Protein 2YYV (pdb70)

Organism: Thermotoga maritima (strain ATCC 43589 / DSM 3109 / JCM 10099 / NBRC 100826 / MSB8) (NCBI:txid243274)

Foldseek 3Di:
DEEDEADDAADEFAAEEEFDLLFPLLLQQLQQLLAAQWEFEDEDPVVLQVPDDPLEFREEDDLQDTDPPGDYYRQSVPRHNVPRHRGYYYYYYDCVVVQVVSYRYPWYWYDFLQALVLVLVVCLPPDGYYYYYNADPPHGFPRRLLSLLVSLVSNPDPDYDPSNVVSVVVNVVDPDNLVCCCPPGPVQVSCVVVVNNVSSVSRNDHHNDNFMWIQDVRITHGD/DEEDEADDAADEFAEEEEEPLLFDLLLQQLLQQLAAAWEFFAEDPVVLLVPDDPLEFREEDDLQATDPPGDYYRQSVCRHNVRHHSGYYYYYYPLGCSQVVRYDYPWYWYDFLQALVLVLVVCLPDPGYYYYYSADPSHHFPRSLLSLLVSLVSSPDDPYDPRNVVSVVVNVVDPDSLVCCCPPGPVNVSCVVVVNNVSSVVRNDHHPDNFIWIQDPRITHGDD

Sequence (447 aa):
VDVVMAPCSPVECRTAVVIDVLRATSTIVTALSNGASGVIPVKTIEEALEKKKEGVLICGERNAQKPKGFNLGNSPLEYRKEKISGKTIVLTTTNGTQVIEKIRSEEIIAASFLNLSAVVEYLKSKEDILLVCAGTNGRFSLEDFLLAGAIVKRLKRNDLGDGAHAAERYFESVENTREEIKKHSSHAKRLISLGFENDIEFCTTEDLFKTVPALVNGVFILKVDVVMAPCSPVECRTAVVIDVLRATSTIVTALSNGASGVIPVKTIEEALEKKKEGVLICGERNAQKPKGFNLGNSPLEYRKEKISGKTIVLTTTNGTQVIEKIRSEEIIAASFLNLSAVVEYLKSKEDILLVCAGTNGRFSLEDFLLAGAIVKRLKRNDLGDGAHAAERYFESVENTREEIKKHSSHAKRLISLGFENDIEFCTTEDLFKTVPALVNGVFILKE

Solvent-accessible surface area: 18256 Å² total; per-residue (Å²): 32,14,0,5,14,20,10,50,62,62,10,130,13,107,0,0,0,8,0,31,0,5,3,8,2,0,0,10,0,3,0,6,27,29,29,9,66,2,0,46,27,7,104,35,35,114,71,0,73,144,90,108,128,163,21,6,26,0,0,0,17,59,133,9,82,108,20,200,62,12,60,25,4,8,9,1,80,55,1,124,111,128,109,0,61,55,68,37,0,2,9,0,12,56,62,18,17,50,13,31,112,49,11,135,24,183,46,15,0,0,0,0,3,0,0,5,41,18,0,4,121,47,0,100,88,30,120,74,2,4,1,0,0,14,13,30,116,36,78,6,1,0,2,4,0,0,0,0,0,3,0,7,66,88,15,144,62,148,68,52,16,3,0,0,10,0,0,28,44,0,60,86,47,23,178,80,26,90,73,12,0,30,135,51,0,60,39,0,86,151,0,55,96,72,66,45,82,92,2,0,60,37,0,11,38,90,45,87,34,155,34,23,0,7,30,67,148,42,41,0,51,73,159,34,10,0,6,15,18,10,60,57,80,11,129,12,112,1,0,0,5,0,18,0,6,2,7,2,0,0,7,0,3,0,6,27,22,37,9,66,1,0,48,23,8,104,47,39,124,52,0,64,124,72,110,130,142,33,20,26,0,0,0,12,66,88,2,96,102,14,194,41,11,65,11,4,6,8,1,79,54,1,137,125,132,114,0,67,51,71,35,0,4,6,0,10,62,25,12,16,68,12,28,92,40,12,130,34,122,39,20,1,0,0,0,1,0,0,3,35,18,0,2,109,72,0,86,93,54,114,66,2,2,0,0,0,10,3,18,97,38,72,6,1,0,3,3,0,0,0,0,0,3,0,9,88,83,11,155,60,142,75,41,16,4,0,0,11,0,0,31,46,0,59,93,44,25,180,62,23,95,117,11,0,43,144,43,1,62,31,0,121,84,0,58,87,71,64,50,64,91,2,0,48,40,0,13,47,86,64,86,40,176,28,33,0,16,28,53,147,36,40,1,46,78,131,216

Nearest PDB structures (foldseek):
  2yzo-assembly1_A  TM=1.002E+00  e=2.994E-46  Thermotoga maritima MSB8
  1vr0-assembly1_A  TM=9.553E-01  e=5.463E-24  Clostridium acetobutylicum
  2z0j-assembly4_G  TM=9.168E-01  e=2.776E-18  Thermus thermophilus HB8
  6elz-assembly1_D  TM=1.796E-01  e=3.568E+00  Saccharomyces cerevisiae S288C
  2yzo-assembly1_A  TM=9.977E-01  e=1.764E-45  Thermotoga maritima MSB8

Radius of gyration: 22.95 Å; Cα contacts (8 Å, |Δi|>4): 1081; chains: 2; bounding box: 73×42×52 Å

CATH classification: 3.90.1560.10

Structure (mmCIF, N/CA/C/O backbone):
data_2YYV
#
_entry.id   2YYV
#
_cell.length_a   68.585
_cell.length_b   72.414
_cell.length_c   178.483
_cell.angle_alpha   90.00
_cell.angle_beta   90.00
_cell.angle_gamma   90.00
#
_symmetry.space_group_name_H-M   'C 2 2 21'
#
loop_
_entity.id
_entity.type
_entity.pdbx_description
1 polymer 'Probable 2-phosphosulfolactate phosphatase'
2 water water
#
loop_
_atom_site.group_PDB
_atom_site.id
_atom_site.type_symbol
_atom_site.label_atom_id
_atom_site.label_alt_id
_atom_site.label_comp_id
_atom_site.label_asym_id
_atom_site.label_entity_id
_atom_site.label_seq_id
_atom_site.pdbx_PDB_ins_code
_atom_site.Cartn_x
_atom_site.Cartn_y
_atom_site.Cartn_z
_atom_site.occupancy
_atom_site.B_iso_or_equiv
_atom_site.auth_seq_id
_atom_site.auth_comp_id
_atom_site.auth_asym_id
_atom_site.auth_atom_id
_atom_site.pdbx_PDB_model_num
ATOM 1 N N . VAL A 1 2 ? 37.663 39.902 27.549 1.00 25.84 2 VAL A N 1
ATOM 2 C CA . VAL A 1 2 ? 38.921 40.394 26.924 1.00 17.38 2 VAL A CA 1
ATOM 3 C C . VAL A 1 2 ? 39.535 39.340 26.001 1.00 11.35 2 VAL A C 1
ATOM 4 O O . VAL A 1 2 ? 40.108 39.672 24.971 1.00 8.02 2 VAL A O 1
ATOM 8 N N . ASP A 1 3 ? 39.434 38.071 26.377 1.00 7.30 3 ASP A N 1
ATOM 9 C CA . ASP A 1 3 ? 39.960 37.007 25.530 1.00 7.30 3 ASP A CA 1
ATOM 10 C C . ASP A 1 3 ? 39.030 35.800 25.599 1.00 6.14 3 ASP A C 1
ATOM 11 O O . ASP A 1 3 ? 38.134 35.734 26.445 1.00 7.35 3 ASP A O 1
ATOM 16 N N . VAL A 1 4 ? 39.251 34.854 24.694 1.00 4.98 4 VAL A N 1
ATOM 17 C CA . VAL A 1 4 ? 38.454 33.643 24.618 1.00 5.65 4 VAL A CA 1
ATOM 18 C C . VAL A 1 4 ? 39.373 32.429 24.601 1.00 7.26 4 VAL A C 1
ATOM 19 O O . VAL A 1 4 ? 40.405 32.435 23.937 1.00 5.29 4 VAL A O 1
ATOM 23 N N . VAL A 1 5 ? 39.007 31.397 25.354 1.00 7.08 5 VAL A N 1
ATOM 24 C CA . VAL A 1 5 ? 39.779 30.166 25.376 1.00 7.72 5 VAL A CA 1
ATOM 25 C C . VAL A 1 5 ? 38.788 29.032 25.142 1.00 7.82 5 VAL A C 1
ATOM 26 O O . VAL A 1 5 ? 37.678 29.039 25.683 1.00 8.45 5 VAL A O 1
ATOM 30 N N . MET A 1 6 ? 39.189 28.073 24.314 1.00 6.86 6 MET A N 1
ATOM 31 C CA . MET A 1 6 ? 38.343 26.930 23.993 1.00 6.56 6 MET A CA 1
ATOM 32 C C . MET A 1 6 ? 38.938 25.694 24.654 1.00 9.39 6 MET A C 1
ATOM 33 O O . MET A 1 6 ? 40.046 25.285 24.319 1.00 7.97 6 MET A O 1
ATOM 38 N N . ALA A 1 7 ? 38.205 25.121 25.603 1.00 9.30 7 ALA A N 1
ATOM 39 C CA . ALA A 1 7 ? 38.660 23.923 26.300 1.00 12.18 7 ALA A CA 1
ATOM 40 C C . ALA A 1 7 ? 40.109 24.058 26.771 1.00 13.09 7 ALA A C 1
ATOM 41 O O . ALA A 1 7 ? 41.007 23.389 26.249 1.00 12.75 7 ALA A O 1
ATOM 43 N N . PRO A 1 8 ? 40.356 24.930 27.761 1.00 13.10 8 PRO A N 1
ATOM 44 C CA . PRO A 1 8 ? 41.703 25.150 28.300 1.00 13.49 8 PRO A CA 1
ATOM 45 C C . PRO A 1 8 ? 42.249 23.884 28.958 1.00 15.13 8 PRO A C 1
ATOM 46 O O . PRO A 1 8 ? 41.488 23.104 29.529 1.00 14.34 8 PRO A O 1
ATOM 50 N N . CYS A 1 9 ? 43.563 23.687 28.881 1.00 17.92 9 CYS A N 1
ATOM 51 C CA . CYS A 1 9 ? 44.188 22.500 29.4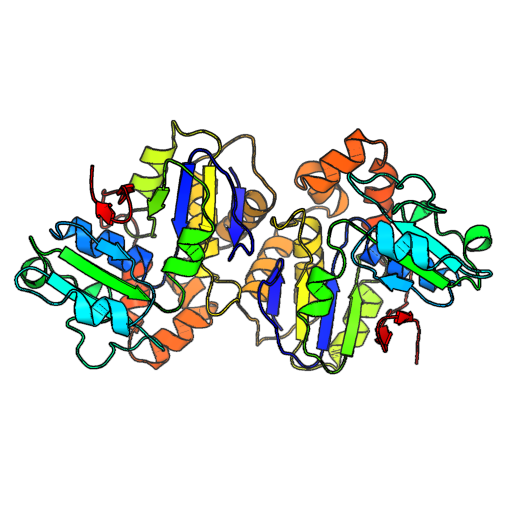68 1.00 20.78 9 CYS A CA 1
ATOM 52 C C . CYS A 1 9 ? 44.699 22.727 30.882 1.00 23.41 9 CYS A C 1
ATOM 53 O O . CYS A 1 9 ? 44.587 21.851 31.742 1.00 25.52 9 CYS A O 1
ATOM 56 N N . SER A 1 10 ? 45.286 23.894 31.109 1.00 26.92 10 SER A N 1
ATOM 57 C CA . SER A 1 10 ? 45.817 24.234 32.419 1.00 28.62 10 SER A CA 1
ATOM 58 C C . SER A 1 10 ? 44.963 25.338 33.026 1.00 28.85 10 SER A C 1
ATOM 59 O O . SER A 1 10 ? 44.165 25.968 32.329 1.00 28.65 10 SER A O 1
ATOM 62 N N . PRO A 1 11 ? 45.110 25.582 34.337 1.00 28.30 11 PRO A N 1
ATOM 63 C CA . PRO A 1 11 ? 44.315 26.632 34.976 1.00 27.19 11 PRO A CA 1
ATOM 64 C C . PRO A 1 11 ? 44.574 28.005 34.366 1.00 26.62 11 PRO A C 1
ATOM 65 O O . PRO A 1 11 ? 45.720 28.420 34.210 1.00 26.82 11 PRO A O 1
ATOM 69 N N . VAL A 1 12 ? 43.500 28.697 34.006 1.00 22.62 12 VAL A N 1
ATOM 70 C CA . VAL A 1 12 ? 43.614 30.026 33.426 1.00 21.47 12 VAL A CA 1
ATOM 71 C C . VAL A 1 12 ? 43.181 31.039 34.475 1.00 20.30 12 VAL A C 1
ATOM 72 O O . VAL A 1 12 ? 42.112 30.913 35.070 1.00 20.24 12 VAL A O 1
ATOM 76 N N . GLU A 1 13 ? 44.019 32.040 34.711 1.00 22.28 13 GLU A N 1
ATOM 77 C CA . GLU A 1 13 ? 43.712 33.055 35.708 1.00 22.82 13 GLU A CA 1
ATOM 78 C C . GLU A 1 13 ? 43.101 34.301 35.081 1.00 21.83 13 GLU A C 1
ATOM 79 O O . GLU A 1 13 ? 43.560 34.774 34.040 1.00 20.99 13 GLU A O 1
ATOM 85 N N . CYS A 1 14 ? 42.061 34.823 35.727 1.00 20.61 14 CYS A N 1
ATOM 86 C CA . CYS A 1 14 ? 41.366 36.015 35.254 1.00 20.97 14 CYS A CA 1
ATOM 87 C C . CYS A 1 14 ? 40.481 36.608 36.349 1.00 19.80 14 CYS A C 1
ATOM 88 O O . CYS A 1 14 ? 40.003 35.901 37.235 1.00 21.15 14 CYS A O 1
ATOM 91 N N . ARG A 1 15 ? 40.272 37.916 36.275 1.00 20.48 15 ARG A N 1
ATOM 92 C CA . ARG A 1 15 ? 39.454 38.642 37.238 1.00 18.34 15 ARG A CA 1
ATOM 93 C C . ARG A 1 15 ? 37.975 38.270 37.113 1.00 17.24 15 ARG A C 1
ATOM 94 O O . ARG A 1 15 ? 37.284 38.078 38.116 1.00 18.49 15 ARG A O 1
ATOM 102 N N . THR A 1 16 ? 37.499 38.159 35.876 1.00 13.60 16 THR A N 1
ATOM 103 C CA . THR A 1 16 ? 36.108 37.815 35.611 1.00 12.26 16 THR A CA 1
ATOM 104 C C . THR A 1 16 ? 36.048 36.718 34.548 1.00 11.63 16 THR A C 1
ATOM 105 O O . THR A 1 16 ? 36.630 36.858 33.471 1.00 12.57 16 THR A O 1
ATOM 109 N N . ALA A 1 17 ? 35.346 35.630 34.854 1.00 8.58 17 ALA A N 1
ATOM 110 C CA . ALA A 1 17 ? 35.233 34.515 33.921 1.00 9.08 17 ALA A CA 1
ATOM 111 C C . ALA A 1 17 ? 33.791 34.202 33.547 1.00 8.09 17 ALA A C 1
ATOM 112 O O . ALA A 1 17 ? 32.883 34.303 34.375 1.00 8.21 17 ALA A O 1
ATOM 114 N N . VAL A 1 18 ? 33.593 33.817 32.291 1.00 6.56 18 VAL A N 1
ATOM 115 C CA . VAL A 1 18 ? 32.272 33.459 31.793 1.00 6.97 18 VAL A CA 1
ATOM 116 C C . VAL A 1 18 ? 32.363 32.054 31.224 1.00 6.59 18 VAL A C 1
ATOM 117 O O . VAL A 1 18 ? 33.103 31.816 30.269 1.00 7.71 18 VAL A O 1
ATOM 121 N N . VAL A 1 19 ? 31.618 31.128 31.817 1.00 4.40 19 VAL A N 1
ATOM 122 C CA . VAL A 1 19 ? 31.615 29.740 31.354 1.00 6.95 19 VAL A CA 1
ATOM 123 C C . VAL A 1 19 ? 30.568 29.590 30.263 1.00 6.98 19 VAL A C 1
ATOM 124 O O . VAL A 1 19 ? 29.421 29.991 30.438 1.00 7.12 19 VAL A O 1
ATOM 128 N N . ILE A 1 20 ? 30.965 28.989 29.148 1.00 5.68 20 ILE A N 1
ATOM 129 C CA . ILE A 1 20 ? 30.069 28.802 28.015 1.00 4.58 20 ILE A CA 1
ATOM 130 C C . ILE A 1 20 ? 30.006 27.348 27.547 1.00 3.73 20 ILE A C 1
ATOM 131 O O . ILE A 1 20 ? 31.016 26.770 27.149 1.00 5.74 20 ILE A O 1
ATOM 136 N N . ASP A 1 21 ? 28.810 26.772 27.607 1.00 5.96 21 ASP A N 1
ATOM 137 C CA . ASP A 1 21 ? 28.549 25.401 27.164 1.00 4.94 21 ASP A CA 1
ATOM 138 C C . ASP A 1 21 ? 27.123 25.528 26.633 1.00 6.88 21 ASP A C 1
ATOM 139 O O . ASP A 1 21 ? 26.177 24.977 27.194 1.00 7.96 21 ASP A O 1
ATOM 144 N N . VAL A 1 22 ? 26.995 26.290 25.552 1.00 8.28 22 VAL A N 1
ATOM 145 C CA . VAL A 1 22 ? 25.703 26.594 24.942 1.00 7.00 22 VAL A CA 1
ATOM 146 C C . VAL A 1 22 ? 24.820 25.404 24.688 1.00 9.68 22 VAL A C 1
ATOM 147 O O . VAL A 1 22 ? 23.653 25.380 25.097 1.00 7.80 22 VAL A O 1
ATOM 151 N N . LEU A 1 23 ? 25.337 24.416 23.983 1.00 8.87 23 LEU A N 1
ATOM 152 C CA . LEU A 1 23 ? 24.453 23.323 23.750 1.00 11.11 23 LEU A CA 1
ATOM 153 C C . LEU A 1 23 ? 24.230 22.543 25.003 1.00 18.21 23 LEU A C 1
ATOM 154 O O . LEU A 1 23 ? 24.897 21.569 25.345 1.00 16.87 23 LEU A O 1
ATOM 159 N N . ARG A 1 24 ? 23.284 23.126 25.729 1.00 18.54 24 ARG A N 1
ATOM 160 C CA . ARG A 1 24 ? 22.741 22.636 26.961 1.00 16.36 24 ARG A CA 1
ATOM 161 C C . ARG A 1 24 ? 23.364 22.926 28.325 1.00 9.32 24 ARG A C 1
ATOM 162 O O . ARG A 1 24 ? 22.718 23.604 29.103 1.00 12.66 24 ARG A O 1
ATOM 170 N N . ALA A 1 25 ? 24.583 22.485 28.640 1.00 6.94 25 ALA A N 1
ATOM 171 C CA . ALA A 1 25 ? 25.082 22.744 30.000 1.00 7.17 25 ALA A CA 1
ATOM 172 C C . ALA A 1 25 ? 24.795 24.136 30.586 1.00 6.19 25 ALA A C 1
ATOM 173 O O . ALA A 1 25 ? 24.084 24.247 31.585 1.00 6.91 25 ALA A O 1
ATOM 175 N N . THR A 1 26 ? 25.329 25.205 30.005 1.00 6.14 26 THR A N 1
ATOM 176 C CA . THR A 1 26 ? 25.035 26.513 30.581 1.00 6.79 26 THR A CA 1
ATOM 177 C C . THR A 1 26 ? 23.625 26.985 30.243 1.00 6.25 26 THR A C 1
ATOM 178 O O . THR A 1 26 ? 23.054 27.802 30.963 1.00 7.85 26 THR A O 1
ATOM 182 N N . SER A 1 27 ? 23.047 26.461 29.167 1.00 6.07 27 SER A N 1
ATOM 183 C CA . SER A 1 27 ? 21.681 26.835 28.819 1.00 6.01 27 SER A CA 1
ATOM 184 C C . SER A 1 27 ? 20.776 26.214 29.888 1.00 5.47 27 SER A C 1
ATOM 185 O O . SER A 1 27 ? 19.806 26.821 30.329 1.00 7.98 27 SER A O 1
ATOM 188 N N . THR A 1 28 ? 21.117 25.003 30.318 1.00 7.72 28 THR A N 1
ATOM 189 C CA . THR A 1 28 ? 20.347 24.323 31.356 1.00 6.56 28 THR A CA 1
ATOM 190 C C . THR A 1 28 ? 20.476 25.066 32.683 1.00 8.21 28 THR A C 1
ATOM 191 O O . THR A 1 28 ? 19.482 25.277 33.381 1.00 8.93 28 THR A O 1
ATOM 195 N N . ILE A 1 29 ? 21.697 25.469 33.025 1.00 8.18 29 ILE A N 1
ATOM 196 C CA . ILE A 1 29 ? 21.941 26.201 34.265 1.00 8.21 29 ILE A CA 1
ATOM 197 C C . ILE A 1 29 ? 21.142 27.507 34.289 1.00 9.61 29 ILE A C 1
ATOM 198 O O . ILE A 1 29 ? 20.509 27.832 35.290 1.00 8.69 29 ILE A O 1
ATOM 203 N N . VAL A 1 30 ? 21.174 28.253 33.186 1.00 8.67 30 VAL A N 1
ATOM 204 C CA . VAL A 1 30 ? 20.438 29.514 33.103 1.00 9.54 30 VAL A CA 1
ATOM 205 C C . VAL A 1 30 ? 18.931 29.282 33.170 1.00 10.24 30 VAL A C 1
ATOM 206 O O . VAL A 1 30 ? 18.204 29.997 33.862 1.00 10.99 30 VAL A O 1
ATOM 210 N N . THR A 1 31 ? 18.464 28.275 32.446 1.00 10.09 31 THR A N 1
ATOM 211 C CA . THR A 1 31 ? 17.043 27.960 32.423 1.00 10.37 31 THR A CA 1
ATOM 212 C C . THR A 1 31 ? 16.554 27.518 33.797 1.00 11.08 31 THR A C 1
ATOM 213 O O . THR A 1 31 ? 15.521 27.986 34.275 1.00 10.03 31 THR A O 1
ATOM 217 N N . ALA A 1 32 ? 17.305 26.632 34.440 1.00 11.73 32 ALA A N 1
ATOM 218 C CA . ALA A 1 32 ? 16.926 26.133 35.759 1.00 10.18 32 ALA A CA 1
ATOM 219 C C . ALA A 1 32 ? 16.772 27.253 36.789 1.00 10.69 32 ALA A C 1
ATOM 220 O O . ALA A 1 32 ? 15.739 27.350 37.450 1.00 11.22 32 ALA A O 1
ATOM 222 N N . LEU A 1 33 ? 17.791 28.097 36.922 1.00 10.44 33 LEU A N 1
ATOM 223 C CA . LEU A 1 33 ? 17.742 29.189 37.890 1.00 11.28 33 LEU A CA 1
ATOM 224 C C . LEU A 1 33 ? 16.685 30.222 37.523 1.00 11.95 33 LEU A C 1
ATOM 225 O O . LEU A 1 33 ? 16.054 30.815 38.401 1.00 14.23 33 LEU A O 1
ATOM 230 N N . SER A 1 34 ? 16.480 30.427 36.228 1.00 13.46 34 SER A N 1
ATOM 231 C CA . SER A 1 34 ? 15.486 31.387 35.772 1.00 15.04 34 SER A CA 1
ATOM 232 C C . SER A 1 34 ? 14.080 30.866 36.049 1.00 16.09 34 SER A C 1
ATOM 233 O O . SER A 1 34 ? 13.123 31.638 36.084 1.00 17.77 34 SER A O 1
ATOM 236 N N . ASN A 1 35 ? 13.958 29.556 36.245 1.00 17.27 35 ASN A N 1
ATOM 237 C CA . ASN A 1 35 ? 12.654 28.964 36.514 1.00 19.12 35 ASN A CA 1
ATOM 238 C C . ASN A 1 35 ? 12.424 28.540 37.960 1.00 19.12 35 ASN A C 1
ATOM 239 O O . ASN A 1 35 ? 11.598 27.668 38.227 1.00 20.90 35 ASN A O 1
ATOM 244 N N . GLY A 1 36 ? 13.163 29.139 38.890 1.00 19.23 36 GLY A N 1
ATOM 245 C CA . GLY A 1 36 ? 12.951 28.827 40.294 1.00 16.59 36 GLY A CA 1
ATOM 246 C C . GLY A 1 36 ? 13.935 27.981 41.080 1.00 16.43 36 GLY A C 1
ATOM 247 O O . GLY A 1 36 ? 13.877 27.970 42.309 1.00 15.84 36 GLY A O 1
ATOM 248 N N . ALA A 1 37 ? 14.827 27.265 40.409 1.00 14.72 37 ALA A N 1
ATOM 249 C CA . ALA A 1 37 ? 15.791 26.431 41.119 1.00 14.97 37 ALA A CA 1
ATOM 250 C C . ALA A 1 37 ? 16.539 27.241 42.172 1.00 14.64 37 ALA A C 1
ATOM 251 O O . ALA A 1 37 ? 16.890 28.394 41.933 1.00 15.09 37 ALA A O 1
ATOM 253 N N . SER A 1 38 ? 16.784 26.632 43.330 1.00 15.79 38 SER A N 1
ATOM 254 C CA . SER A 1 38 ? 17.500 27.302 44.414 1.00 16.85 38 SER A CA 1
ATOM 255 C C . SER A 1 38 ? 18.975 27.456 44.060 1.00 16.36 38 SER A C 1
ATOM 256 O O . SER A 1 38 ? 19.641 28.403 44.483 1.00 14.65 38 SER A O 1
ATOM 259 N N . GLY A 1 39 ? 19.481 26.507 43.282 1.00 15.16 39 GLY A N 1
ATOM 260 C CA . GLY A 1 39 ? 20.870 26.546 42.873 1.00 13.92 39 GLY A CA 1
ATOM 261 C C . GLY A 1 39 ? 21.181 25.335 42.018 1.00 12.80 39 GLY A C 1
ATOM 262 O O . GLY A 1 39 ? 20.414 24.375 42.001 1.00 13.90 39 GLY A O 1
ATOM 263 N N . VAL A 1 40 ? 22.291 25.385 41.291 1.00 11.62 40 VAL A N 1
ATOM 264 C CA . VAL A 1 40 ? 22.698 24.265 40.452 1.00 12.53 40 VAL A CA 1
ATOM 265 C C . VAL A 1 40 ? 24.125 23.906 40.847 1.00 12.83 40 VAL A C 1
ATOM 266 O O . VAL A 1 40 ? 25.045 24.706 40.683 1.00 12.20 40 VAL A O 1
ATOM 270 N N . ILE A 1 41 ? 24.293 22.701 41.384 1.00 11.51 41 ILE A N 1
ATOM 271 C CA . ILE A 1 41 ? 25.593 22.221 41.839 1.00 12.24 41 ILE A CA 1
ATOM 272 C C . ILE A 1 41 ? 26.304 21.316 40.839 1.00 11.45 41 ILE A C 1
ATOM 273 O O . ILE A 1 41 ? 25.864 20.196 40.588 1.00 11.23 41 ILE A O 1
ATOM 278 N N . PRO A 1 42 ? 27.411 21.794 40.249 1.00 12.68 42 PRO A N 1
ATOM 279 C CA . PRO A 1 42 ? 28.156 20.978 39.286 1.00 14.03 42 PRO A CA 1
ATOM 280 C C . PRO A 1 42 ? 28.802 19.788 40.005 1.00 15.43 42 PRO A C 1
ATOM 281 O O . PRO A 1 42 ? 29.473 19.969 41.024 1.00 15.46 42 PRO A O 1
ATOM 285 N N . VAL A 1 43 ? 28.598 18.582 39.476 1.00 13.70 43 VAL A N 1
ATOM 286 C CA . VAL A 1 43 ? 29.156 17.362 40.063 1.00 16.91 43 VAL A CA 1
ATOM 287 C C . VAL A 1 43 ? 29.924 16.594 38.990 1.00 16.12 43 VAL A C 1
ATOM 288 O O . VAL A 1 43 ? 29.496 16.530 37.839 1.00 17.63 43 VAL A O 1
ATOM 292 N N . LYS A 1 44 ? 31.051 16.004 39.379 1.00 15.76 44 LYS A N 1
ATOM 293 C CA . LYS A 1 44 ? 31.912 15.277 38.448 1.00 15.81 44 LYS A CA 1
ATOM 294 C C . LYS A 1 44 ? 31.387 13.948 37.908 1.00 17.11 44 LYS A C 1
ATOM 295 O O . LYS A 1 44 ? 31.183 13.800 36.703 1.00 17.10 44 LYS A O 1
ATOM 301 N N . THR A 1 45 ? 31.172 12.985 38.796 1.00 18.17 45 THR A N 1
ATOM 302 C CA . THR A 1 45 ? 30.717 11.662 38.379 1.00 18.94 45 THR A CA 1
ATOM 303 C C . THR A 1 45 ? 29.253 11.363 38.667 1.00 19.53 45 THR A C 1
ATOM 304 O O . THR A 1 45 ? 28.606 12.045 39.466 1.00 18.83 45 THR A O 1
ATOM 308 N N . ILE A 1 46 ? 28.738 10.331 38.001 1.00 20.53 46 ILE A N 1
ATOM 309 C CA . ILE A 1 46 ? 27.358 9.903 38.190 1.00 22.71 46 ILE A CA 1
ATOM 310 C C . ILE A 1 46 ? 27.247 9.334 39.599 1.00 22.12 46 ILE A C 1
ATOM 311 O O . ILE A 1 46 ? 26.229 9.489 40.269 1.00 24.08 46 ILE A O 1
ATOM 316 N N . GLU A 1 47 ? 28.314 8.677 40.040 1.00 24.75 47 GLU A N 1
ATOM 317 C CA . GLU A 1 47 ? 28.359 8.083 41.371 1.00 26.14 47 GLU A CA 1
ATOM 318 C C . GLU A 1 47 ? 28.102 9.138 42.443 1.00 25.99 47 GLU A C 1
ATOM 319 O O . GLU A 1 47 ? 27.282 8.939 43.340 1.00 27.41 47 GLU A O 1
ATOM 325 N N . GLU A 1 48 ? 28.805 10.261 42.344 1.00 24.84 48 GLU A N 1
ATOM 326 C CA . GLU A 1 48 ? 28.649 11.351 43.303 1.00 24.53 48 GLU A CA 1
ATOM 327 C C . GLU A 1 48 ? 27.259 11.972 43.233 1.00 23.28 48 GLU A C 1
ATOM 328 O O . GLU A 1 48 ? 26.627 12.227 44.259 1.00 24.33 48 GLU A O 1
ATOM 334 N N . ALA A 1 49 ? 26.791 12.223 42.015 1.00 21.49 49 ALA A N 1
ATOM 335 C CA . ALA A 1 49 ? 25.479 12.824 41.812 1.00 20.11 49 ALA A CA 1
ATOM 336 C C . ALA A 1 49 ? 24.370 12.025 42.488 1.00 20.49 49 ALA A C 1
ATOM 337 O O . ALA A 1 49 ? 23.494 12.594 43.138 1.00 19.84 49 ALA A O 1
ATOM 339 N N . LEU A 1 50 ? 24.414 10.705 42.333 1.00 20.79 50 LEU A N 1
ATOM 340 C CA . LEU A 1 50 ? 23.403 9.830 42.920 1.00 23.54 50 LEU A CA 1
ATOM 341 C C . LEU A 1 50 ? 23.389 9.861 44.447 1.00 24.75 50 LEU A C 1
ATOM 342 O O . LEU A 1 50 ? 22.326 9.813 45.061 1.00 25.67 50 LEU A O 1
ATOM 347 N N . GLU A 1 51 ? 24.568 9.945 45.056 1.00 26.72 51 GLU A N 1
ATOM 348 C CA . GLU A 1 51 ? 24.678 9.970 46.512 1.00 28.84 51 GLU A CA 1
ATOM 349 C C . GLU A 1 51 ? 23.996 11.183 47.141 1.00 29.47 51 GLU A C 1
ATOM 350 O O . GLU A 1 51 ? 23.475 11.101 48.252 1.00 29.33 51 GLU A O 1
ATOM 356 N N . LYS A 1 52 ? 24.001 12.307 46.432 1.00 29.59 52 LYS A N 1
ATOM 357 C CA . LYS A 1 52 ? 23.391 13.531 46.941 1.00 28.94 52 LYS A CA 1
ATOM 358 C C . LYS A 1 52 ? 21.868 13.498 46.877 1.00 28.50 52 LYS A C 1
ATOM 359 O O . LYS A 1 52 ? 21.206 14.509 47.112 1.00 29.21 52 LYS A O 1
ATOM 365 N N . LYS A 1 53 ? 21.311 12.335 46.565 1.00 29.17 53 LYS A N 1
ATOM 366 C CA . LYS A 1 53 ? 19.865 12.200 46.467 1.00 30.23 53 LYS A CA 1
ATOM 367 C C . LYS A 1 53 ? 19.202 12.399 47.828 1.00 31.02 53 LYS A C 1
ATOM 368 O O . LYS A 1 53 ? 19.638 11.834 48.833 1.00 31.10 53 LYS A O 1
ATOM 374 N N . LYS A 1 54 ? 18.154 13.217 47.848 1.00 30.37 54 LYS A N 1
ATOM 375 C CA . LYS A 1 54 ? 17.394 13.493 49.063 1.00 31.99 54 LYS A CA 1
ATOM 376 C C . LYS A 1 54 ? 16.239 14.432 48.736 1.00 32.15 54 LYS A C 1
ATOM 377 O O . LYS A 1 54 ? 16.235 15.080 47.690 1.00 31.49 54 LYS A O 1
ATOM 383 N N . GLU A 1 55 ? 15.261 14.504 49.632 1.00 31.68 55 GLU A N 1
ATOM 384 C CA . GLU A 1 55 ? 14.100 15.362 49.425 1.00 32.50 55 GLU A CA 1
ATOM 385 C C . GLU A 1 55 ? 14.527 16.802 49.146 1.00 30.97 55 GLU A C 1
ATOM 386 O O . GLU A 1 55 ? 15.356 17.364 49.862 1.00 30.50 55 GLU A O 1
ATOM 392 N N . GLY A 1 56 ? 13.961 17.391 48.095 1.00 28.98 56 GLY A N 1
ATOM 393 C CA . GLY A 1 56 ? 14.295 18.759 47.745 1.00 25.95 56 GLY A CA 1
ATOM 394 C C . GLY A 1 56 ? 15.464 18.863 46.784 1.00 24.23 56 GLY A C 1
ATOM 395 O O . GLY A 1 56 ? 15.897 19.964 46.439 1.00 23.13 56 GLY A O 1
ATOM 396 N N . VAL A 1 57 ? 15.977 17.717 46.351 1.00 20.79 57 VAL A N 1
ATOM 397 C CA . VAL A 1 57 ? 17.102 17.679 45.424 1.00 20.09 57 VAL A CA 1
ATOM 398 C C . VAL A 1 57 ? 16.794 16.798 44.221 1.00 19.48 57 VAL A C 1
ATOM 399 O O . VAL A 1 57 ? 16.196 15.730 44.353 1.00 19.07 57 VAL A O 1
ATOM 403 N N . LEU A 1 58 ? 17.199 17.259 43.044 1.00 17.65 58 LEU A N 1
ATOM 404 C CA . LEU A 1 58 ? 16.987 16.513 41.813 1.00 15.97 58 LEU A CA 1
ATOM 405 C C . LEU A 1 58 ? 18.349 16.216 41.205 1.00 15.62 58 LEU A C 1
ATOM 406 O O . LEU A 1 58 ? 19.200 17.103 41.120 1.00 14.78 58 LEU A O 1
ATOM 411 N N . ILE A 1 59 ? 18.552 14.967 40.796 1.00 14.14 59 ILE A N 1
ATOM 412 C CA . ILE A 1 59 ? 19.812 14.546 40.194 1.00 13.48 59 ILE A CA 1
ATOM 413 C C . ILE A 1 59 ? 19.653 14.675 38.683 1.00 14.19 59 ILE A C 1
ATOM 414 O O . ILE A 1 59 ? 18.825 13.995 38.079 1.00 12.86 59 ILE A O 1
ATOM 419 N N . CYS A 1 60 ? 20.458 15.539 38.072 1.00 11.68 60 CYS A N 1
ATOM 420 C CA . CYS A 1 60 ? 20.329 15.786 36.644 1.00 12.17 60 CYS A CA 1
ATOM 421 C C . CYS A 1 60 ? 21.632 15.750 35.864 1.00 8.34 60 CYS A C 1
ATOM 422 O O . CYS A 1 60 ? 22.719 15.858 36.429 1.00 11.13 60 CYS A O 1
ATOM 425 N N . GLY A 1 61 ? 21.517 15.603 34.549 1.00 9.79 61 GLY A N 1
ATOM 426 C CA . GLY A 1 61 ? 22.709 15.591 33.727 1.00 8.70 61 GLY A CA 1
ATOM 427 C C . GLY A 1 61 ? 22.650 14.655 32.543 1.00 8.20 61 GLY A C 1
ATOM 428 O O . GLY A 1 61 ? 21.586 14.149 32.182 1.00 9.90 61 GLY A O 1
ATOM 429 N N . GLU A 1 62 ? 23.812 14.413 31.949 1.00 9.71 62 GLU A N 1
ATOM 430 C CA . GLU A 1 62 ? 23.901 13.542 30.791 1.00 9.85 62 GLU A CA 1
ATOM 431 C C . GLU A 1 62 ? 25.250 12.875 30.629 1.00 10.87 62 GLU A C 1
ATOM 432 O O . GLU A 1 62 ? 26.249 13.265 31.226 1.00 8.51 62 GLU A O 1
ATOM 438 N N . ARG A 1 63 ? 25.232 11.857 29.785 1.00 11.29 63 ARG A N 1
ATOM 439 C CA . ARG A 1 63 ? 26.390 11.094 29.366 1.00 11.51 63 ARG A CA 1
ATOM 440 C C . ARG A 1 63 ? 25.876 10.643 28.005 1.00 9.97 63 ARG A C 1
ATOM 441 O O . ARG A 1 63 ? 24.770 10.105 27.900 1.00 12.39 63 ARG A O 1
ATOM 449 N N . ASN A 1 64 ? 26.656 10.905 26.963 1.00 10.46 64 ASN A N 1
ATOM 450 C CA . ASN A 1 64 ? 26.251 10.563 25.604 1.00 10.06 64 ASN A CA 1
ATOM 451 C C . ASN A 1 64 ? 24.959 11.310 25.259 1.00 9.46 64 ASN A C 1
ATOM 452 O O . ASN A 1 64 ? 24.178 10.864 24.417 1.00 10.67 64 ASN A O 1
ATOM 457 N N . ALA A 1 65 ? 24.755 12.447 25.930 1.00 7.74 65 ALA A N 1
ATOM 458 C CA . ALA A 1 65 ? 23.600 13.331 25.736 1.00 8.52 65 ALA A CA 1
ATOM 459 C C . ALA A 1 65 ? 22.277 12.787 26.267 1.00 7.37 65 ALA A C 1
ATOM 460 O O . ALA A 1 65 ? 21.239 13.439 26.145 1.00 9.33 65 ALA A O 1
ATOM 462 N N . GLN A 1 66 ? 22.319 11.605 26.873 1.00 8.32 66 GLN A N 1
ATOM 463 C CA . GLN A 1 66 ? 21.118 10.969 27.402 1.00 11.39 66 GLN A CA 1
ATOM 464 C C . GLN A 1 66 ? 21.081 10.989 28.929 1.00 10.89 66 GLN A C 1
ATOM 465 O O . GLN A 1 66 ? 22.122 10.976 29.583 1.00 12.39 66 GLN A O 1
ATOM 471 N N . LYS A 1 67 ? 19.877 11.004 29.492 1.00 12.12 67 LYS A N 1
ATOM 472 C CA . LYS A 1 67 ? 19.716 11.011 30.944 1.00 12.56 67 LYS A CA 1
ATOM 473 C C . LYS A 1 67 ? 20.156 9.673 31.530 1.00 13.12 67 LYS A C 1
ATOM 474 O O . LYS A 1 67 ? 19.655 8.617 31.133 1.00 13.73 67 LYS A O 1
ATOM 480 N N . PRO A 1 68 ? 21.100 9.701 32.483 1.00 13.33 68 PRO A N 1
ATOM 481 C CA . PRO A 1 68 ? 21.610 8.487 33.129 1.00 14.39 68 PRO A CA 1
ATOM 482 C C . PRO A 1 68 ? 20.536 7.775 33.946 1.00 16.51 68 PRO A C 1
ATOM 483 O O . PRO A 1 68 ? 19.601 8.405 34.442 1.00 16.09 68 PRO A O 1
ATOM 487 N N . LYS A 1 69 ? 20.672 6.460 34.086 1.00 17.93 69 LYS A N 1
ATOM 488 C CA . LYS A 1 69 ? 19.708 5.685 34.859 1.00 20.53 69 LYS A CA 1
ATOM 489 C C . LYS A 1 69 ? 19.713 6.177 36.304 1.00 18.31 69 LYS A C 1
ATOM 490 O O . LYS A 1 69 ? 20.776 6.390 36.888 1.00 20.88 69 LYS A O 1
ATOM 496 N N . GLY A 1 70 ? 18.525 6.362 36.870 1.00 19.85 70 GLY A N 1
ATOM 497 C CA . GLY A 1 70 ? 18.420 6.829 38.242 1.00 20.66 70 GLY A CA 1
ATOM 498 C C . GLY A 1 70 ? 18.233 8.331 38.369 1.00 20.47 70 GLY A C 1
ATOM 499 O O . GLY A 1 70 ? 17.794 8.823 39.408 1.00 21.63 70 GLY A O 1
ATOM 500 N N . PHE A 1 71 ? 18.567 9.062 37.310 1.00 18.24 71 PHE A N 1
ATOM 501 C CA . PHE A 1 71 ? 18.445 10.518 37.304 1.00 17.03 71 PHE A CA 1
ATOM 502 C C . PHE A 1 71 ? 17.011 11.006 37.128 1.00 15.31 71 PHE A C 1
ATOM 503 O O . PHE A 1 71 ? 16.169 10.315 36.556 1.00 15.23 71 PHE A O 1
ATOM 511 N N . ASN A 1 72 ? 16.742 12.211 37.620 1.00 14.17 72 ASN A N 1
ATOM 512 C CA . ASN A 1 72 ? 15.417 12.802 37.502 1.00 14.43 72 ASN A CA 1
ATOM 513 C C . ASN A 1 72 ? 15.264 13.502 36.155 1.00 13.72 72 ASN A C 1
ATOM 514 O O . ASN A 1 72 ? 14.256 13.329 35.466 1.00 15.19 72 ASN A O 1
ATOM 519 N N . LEU A 1 73 ? 16.270 14.285 35.772 1.00 14.48 73 LEU A N 1
ATOM 520 C CA . LEU A 1 73 ? 16.221 15.006 34.502 1.00 12.88 73 LEU A CA 1
ATOM 521 C C . LEU A 1 73 ? 17.490 14.829 33.676 1.00 11.10 73 LEU A C 1
ATOM 522 O O . LEU A 1 73 ? 18.555 14.511 34.209 1.00 10.81 73 LEU A O 1
ATOM 527 N N . GLY A 1 74 ? 17.362 15.038 32.368 1.00 12.15 74 GLY A N 1
ATOM 528 C CA . GLY A 1 74 ? 18.503 14.923 31.480 1.00 10.20 74 GLY A CA 1
ATOM 529 C C . GLY A 1 74 ? 19.170 16.282 31.358 1.00 9.88 74 GLY A C 1
ATOM 530 O O . GLY A 1 74 ? 19.157 17.057 32.318 1.00 10.85 74 GLY A O 1
ATOM 531 N N . ASN A 1 75 ? 19.744 16.581 30.194 1.00 8.15 75 ASN A N 1
ATOM 532 C CA . ASN A 1 75 ? 20.393 17.875 30.007 1.00 7.48 75 ASN A CA 1
ATOM 533 C C . ASN A 1 75 ? 19.686 18.724 28.954 1.00 9.00 75 ASN A C 1
ATOM 534 O O . ASN A 1 75 ? 20.310 19.507 28.238 1.00 9.29 75 ASN A O 1
ATOM 539 N N . SER A 1 76 ? 18.373 18.551 28.856 1.00 9.64 76 SER A N 1
ATOM 540 C CA . SER A 1 76 ? 17.576 19.331 27.924 1.00 8.60 76 SER A CA 1
ATOM 541 C C . SER A 1 76 ? 16.971 20.468 28.730 1.00 10.01 76 SER A C 1
ATOM 542 O O . SER A 1 76 ? 16.247 20.226 29.693 1.00 8.57 76 SER A O 1
ATOM 545 N N . PRO A 1 77 ? 17.269 21.726 28.365 1.00 7.20 77 PRO A N 1
ATOM 546 C CA . PRO A 1 77 ? 16.698 22.846 29.121 1.00 10.48 77 PRO A CA 1
ATOM 547 C C . PRO A 1 77 ? 15.169 22.805 29.177 1.00 11.39 77 PRO A C 1
ATOM 548 O O . PRO A 1 77 ? 14.568 23.256 30.150 1.00 12.29 77 PRO A O 1
ATOM 552 N N . LEU A 1 78 ? 14.541 22.258 28.141 1.00 11.58 78 LEU A N 1
ATOM 553 C CA . LEU A 1 78 ? 13.084 22.187 28.107 1.00 12.42 78 LEU A CA 1
ATOM 554 C C . LEU A 1 78 ? 12.509 21.369 29.267 1.00 13.46 78 LEU A C 1
ATOM 555 O O . LEU A 1 78 ? 11.318 21.471 29.570 1.00 15.83 78 LEU A O 1
ATOM 560 N N . GLU A 1 79 ? 13.354 20.572 29.919 1.00 12.71 79 GLU A N 1
ATOM 561 C CA . GLU A 1 79 ? 12.922 19.740 31.046 1.00 11.89 79 GLU A CA 1
ATOM 562 C C . GLU A 1 79 ? 12.849 20.509 32.360 1.00 13.84 79 GLU A C 1
ATOM 563 O O . GLU A 1 79 ? 12.179 20.082 33.302 1.00 16.10 79 GLU A O 1
ATOM 569 N N . TYR A 1 80 ? 13.553 21.631 32.428 1.00 13.91 80 TYR A N 1
ATOM 570 C CA . TYR A 1 80 ? 13.612 22.413 33.652 1.00 12.40 80 TYR A CA 1
ATOM 571 C C . TYR A 1 80 ? 12.508 23.446 33.813 1.00 14.72 80 TYR A C 1
ATOM 572 O O . TYR A 1 80 ? 12.763 24.648 33.877 1.00 14.21 80 TYR A O 1
ATOM 581 N N . ARG A 1 81 ? 11.276 22.949 33.892 1.00 17.45 81 ARG A N 1
ATOM 582 C CA . ARG A 1 81 ? 10.095 23.790 34.055 1.00 20.88 81 ARG A CA 1
ATOM 583 C C . ARG A 1 81 ? 9.904 24.195 35.513 1.00 21.00 81 ARG A C 1
ATOM 584 O O . ARG A 1 81 ? 10.235 23.439 36.429 1.00 20.25 81 ARG A O 1
ATOM 592 N N . LYS A 1 82 ? 9.363 25.391 35.718 1.00 22.08 82 LYS A N 1
ATOM 593 C CA . LYS A 1 82 ? 9.117 25.910 37.058 1.00 25.73 82 LYS A CA 1
ATOM 594 C C . LYS A 1 82 ? 8.258 24.960 37.886 1.00 26.12 82 LYS A C 1
ATOM 595 O O . LYS A 1 82 ? 8.534 24.727 39.061 1.00 27.17 82 LYS A O 1
ATOM 601 N N . GLU A 1 83 ? 7.216 24.412 37.270 1.00 28.10 83 GLU A N 1
ATOM 602 C CA . GLU A 1 83 ? 6.316 23.504 37.968 1.00 29.80 83 GLU A CA 1
ATOM 603 C C . GLU A 1 83 ? 7.002 22.222 38.425 1.00 30.89 83 GLU A C 1
ATOM 604 O O . GLU A 1 83 ? 6.441 21.459 39.212 1.00 32.80 83 GLU A O 1
ATOM 610 N N . LYS A 1 84 ? 8.219 21.994 37.942 1.00 29.74 84 LYS A N 1
ATOM 611 C CA . LYS A 1 84 ? 8.960 20.791 38.303 1.00 28.76 84 LYS A CA 1
ATOM 612 C C . LYS A 1 84 ? 10.194 21.015 39.174 1.00 27.27 84 LYS A C 1
ATOM 613 O O . LYS A 1 84 ? 10.526 20.169 40.006 1.00 27.63 84 LYS A O 1
ATOM 619 N N . ILE A 1 85 ? 10.870 22.148 39.002 1.00 22.50 85 ILE A N 1
ATOM 620 C CA . ILE A 1 85 ? 12.086 22.403 39.770 1.00 23.04 85 ILE A CA 1
ATOM 621 C C . ILE A 1 85 ? 12.072 23.617 40.693 1.00 21.40 85 ILE A C 1
ATOM 622 O O . ILE A 1 85 ? 13.032 23.846 41.430 1.00 20.83 85 ILE A O 1
ATOM 627 N N . SER A 1 86 ? 10.997 24.396 40.663 1.00 22.54 86 SER A N 1
ATOM 628 C CA . SER A 1 86 ? 10.927 25.585 41.503 1.00 23.99 86 SER A CA 1
ATOM 629 C C . SER A 1 86 ? 11.187 25.280 42.975 1.00 23.33 86 SER A C 1
ATOM 630 O O . SER A 1 86 ? 10.488 24.474 43.582 1.00 24.15 86 SER A O 1
ATOM 633 N N . GLY A 1 87 ? 12.207 25.923 43.534 1.00 22.25 87 GLY A N 1
ATOM 634 C CA . GLY A 1 87 ? 12.535 25.730 44.935 1.00 23.75 87 GLY A CA 1
ATOM 635 C C . GLY A 1 87 ? 13.472 24.581 45.260 1.00 23.70 87 GLY A C 1
ATOM 636 O O . GLY A 1 87 ? 13.924 24.454 46.399 1.00 26.90 87 GLY A O 1
ATOM 637 N N . LYS A 1 88 ? 13.777 23.750 44.269 1.00 22.44 88 LYS A N 1
ATOM 638 C CA . LYS A 1 88 ? 14.657 22.606 44.479 1.00 20.59 88 LYS A CA 1
ATOM 639 C C . LYS A 1 88 ? 16.098 22.861 44.057 1.00 19.68 88 LYS A C 1
ATOM 640 O O . LYS A 1 88 ? 16.372 23.720 43.216 1.00 19.41 88 LYS A O 1
ATOM 646 N N . THR A 1 89 ? 17.017 22.113 44.660 1.00 18.50 89 THR A N 1
ATOM 647 C CA . THR A 1 89 ? 18.432 22.220 44.329 1.00 19.07 89 THR A CA 1
ATOM 648 C C . THR A 1 89 ? 18.685 21.257 43.177 1.00 17.53 89 THR A C 1
ATOM 649 O O . THR A 1 89 ? 18.198 20.129 43.185 1.00 17.47 89 THR A O 1
ATOM 653 N N . ILE A 1 90 ? 19.432 21.712 42.179 1.00 15.88 90 ILE A N 1
ATOM 654 C CA . ILE A 1 90 ? 19.748 20.876 41.030 1.00 14.84 90 ILE A CA 1
ATOM 655 C C . ILE A 1 90 ? 21.191 20.390 41.082 1.00 14.45 90 ILE A C 1
ATOM 656 O O . ILE A 1 90 ? 22.125 21.193 41.071 1.00 14.96 90 ILE A O 1
ATOM 661 N N . VAL A 1 91 ? 21.372 19.077 41.172 1.00 12.57 91 VAL A N 1
ATOM 662 C CA . VAL A 1 91 ? 22.709 18.503 41.156 1.00 12.81 91 VAL A CA 1
ATOM 663 C C . VAL A 1 91 ? 22.872 18.196 39.676 1.00 12.91 91 VAL A C 1
ATOM 664 O O . VAL A 1 91 ? 22.071 17.463 39.107 1.00 13.10 91 VAL A O 1
ATOM 668 N N . LEU A 1 92 ? 23.888 18.778 39.046 1.00 11.64 92 LEU A N 1
ATOM 669 C CA . LEU A 1 92 ? 24.093 18.583 37.614 1.00 11.62 92 LEU A CA 1
ATOM 670 C C . LEU A 1 92 ? 25.456 18.038 37.219 1.00 11.06 92 LEU A C 1
ATOM 671 O O . LEU A 1 92 ? 26.489 18.635 37.514 1.00 12.62 92 LEU A O 1
ATOM 676 N N . THR A 1 93 ? 25.458 16.904 36.531 1.00 10.27 93 THR A N 1
ATOM 677 C CA . THR A 1 93 ? 26.713 16.330 36.077 1.00 10.16 93 THR A CA 1
ATOM 678 C C . THR A 1 93 ? 26.649 16.103 34.573 1.00 11.93 93 THR A C 1
ATOM 679 O O . THR A 1 93 ? 25.774 15.392 34.077 1.00 10.68 93 THR A O 1
ATOM 683 N N . THR A 1 94 ? 27.552 16.756 33.849 1.00 12.27 94 THR A N 1
ATOM 684 C CA . THR A 1 94 ? 27.627 16.611 32.401 1.00 13.24 94 THR A CA 1
ATOM 685 C C . THR A 1 94 ? 29.034 16.152 32.034 1.00 17.07 94 THR A C 1
ATOM 686 O O . THR A 1 94 ? 29.996 16.418 32.759 1.00 17.59 94 THR A O 1
ATOM 690 N N . THR A 1 95 ? 29.136 15.448 30.911 1.00 17.94 95 THR A N 1
ATOM 691 C CA . THR A 1 95 ? 30.391 14.885 30.425 1.00 20.97 95 THR A CA 1
ATOM 692 C C . THR A 1 95 ? 31.692 15.479 30.964 1.00 23.79 95 THR A C 1
ATOM 693 O O . THR A 1 95 ? 32.458 14.786 31.635 1.00 26.29 95 THR A O 1
ATOM 697 N N . ASN A 1 96 ? 31.952 16.748 30.674 1.00 25.56 96 ASN A N 1
ATOM 698 C CA . ASN A 1 96 ? 33.181 17.376 31.149 1.00 26.78 96 ASN A CA 1
ATOM 699 C C . ASN A 1 96 ? 32.916 18.679 31.889 1.00 24.60 96 ASN A C 1
ATOM 700 O O . ASN A 1 96 ? 33.748 19.587 31.888 1.00 26.15 96 ASN A O 1
ATOM 705 N N . GLY A 1 97 ? 31.757 18.753 32.535 1.00 22.97 97 GLY A N 1
ATOM 706 C CA . GLY A 1 97 ? 31.379 19.948 33.265 1.00 20.79 97 GLY A CA 1
ATOM 707 C C . GLY A 1 97 ? 32.379 20.443 34.293 1.00 18.85 97 GLY A C 1
ATOM 708 O O . GLY A 1 97 ? 32.929 21.536 34.148 1.00 18.69 97 GLY A O 1
ATOM 709 N N . THR A 1 98 ? 32.621 19.651 35.332 1.00 17.30 98 THR A N 1
ATOM 710 C CA . THR A 1 98 ? 33.550 20.059 36.382 1.00 16.77 98 THR A CA 1
ATOM 711 C C . THR A 1 98 ? 34.991 20.204 35.905 1.00 17.54 98 THR A C 1
ATOM 712 O O . THR A 1 98 ? 35.736 21.030 36.429 1.00 18.49 98 THR A O 1
ATOM 716 N N . GLN A 1 99 ? 35.389 19.407 34.919 1.00 17.63 99 GLN A N 1
ATOM 717 C CA . GLN A 1 99 ? 36.750 19.485 34.396 1.00 18.01 99 GLN A CA 1
ATOM 718 C C . GLN A 1 99 ? 37.050 20.891 33.885 1.00 17.87 99 GLN A C 1
ATOM 719 O O . GLN A 1 99 ? 38.123 21.440 34.142 1.00 16.83 99 GLN A O 1
ATOM 725 N N . VAL A 1 100 ? 36.096 21.475 33.165 1.00 15.66 100 VAL A N 1
ATOM 726 C CA . VAL A 1 100 ? 36.264 22.820 32.625 1.00 12.84 100 VAL A CA 1
ATOM 727 C C . VAL A 1 100 ? 36.256 23.873 33.734 1.00 10.69 100 VAL A C 1
ATOM 728 O O . VAL A 1 100 ? 37.113 24.758 33.770 1.00 12.99 100 VAL A O 1
ATOM 732 N N . ILE A 1 101 ? 35.286 23.779 34.637 1.00 11.93 101 ILE A N 1
ATOM 733 C CA . ILE A 1 101 ? 35.190 24.728 35.736 1.00 12.09 101 ILE A CA 1
ATOM 734 C C . ILE A 1 101 ? 36.480 24.730 36.562 1.00 13.27 101 ILE A C 1
ATOM 735 O O . ILE A 1 101 ? 36.938 25.784 36.993 1.00 11.90 101 ILE A O 1
ATOM 740 N N . GLU A 1 102 ? 37.077 23.556 36.757 1.00 14.98 102 GLU A N 1
ATOM 741 C CA . GLU A 1 102 ? 38.314 23.442 37.539 1.00 15.11 102 GLU A CA 1
ATOM 742 C C . GLU A 1 102 ? 39.492 24.213 36.948 1.00 15.16 102 GLU A C 1
ATOM 743 O O . GLU A 1 102 ? 40.433 24.573 37.661 1.00 14.32 102 GLU A O 1
ATOM 749 N N . LYS A 1 103 ? 39.445 24.455 35.646 1.00 15.14 103 LYS A N 1
ATOM 750 C CA . LYS A 1 103 ? 40.514 25.174 34.965 1.00 16.95 103 LYS A CA 1
ATOM 751 C C . LYS A 1 103 ? 40.419 26.682 35.178 1.00 17.05 103 LYS A C 1
ATOM 752 O O . LYS A 1 103 ? 41.385 27.406 34.946 1.00 18.86 103 LYS A O 1
ATOM 758 N N . ILE A 1 104 ? 39.260 27.153 35.628 1.00 16.87 104 ILE A N 1
ATOM 759 C CA . ILE A 1 104 ? 39.053 28.584 35.826 1.00 15.03 104 ILE A CA 1
ATOM 760 C C . ILE A 1 104 ? 39.527 29.128 37.172 1.00 16.72 104 ILE A C 1
ATOM 761 O O . ILE A 1 104 ? 38.850 28.983 38.187 1.00 14.92 104 ILE A O 1
ATOM 766 N N . ARG A 1 105 ? 40.694 29.762 37.168 1.00 17.06 105 ARG A N 1
ATOM 767 C CA . ARG A 1 105 ? 41.244 30.353 38.383 1.00 18.77 105 ARG A CA 1
ATOM 768 C C . ARG A 1 105 ? 40.763 31.798 38.463 1.00 18.43 105 ARG A C 1
ATOM 769 O O . ARG A 1 105 ? 41.504 32.728 38.140 1.00 19.25 105 ARG A O 1
ATOM 777 N N . SER A 1 106 ? 39.516 31.975 38.888 1.00 16.88 106 SER A N 1
ATOM 778 C CA . SER A 1 106 ? 38.914 33.301 38.994 1.00 18.37 106 SER A CA 1
ATOM 779 C C . SER A 1 106 ? 37.980 33.415 40.188 1.00 18.77 106 SER A C 1
ATOM 780 O O . SER A 1 106 ? 37.305 32.452 40.563 1.00 17.79 106 SER A O 1
ATOM 783 N N . GLU A 1 107 ? 37.934 34.606 40.776 1.00 19.76 107 GLU A N 1
ATOM 784 C CA . GLU A 1 107 ? 37.080 34.853 41.928 1.00 22.77 107 GLU A CA 1
ATOM 785 C C . GLU A 1 107 ? 35.649 35.166 41.510 1.00 22.38 107 GLU A C 1
ATOM 786 O O . GLU A 1 107 ? 34.735 35.121 42.332 1.00 23.32 107 GLU A O 1
ATOM 792 N N . GLU A 1 108 ? 35.459 35.480 40.231 1.00 20.32 108 GLU A N 1
ATOM 793 C CA . GLU A 1 108 ? 34.136 35.819 39.711 1.00 18.78 108 GLU A CA 1
ATOM 794 C C . GLU A 1 108 ? 33.817 35.019 38.447 1.00 18.28 108 GLU A C 1
ATOM 795 O O . GLU A 1 108 ? 34.340 35.304 37.366 1.00 18.02 108 GLU A O 1
ATOM 801 N N . ILE A 1 109 ? 32.945 34.025 38.596 1.00 13.10 109 ILE A N 1
ATOM 802 C CA . ILE A 1 109 ? 32.558 33.147 37.496 1.00 11.09 109 ILE A CA 1
ATOM 803 C C . ILE A 1 109 ? 31.048 33.156 37.254 1.00 10.95 109 ILE A C 1
ATOM 804 O O . ILE A 1 109 ? 30.268 32.885 38.165 1.00 10.28 109 ILE A O 1
ATOM 809 N N . ILE A 1 110 ? 30.639 33.469 36.027 1.00 9.14 110 ILE A N 1
ATOM 810 C CA . ILE A 1 110 ? 29.223 33.479 35.680 1.00 8.63 110 ILE A CA 1
ATOM 811 C C . ILE A 1 110 ? 28.981 32.542 34.499 1.00 7.89 110 ILE A C 1
ATOM 812 O O . ILE A 1 110 ? 29.926 32.138 33.824 1.00 8.21 110 ILE A O 1
ATOM 817 N N . ALA A 1 111 ? 27.720 32.191 34.264 1.00 5.95 111 ALA A N 1
ATOM 818 C CA . ALA A 1 111 ? 27.368 31.289 33.167 1.00 5.48 111 ALA A CA 1
ATOM 819 C C . ALA A 1 111 ? 26.576 32.021 32.088 1.00 6.15 111 ALA A C 1
ATOM 820 O O . ALA A 1 111 ? 25.698 32.831 32.394 1.00 8.52 111 ALA A O 1
ATOM 822 N N . ALA A 1 112 ? 26.883 31.727 30.827 1.00 5.70 112 ALA A N 1
ATOM 823 C CA . ALA A 1 112 ? 26.201 32.372 29.710 1.00 5.15 112 ALA A CA 1
ATOM 824 C C . ALA A 1 112 ? 25.689 31.421 28.632 1.00 7.25 112 ALA A C 1
ATOM 825 O O . ALA A 1 112 ? 26.223 30.332 28.423 1.00 7.70 112 ALA A O 1
ATOM 827 N N . SER A 1 113 ? 24.636 31.866 27.955 1.00 8.88 113 SER A N 1
ATOM 828 C CA . SER A 1 113 ? 24.007 31.146 26.855 1.00 6.63 113 SER A CA 1
ATOM 829 C C . SER A 1 113 ? 23.403 32.238 25.992 1.00 6.46 113 SER A C 1
ATOM 830 O O . SER A 1 113 ? 23.456 33.412 26.353 1.00 6.48 113 SER A O 1
ATOM 833 N N . PHE A 1 114 ? 22.857 31.877 24.837 1.00 5.36 114 PHE A N 1
ATOM 834 C CA . PHE A 1 114 ? 22.213 32.887 24.015 1.00 5.34 114 PHE A CA 1
ATOM 835 C C . PHE A 1 114 ? 20.981 33.348 24.797 1.00 5.99 114 PHE A C 1
ATOM 836 O O . PHE A 1 114 ? 20.560 34.499 24.711 1.00 6.00 114 PHE A O 1
ATOM 844 N N . LEU A 1 115 ? 20.429 32.431 25.583 1.00 7.13 115 LEU A N 1
ATOM 845 C CA . LEU A 1 115 ? 19.245 32.701 26.388 1.00 7.05 115 LEU A CA 1
ATOM 846 C C . LEU A 1 115 ? 19.325 33.942 27.281 1.00 8.86 115 LEU A C 1
ATOM 847 O O . LEU A 1 115 ? 18.310 34.591 27.525 1.00 11.38 115 LEU A O 1
ATOM 852 N N . ASN A 1 116 ? 20.517 34.275 27.767 1.00 8.56 116 ASN A N 1
ATOM 853 C CA . ASN A 1 116 ? 20.680 35.438 28.643 1.00 7.88 116 ASN A CA 1
ATOM 854 C C . ASN A 1 116 ? 21.825 36.321 28.170 1.00 6.52 116 ASN A C 1
ATOM 855 O O . ASN A 1 116 ? 22.491 36.980 28.968 1.00 7.20 116 ASN A O 1
ATOM 860 N N . LEU A 1 117 ? 22.023 36.341 26.860 1.00 6.47 117 LEU A N 1
ATOM 861 C CA . LEU A 1 117 ? 23.099 37.099 26.241 1.00 5.74 117 LEU A CA 1
ATOM 862 C C . LEU A 1 117 ? 23.174 38.562 26.651 1.00 7.01 117 LEU A C 1
ATOM 863 O O . LEU A 1 117 ? 24.220 39.027 27.109 1.00 6.10 117 LEU A O 1
ATOM 868 N N . SER A 1 118 ? 22.078 39.295 26.479 1.00 8.58 118 SER A N 1
ATOM 869 C CA . SER A 1 118 ? 22.085 40.706 26.837 1.00 8.74 118 SER A CA 1
ATOM 870 C C . SER A 1 118 ? 22.352 40.951 28.321 1.00 8.04 118 SER A C 1
ATOM 871 O O . SER A 1 118 ? 23.066 41.891 28.674 1.00 8.71 118 SER A O 1
ATOM 874 N N . ALA A 1 119 ? 21.784 40.117 29.188 1.00 9.13 119 ALA A N 1
ATOM 875 C CA . ALA A 1 119 ? 21.999 40.275 30.625 1.00 8.70 119 ALA A CA 1
ATOM 876 C C . ALA A 1 119 ? 23.474 40.081 30.972 1.00 9.06 119 ALA A C 1
ATOM 877 O O . ALA A 1 119 ? 24.018 40.782 31.824 1.00 8.78 119 ALA A O 1
ATOM 879 N N . VAL A 1 120 ? 24.114 39.124 30.304 1.00 7.98 120 VAL A N 1
ATOM 880 C CA . VAL A 1 120 ? 25.528 38.840 30.530 1.00 8.58 120 VAL A CA 1
ATOM 881 C C . VAL A 1 120 ? 26.385 40.019 30.093 1.00 8.17 120 VAL A C 1
ATOM 882 O O . VAL A 1 120 ? 27.300 40.423 30.810 1.00 7.99 120 VAL A O 1
ATOM 886 N N . VAL A 1 121 ? 26.094 40.561 28.913 1.00 8.27 121 VAL A N 1
ATOM 887 C CA . VAL A 1 121 ? 26.842 41.702 28.405 1.00 7.87 121 VAL A CA 1
ATOM 888 C C . VAL A 1 121 ? 26.718 42.883 29.364 1.00 8.08 121 VAL A C 1
ATOM 889 O O . VAL A 1 121 ? 27.714 43.532 29.681 1.00 8.50 121 VAL A O 1
ATOM 893 N N . GLU A 1 122 ? 25.503 43.155 29.833 1.00 9.14 122 GLU A N 1
ATOM 894 C CA . GLU A 1 122 ? 25.292 44.261 30.766 1.00 11.13 122 GLU A CA 1
ATOM 895 C C . GLU A 1 122 ? 26.084 44.040 32.052 1.00 12.60 122 GLU A C 1
ATOM 896 O O . GLU A 1 122 ? 26.637 44.984 32.621 1.00 12.02 122 GLU A O 1
ATOM 902 N N . TYR A 1 123 ? 26.132 42.792 32.508 1.00 10.20 123 TYR A N 1
ATOM 903 C CA . TYR A 1 123 ? 26.871 42.441 33.718 1.00 11.08 123 TYR A CA 1
ATOM 904 C C . TYR A 1 123 ? 28.369 42.697 33.554 1.00 11.15 123 TYR A C 1
ATOM 905 O O . TYR A 1 123 ? 29.037 43.166 34.480 1.00 14.11 123 TYR A O 1
ATOM 914 N N . LEU A 1 124 ? 28.888 42.389 32.369 1.00 11.39 124 LEU A N 1
ATOM 915 C CA . LEU A 1 124 ? 30.309 42.548 32.069 1.00 11.18 124 LEU A CA 1
ATOM 916 C C . LEU A 1 124 ? 30.780 43.962 31.747 1.00 11.66 124 LEU A C 1
ATOM 917 O O . LEU A 1 124 ? 31.979 44.226 31.765 1.00 13.41 124 LEU A O 1
ATOM 922 N N . LYS A 1 125 ? 29.847 44.858 31.444 1.00 15.32 125 LYS A N 1
ATOM 923 C CA . LYS A 1 125 ? 30.188 46.237 31.105 1.00 18.57 125 LYS A CA 1
ATOM 924 C C . LYS A 1 125 ? 31.240 46.868 32.012 1.00 19.28 125 LYS A C 1
ATOM 925 O O . LYS A 1 125 ? 32.188 47.496 31.537 1.00 19.10 125 LYS A O 1
ATOM 931 N N . SER A 1 126 ? 31.071 46.700 33.317 1.00 19.51 126 SER A N 1
ATOM 932 C CA . SER A 1 126 ? 31.993 47.276 34.288 1.00 22.03 126 SER A CA 1
ATOM 933 C C . SER A 1 126 ? 33.088 46.318 34.748 1.00 22.59 126 SER A C 1
ATOM 934 O O . SER A 1 126 ? 33.760 46.576 35.748 1.00 23.87 126 SER A O 1
ATOM 937 N N . LYS A 1 127 ? 33.277 45.223 34.018 1.00 19.90 127 LYS A N 1
ATOM 938 C CA . LYS A 1 127 ? 34.283 44.233 34.383 1.00 19.51 127 LYS A CA 1
ATOM 939 C C . LYS A 1 127 ? 35.577 44.336 33.591 1.00 21.12 127 LYS A C 1
ATOM 940 O O . LYS A 1 127 ? 35.570 44.609 32.392 1.00 21.23 127 LYS A O 1
ATOM 946 N N . GLU A 1 128 ? 36.690 44.107 34.278 1.00 23.04 128 GLU A N 1
ATOM 947 C CA . GLU A 1 128 ? 38.005 44.147 33.656 1.00 23.68 128 GLU A CA 1
ATOM 948 C C . GLU A 1 128 ? 38.561 42.727 33.623 1.00 21.72 128 GLU A C 1
ATOM 949 O O . GLU A 1 128 ? 38.097 41.849 34.354 1.00 23.49 128 GLU A O 1
ATOM 955 N N . ASP A 1 129 ? 39.549 42.509 32.767 1.00 20.28 129 ASP A N 1
ATOM 956 C CA . ASP A 1 129 ? 40.189 41.211 32.645 1.00 17.35 129 ASP A CA 1
ATOM 957 C C . ASP A 1 129 ? 39.166 40.085 32.533 1.00 16.76 129 ASP A C 1
ATOM 958 O O . ASP A 1 129 ? 39.078 39.218 33.401 1.00 16.70 129 ASP A O 1
ATOM 963 N N . ILE A 1 130 ? 38.401 40.109 31.447 1.00 11.17 130 ILE A N 1
AT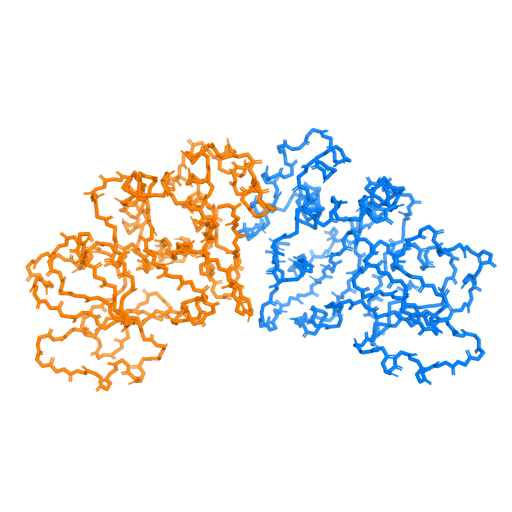OM 964 C CA . ILE A 1 130 ? 37.372 39.110 31.199 1.00 9.43 130 ILE A CA 1
ATOM 965 C C . ILE A 1 130 ? 37.898 37.963 30.359 1.00 8.01 130 ILE A C 1
ATOM 966 O O . ILE A 1 130 ? 38.598 38.175 29.374 1.00 9.05 130 ILE A O 1
ATOM 971 N N . LEU A 1 131 ? 37.564 36.742 30.755 1.00 8.48 131 LEU A N 1
ATOM 972 C CA . LEU A 1 131 ? 37.970 35.575 29.985 1.00 7.24 131 LEU A CA 1
ATOM 973 C C . LEU A 1 131 ? 36.721 34.756 29.714 1.00 6.70 131 LEU A C 1
ATOM 974 O O . LEU A 1 131 ? 36.032 34.348 30.647 1.00 6.90 131 LEU A O 1
ATOM 979 N N . LEU A 1 132 ? 36.415 34.546 28.439 1.00 5.26 132 LEU A N 1
ATOM 980 C CA . LEU A 1 132 ? 35.254 33.744 28.069 1.00 4.98 132 LEU A CA 1
ATOM 981 C C . LEU A 1 132 ? 35.789 32.335 27.870 1.00 7.57 132 LEU A C 1
ATOM 982 O O . LEU A 1 132 ? 36.602 32.086 26.975 1.00 6.61 132 LEU A O 1
ATOM 987 N N . VAL A 1 133 ? 35.329 31.419 28.714 1.00 4.63 133 VAL A N 1
ATOM 988 C CA . VAL A 1 133 ? 35.789 30.039 28.683 1.00 6.56 133 VAL A CA 1
ATOM 989 C C . VAL A 1 133 ? 34.795 29.087 28.023 1.00 6.43 133 VAL A C 1
ATOM 990 O O . VAL A 1 133 ? 33.783 28.731 28.617 1.00 7.15 133 VAL A O 1
ATOM 994 N N . CYS A 1 134 ? 35.099 28.678 26.795 1.00 5.78 134 CYS A N 1
ATOM 995 C CA . CYS A 1 134 ? 34.250 27.750 26.058 1.00 8.67 134 CYS A CA 1
ATOM 996 C C . CYS A 1 134 ? 34.604 26.329 26.472 1.00 7.77 134 CYS A C 1
ATOM 997 O O . CYS A 1 134 ? 35.769 25.948 26.479 1.00 7.97 134 CYS A O 1
ATOM 1000 N N . ALA A 1 135 ? 33.592 25.541 26.814 1.00 6.88 135 ALA A N 1
ATOM 1001 C CA . ALA A 1 135 ? 33.814 24.172 27.259 1.00 5.70 135 ALA A CA 1
ATOM 1002 C C . ALA A 1 135 ? 34.329 23.222 26.191 1.00 6.89 135 ALA A C 1
ATOM 1003 O O . ALA A 1 135 ? 35.142 22.339 26.475 1.00 8.90 135 ALA A O 1
ATOM 1005 N N . GLY A 1 136 ? 33.856 23.393 24.963 1.00 5.69 136 GLY A N 1
ATOM 1006 C CA . GLY A 1 136 ? 34.271 22.497 23.904 1.00 6.15 136 GLY A CA 1
ATOM 1007 C C . GLY A 1 136 ? 33.452 21.225 24.025 1.00 8.46 136 GLY A C 1
ATO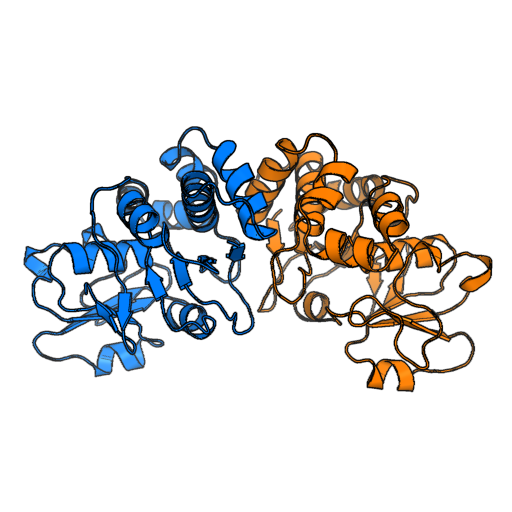M 1008 O O . GLY A 1 136 ? 32.645 21.087 24.943 1.00 9.49 136 GLY A O 1
ATOM 1009 N N . THR A 1 137 ? 33.655 20.292 23.102 1.00 6.40 137 THR A N 1
ATOM 1010 C CA . THR A 1 137 ? 32.916 19.038 23.121 1.00 8.22 137 THR A CA 1
ATOM 1011 C C . THR A 1 137 ? 33.852 17.859 22.880 1.00 10.28 137 THR A C 1
ATOM 1012 O O . THR A 1 137 ? 34.424 17.718 21.802 1.00 10.28 137 THR A O 1
ATOM 1016 N N . ASN A 1 138 ? 34.001 17.020 23.902 1.00 14.02 138 ASN A N 1
ATOM 1017 C CA . ASN A 1 138 ? 34.866 15.849 23.827 1.00 16.83 138 ASN A CA 1
ATOM 1018 C C . ASN A 1 138 ? 36.289 16.204 23.413 1.00 19.30 138 ASN A C 1
ATOM 1019 O O . ASN A 1 138 ? 36.960 15.427 22.735 1.00 21.40 138 ASN A O 1
ATOM 1024 N N . GLY A 1 139 ? 36.744 17.382 23.826 1.00 19.65 139 GLY A N 1
ATOM 1025 C CA . GLY A 1 139 ? 38.091 17.808 23.492 1.00 19.18 139 GLY A CA 1
ATOM 1026 C C . GLY A 1 139 ? 38.203 18.550 22.174 1.00 20.30 139 GLY A C 1
ATOM 1027 O O . GLY A 1 139 ? 39.277 19.050 21.830 1.00 20.58 139 GLY A O 1
ATOM 1028 N N . ARG A 1 140 ? 37.102 18.624 21.432 1.00 14.81 140 ARG A N 1
ATOM 1029 C CA . ARG A 1 140 ? 37.108 19.315 20.153 1.00 11.58 140 ARG A CA 1
ATOM 1030 C C . ARG A 1 140 ? 36.498 20.707 20.242 1.00 9.45 140 ARG A C 1
ATOM 1031 O O . ARG A 1 140 ? 35.827 21.063 21.213 1.00 8.02 140 ARG A O 1
ATOM 1039 N N . PHE A 1 141 ? 36.762 21.495 19.210 1.00 6.78 141 PHE A N 1
ATOM 1040 C CA . PHE A 1 141 ? 36.270 22.861 19.105 1.00 7.46 141 PHE A CA 1
ATOM 1041 C C . PHE A 1 141 ? 34.745 22.822 19.057 1.00 6.71 141 PHE A C 1
ATOM 1042 O O . PHE A 1 141 ? 34.173 21.981 18.362 1.00 7.90 141 PHE A O 1
ATOM 1050 N N . SER A 1 142 ? 34.093 23.721 19.791 1.00 5.97 142 SER A N 1
ATOM 1051 C CA . SER A 1 142 ? 32.633 23.804 19.778 1.00 5.01 142 SER A CA 1
ATOM 1052 C C . SER A 1 142 ? 32.213 25.080 19.071 1.00 5.60 142 SER A C 1
ATOM 1053 O O . SER A 1 142 ? 32.423 26.175 19.582 1.00 5.22 142 SER A O 1
ATOM 1056 N N . LEU A 1 143 ? 31.600 24.937 17.906 1.00 4.13 143 LEU A N 1
ATOM 1057 C CA . LEU A 1 143 ? 31.186 26.103 17.134 1.00 5.34 143 LEU A CA 1
ATOM 1058 C C . LEU A 1 143 ? 30.192 26.991 17.874 1.00 6.45 143 LEU A C 1
ATOM 1059 O O . LEU A 1 143 ? 30.339 28.221 17.879 1.00 5.88 143 LEU A O 1
ATOM 1064 N N . GLU A 1 144 ? 29.187 26.383 18.504 1.00 5.53 144 GLU A N 1
ATOM 1065 C CA . GLU A 1 144 ? 28.187 27.176 19.212 1.00 5.45 144 GLU A CA 1
ATOM 1066 C C . GLU A 1 144 ? 28.763 27.962 20.390 1.00 6.34 144 GLU A C 1
ATOM 1067 O O . GLU A 1 144 ? 28.335 29.090 20.646 1.00 5.83 144 GLU A O 1
ATOM 1073 N N . ASP A 1 145 ? 29.723 27.385 21.113 1.00 4.83 145 ASP A N 1
ATOM 1074 C CA . ASP A 1 145 ? 30.315 28.117 22.237 1.00 5.20 145 ASP A CA 1
ATOM 1075 C C . ASP A 1 145 ? 31.095 29.310 21.680 1.00 4.49 145 ASP A C 1
ATOM 1076 O O . ASP A 1 145 ? 30.999 30.428 22.193 1.00 3.88 145 ASP A O 1
ATOM 1081 N N . PHE A 1 146 ? 31.867 29.057 20.625 1.00 3.86 146 PHE A N 1
ATOM 1082 C CA . PHE A 1 146 ? 32.691 30.082 19.990 1.00 3.57 146 PHE A CA 1
ATOM 1083 C C . PHE A 1 146 ? 31.827 31.216 19.451 1.00 4.42 146 PHE A C 1
ATOM 1084 O O . PHE A 1 146 ? 32.195 32.390 19.545 1.00 4.45 146 PHE A O 1
ATOM 1092 N N . LEU A 1 147 ? 30.674 30.864 18.890 1.00 3.76 147 LEU A N 1
ATOM 1093 C CA . LEU A 1 147 ? 29.762 31.866 18.344 1.00 4.94 147 LEU A CA 1
ATOM 1094 C C . LEU A 1 147 ? 29.204 32.777 19.437 1.00 4.81 147 LEU A C 1
ATOM 1095 O O . LEU A 1 147 ? 29.131 33.990 19.256 1.00 4.90 147 LEU A O 1
ATOM 1100 N N . LEU A 1 148 ? 28.807 32.202 20.570 1.00 4.53 148 LEU A N 1
ATOM 1101 C CA . LEU A 1 148 ? 28.303 33.018 21.671 1.00 3.72 148 LEU A CA 1
ATOM 1102 C C . LEU A 1 148 ? 29.431 33.912 22.197 1.00 4.92 148 LEU A C 1
ATOM 1103 O O . LEU A 1 148 ? 29.218 35.090 22.489 1.00 4.42 148 LEU A O 1
ATOM 1108 N N . ALA A 1 149 ? 30.635 33.353 22.313 1.00 5.96 149 ALA A N 1
ATOM 1109 C CA . ALA A 1 149 ? 31.766 34.130 22.804 1.00 3.74 149 ALA A CA 1
ATOM 1110 C C . ALA A 1 149 ? 31.985 35.331 21.885 1.00 4.34 149 ALA A C 1
ATOM 1111 O O . ALA A 1 149 ? 32.196 36.451 22.349 1.00 4.47 149 ALA A O 1
ATOM 1113 N N . GLY A 1 150 ? 31.908 35.089 20.582 1.00 4.07 150 GLY A N 1
ATOM 1114 C CA . GLY A 1 150 ? 32.097 36.156 19.614 1.00 5.29 150 GLY A CA 1
ATOM 1115 C C . GLY A 1 150 ? 31.008 37.199 19.721 1.00 4.97 150 GLY A C 1
ATOM 1116 O O . GLY A 1 150 ? 31.265 38.398 19.577 1.00 5.53 150 GLY A O 1
ATOM 1117 N N . ALA A 1 151 ? 29.783 36.745 19.987 1.00 3.77 151 ALA A N 1
ATOM 1118 C CA . ALA A 1 151 ? 28.648 37.650 20.122 1.00 2.45 151 ALA A CA 1
ATOM 1119 C C . ALA A 1 151 ? 28.846 38.574 21.313 1.00 4.67 151 ALA A C 1
ATOM 1120 O O . ALA A 1 151 ? 28.564 39.774 21.236 1.00 6.49 151 ALA A O 1
ATOM 1122 N N . ILE A 1 152 ? 29.331 38.007 22.414 1.00 4.45 152 ILE A N 1
ATOM 1123 C CA . ILE A 1 152 ? 29.589 38.777 23.623 1.00 6.02 152 ILE A CA 1
ATOM 1124 C C . ILE A 1 152 ? 30.701 39.789 23.370 1.00 6.98 152 ILE A C 1
ATOM 1125 O O . ILE A 1 152 ? 30.567 40.962 23.711 1.00 6.07 152 ILE A O 1
ATOM 1130 N N . VAL A 1 153 ? 31.796 39.329 22.770 1.00 4.90 153 VAL A N 1
ATOM 1131 C CA . VAL A 1 153 ? 32.924 40.203 22.471 1.00 4.97 153 VAL A CA 1
ATOM 1132 C C . VAL A 1 153 ? 32.492 41.391 21.613 1.00 5.25 153 VAL A C 1
ATOM 1133 O O . VAL A 1 153 ? 32.855 42.526 21.903 1.00 6.07 153 VAL A O 1
ATOM 1137 N N . LYS A 1 154 ? 31.712 41.128 20.567 1.00 5.60 154 LYS A N 1
ATOM 1138 C CA . LYS A 1 154 ? 31.253 42.193 19.679 1.00 5.42 154 LYS A CA 1
ATOM 1139 C C . LYS A 1 154 ? 30.391 43.217 20.416 1.00 7.14 154 LYS A C 1
ATOM 1140 O O . LYS A 1 154 ? 30.485 44.414 20.152 1.00 7.22 154 LYS A O 1
ATOM 1146 N N . ARG A 1 155 ? 29.562 42.751 21.343 1.00 4.62 155 ARG A N 1
ATOM 1147 C CA . ARG A 1 155 ? 28.688 43.655 22.094 1.00 9.15 155 ARG A CA 1
ATOM 1148 C C . ARG A 1 155 ? 29.460 44.558 23.065 1.00 9.71 155 ARG A C 1
ATOM 1149 O O . ARG A 1 155 ? 29.068 45.703 23.297 1.00 10.66 155 ARG A O 1
ATOM 1157 N N . LEU A 1 156 ? 30.549 44.041 23.629 1.00 9.01 156 LEU A N 1
ATOM 1158 C CA . LEU A 1 156 ? 31.357 44.798 24.589 1.00 7.97 156 LEU A CA 1
ATOM 1159 C C . LEU A 1 156 ? 32.210 45.900 23.965 1.00 10.44 156 LEU A C 1
ATOM 1160 O O . LEU A 1 156 ? 32.489 46.918 24.604 1.00 9.63 156 LEU A O 1
ATOM 1165 N N . LYS A 1 157 ? 32.633 45.684 22.723 1.00 9.91 157 LYS A N 1
ATOM 1166 C CA . LYS A 1 157 ? 33.452 46.650 22.005 1.00 12.17 157 LYS A CA 1
ATOM 1167 C C . LYS A 1 157 ? 34.593 47.224 22.841 1.00 10.72 157 LYS A C 1
ATOM 1168 O O . LYS A 1 157 ? 34.690 48.436 23.051 1.00 11.68 157 LYS A O 1
ATOM 1174 N N . ARG A 1 158 ? 35.458 46.330 23.313 1.00 10.78 158 ARG A N 1
ATOM 1175 C CA . ARG A 1 158 ? 36.613 46.710 24.117 1.00 13.03 158 ARG A CA 1
ATOM 1176 C C . ARG A 1 158 ? 37.785 47.085 23.204 1.00 10.67 158 ARG A C 1
ATOM 1177 O O . ARG A 1 158 ? 37.799 46.742 22.017 1.00 10.37 158 ARG A O 1
ATOM 1185 N N . ASN A 1 159 ? 38.766 47.789 23.760 1.00 10.55 159 ASN A N 1
ATOM 1186 C CA . ASN A 1 159 ? 39.930 48.205 22.982 1.00 10.03 159 ASN A CA 1
ATOM 1187 C C . ASN A 1 159 ? 41.116 47.274 23.193 1.00 11.63 159 ASN A C 1
ATOM 1188 O O . ASN A 1 159 ? 42.214 47.535 22.706 1.00 14.28 159 ASN A O 1
ATOM 1193 N N . ASP A 1 160 ? 40.886 46.187 23.920 1.00 12.05 160 ASP A N 1
ATOM 1194 C CA . ASP A 1 160 ? 41.945 45.233 24.213 1.00 14.79 160 ASP A CA 1
ATOM 1195 C C . ASP A 1 160 ? 41.430 43.809 24.075 1.00 12.00 160 ASP A C 1
ATOM 1196 O O . ASP A 1 160 ? 40.873 43.241 25.012 1.00 15.66 160 ASP A O 1
ATOM 1201 N N . LEU A 1 161 ? 41.609 43.236 22.894 1.00 10.50 161 LEU A N 1
ATOM 1202 C CA . LEU A 1 161 ? 41.157 41.873 22.665 1.00 9.03 161 LEU A CA 1
ATOM 1203 C C . LEU A 1 161 ? 42.306 40.901 22.495 1.00 9.22 161 LEU A C 1
ATOM 1204 O O . LEU A 1 161 ? 43.273 41.182 21.789 1.00 10.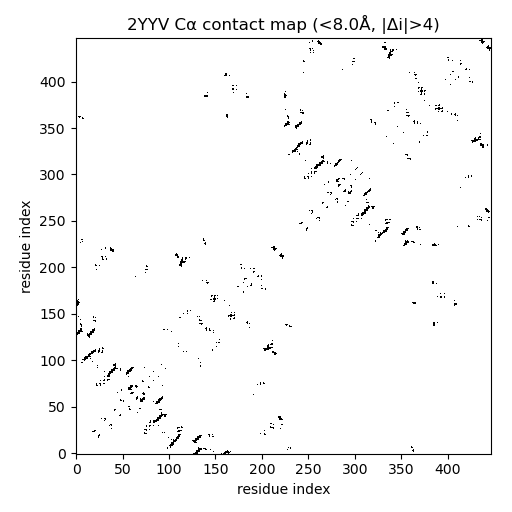67 161 LEU A O 1
ATOM 1209 N N . GLY A 1 162 ? 42.198 39.762 23.169 1.00 7.31 162 GLY A N 1
ATOM 1210 C CA . GLY A 1 162 ? 43.208 38.732 23.037 1.00 7.95 162 GLY A CA 1
ATOM 1211 C C . GLY A 1 162 ? 42.945 38.011 21.729 1.00 7.72 162 GLY A C 1
ATOM 1212 O O . GLY A 1 162 ? 41.913 38.233 21.095 1.00 6.35 162 GLY A O 1
ATOM 1213 N N . ASP A 1 163 ? 43.872 37.147 21.327 1.00 7.05 163 ASP A N 1
ATOM 1214 C CA . ASP A 1 163 ? 43.756 36.396 20.080 1.00 5.98 163 ASP A CA 1
ATOM 1215 C C . ASP A 1 163 ? 42.421 35.665 19.915 1.00 6.03 163 ASP A C 1
ATOM 1216 O O . ASP A 1 163 ? 41.793 35.721 18.854 1.00 5.59 163 ASP A O 1
ATOM 1221 N N . GLY A 1 164 ? 42.000 34.974 20.968 1.00 5.79 164 GLY A N 1
ATOM 1222 C CA . GLY A 1 164 ? 40.753 34.231 20.924 1.00 4.94 164 GLY A CA 1
ATOM 1223 C C . GLY A 1 164 ? 39.529 35.103 20.723 1.00 4.78 164 GLY A C 1
ATOM 1224 O O . GLY A 1 164 ? 38.617 34.725 19.984 1.00 3.94 164 GLY A O 1
ATOM 1225 N N . ALA A 1 165 ? 39.513 36.257 21.383 1.00 5.33 165 ALA A N 1
ATOM 1226 C CA . ALA A 1 165 ? 38.402 37.197 21.290 1.00 4.15 165 ALA A CA 1
ATOM 1227 C C . ALA A 1 165 ? 38.312 37.803 19.894 1.00 5.67 165 ALA A C 1
ATOM 1228 O O . ALA A 1 165 ? 37.215 37.974 19.358 1.00 5.15 165 ALA A O 1
ATOM 1230 N N . HIS A 1 166 ? 39.462 38.146 19.314 1.00 5.00 166 HIS A N 1
ATOM 1231 C CA . HIS A 1 166 ? 39.472 38.719 17.970 1.00 5.79 166 HIS A CA 1
ATOM 1232 C C . HIS A 1 166 ? 38.952 37.688 16.963 1.00 5.09 166 HIS A C 1
ATOM 1233 O O . HIS A 1 166 ? 38.111 37.997 16.123 1.00 4.70 166 HIS A O 1
ATOM 1240 N N . ALA A 1 167 ? 39.446 36.458 17.050 1.00 5.26 167 ALA A N 1
ATOM 1241 C CA . ALA A 1 167 ? 39.005 35.414 16.133 1.00 4.19 167 ALA A CA 1
ATOM 1242 C C . ALA A 1 167 ? 37.513 35.134 16.297 1.00 4.74 167 ALA A C 1
ATOM 1243 O O . ALA A 1 167 ? 36.800 34.979 15.310 1.00 6.71 167 ALA A O 1
ATOM 1245 N N . ALA A 1 168 ? 37.050 35.077 17.544 1.00 4.27 168 ALA A N 1
ATOM 1246 C CA . ALA A 1 168 ? 35.641 34.807 17.823 1.00 6.21 168 ALA A CA 1
ATOM 1247 C C . ALA A 1 168 ? 34.755 35.925 17.287 1.00 6.39 168 ALA A C 1
ATOM 1248 O O . ALA A 1 168 ? 33.691 35.667 16.719 1.00 5.67 168 ALA A O 1
ATOM 1250 N N . GLU A 1 169 ? 35.192 37.166 17.470 1.00 4.52 169 GLU A N 1
ATOM 1251 C CA . GLU A 1 169 ? 34.428 38.314 16.985 1.00 3.22 169 GLU A CA 1
ATOM 1252 C C . GLU A 1 169 ? 34.320 38.265 15.461 1.00 4.95 169 GLU A C 1
ATOM 1253 O O . GLU A 1 169 ? 33.234 38.432 14.904 1.00 4.86 169 GLU A O 1
ATOM 1259 N N . ARG A 1 170 ? 35.442 38.036 14.785 1.00 6.01 170 ARG A N 1
ATOM 1260 C CA . ARG A 1 170 ? 35.430 37.965 13.328 1.00 6.44 170 ARG A CA 1
ATOM 1261 C C . ARG A 1 170 ? 34.521 36.829 12.870 1.00 5.80 170 ARG A C 1
ATOM 1262 O O . ARG A 1 170 ? 33.771 36.987 11.909 1.00 8.83 170 ARG A O 1
ATOM 1270 N N . TYR A 1 171 ? 34.585 35.687 13.553 1.00 7.10 171 TYR A N 1
ATOM 1271 C CA . TYR A 1 171 ? 33.735 34.558 13.182 1.00 6.14 171 TYR A CA 1
ATOM 1272 C C . TYR A 1 171 ? 32.262 34.930 13.369 1.00 6.31 171 TYR A C 1
ATOM 1273 O O . TYR A 1 171 ? 31.425 34.650 12.511 1.00 6.51 171 TYR A O 1
ATOM 1282 N N . PHE A 1 172 ? 31.946 35.567 14.491 1.00 5.37 172 PHE A N 1
ATOM 1283 C CA . PHE A 1 172 ? 30.575 35.984 14.760 1.00 4.79 172 PHE A CA 1
ATOM 1284 C C . PHE A 1 172 ? 30.060 36.906 13.658 1.00 7.24 172 PHE A C 1
ATOM 1285 O O . PHE A 1 172 ? 28.910 36.790 13.233 1.00 7.46 172 PHE A O 1
ATOM 1293 N N . GLU A 1 173 ? 30.914 37.812 13.192 1.00 7.64 173 GLU A N 1
ATOM 1294 C CA . GLU A 1 173 ? 30.515 38.760 12.154 1.00 6.74 173 GLU A CA 1
ATOM 1295 C C . GLU A 1 173 ? 30.172 38.094 10.821 1.00 8.64 173 GLU A C 1
ATOM 1296 O O . GLU A 1 173 ? 29.483 38.685 9.987 1.00 10.27 173 GLU A O 1
ATOM 1302 N N . SER A 1 174 ? 30.647 36.869 10.624 1.00 8.19 174 SER A N 1
ATOM 1303 C CA . SER A 1 174 ? 30.404 36.138 9.383 1.00 8.73 174 SER A CA 1
ATOM 1304 C C . SER A 1 174 ? 29.096 35.359 9.390 1.00 8.09 174 SER A C 1
ATOM 1305 O O . SER A 1 174 ? 28.698 34.802 8.366 1.00 10.45 174 SER A O 1
ATOM 1308 N N . VAL A 1 175 ? 28.434 35.320 10.541 1.00 7.04 175 VAL A N 1
ATOM 1309 C CA . VAL A 1 175 ? 27.190 34.564 10.687 1.00 7.54 175 VAL A CA 1
ATOM 1310 C C . VAL A 1 175 ? 25.931 35.405 10.500 1.00 10.47 175 VAL A C 1
ATOM 1311 O O . VAL A 1 175 ? 25.693 36.358 11.239 1.00 12.17 175 VAL A O 1
ATOM 1315 N N . GLU A 1 176 ? 25.115 35.036 9.517 1.00 12.89 176 GLU A N 1
ATOM 1316 C CA . GLU A 1 176 ? 23.887 35.773 9.252 1.00 15.97 176 GLU A CA 1
ATOM 1317 C C . GLU A 1 176 ? 22.738 35.278 10.119 1.00 14.66 176 GLU A C 1
ATOM 1318 O O . GLU A 1 176 ? 21.906 36.069 10.565 1.00 16.76 176 GLU A O 1
ATOM 1324 N N . ASN A 1 177 ? 22.693 33.970 10.356 1.00 11.24 177 ASN A N 1
ATOM 1325 C CA . ASN A 1 177 ? 21.643 33.381 11.176 1.00 12.16 177 ASN A CA 1
ATOM 1326 C C . ASN A 1 177 ? 22.212 32.323 12.121 1.00 10.41 177 ASN A C 1
ATOM 1327 O O . ASN A 1 177 ? 22.699 31.280 11.686 1.00 12.53 177 ASN A O 1
ATOM 1332 N N . THR A 1 178 ? 22.135 32.605 13.416 1.00 12.73 178 THR A N 1
ATOM 1333 C CA . THR A 1 178 ? 22.661 31.709 14.441 1.00 12.07 178 THR A CA 1
ATOM 1334 C C . THR A 1 178 ? 22.094 30.295 14.413 1.00 10.76 178 THR A C 1
ATOM 1335 O O . THR A 1 178 ? 22.841 29.321 14.359 1.00 10.25 178 THR A O 1
ATOM 1339 N N . ARG A 1 179 ? 20.772 30.179 14.448 1.00 12.39 179 ARG A N 1
ATOM 1340 C CA . ARG A 1 179 ? 20.139 28.868 14.454 1.00 10.84 179 ARG A CA 1
ATOM 1341 C C . ARG A 1 179 ? 20.554 27.996 13.280 1.00 12.80 179 ARG A C 1
ATOM 1342 O O . ARG A 1 179 ? 20.886 26.822 13.456 1.00 12.61 179 ARG A O 1
ATOM 1350 N N . GLU A 1 180 ? 20.537 28.567 12.080 1.00 11.43 180 GLU A N 1
ATOM 1351 C CA . GLU A 1 180 ? 20.909 27.814 10.894 1.00 11.90 180 GLU A CA 1
ATOM 1352 C C . GLU A 1 180 ? 22.399 27.522 10.852 1.00 10.23 180 GLU A C 1
ATOM 1353 O O . GLU A 1 180 ? 22.816 26.453 10.416 1.00 9.82 180 GLU A O 1
ATOM 1359 N N . GLU A 1 181 ? 23.199 28.476 11.310 1.00 10.01 181 GLU A N 1
ATOM 1360 C CA . GLU A 1 181 ? 24.644 28.301 11.339 1.00 8.08 181 GLU A CA 1
ATOM 1361 C C . GLU A 1 181 ? 25.006 27.093 12.201 1.00 7.34 181 GLU A C 1
ATOM 1362 O O . GLU A 1 181 ? 25.814 26.250 11.808 1.00 8.54 181 GLU A O 1
ATOM 1368 N N . ILE A 1 182 ? 24.401 27.009 13.381 1.00 7.53 182 ILE A N 1
ATOM 1369 C CA . ILE A 1 182 ? 24.689 25.908 14.288 1.00 7.82 182 ILE A CA 1
ATOM 1370 C C . ILE A 1 182 ? 24.111 24.580 13.797 1.00 9.25 182 ILE A C 1
ATOM 1371 O O . ILE A 1 182 ? 24.779 23.551 13.854 1.00 8.52 182 ILE A O 1
ATOM 1376 N N . LYS A 1 183 ? 22.879 24.588 13.299 1.00 9.40 183 LYS A N 1
ATOM 1377 C CA . LYS A 1 183 ? 22.301 23.343 12.809 1.00 11.96 183 LYS A CA 1
ATOM 1378 C C . LYS A 1 183 ? 23.113 22.758 11.659 1.00 11.46 183 LYS A C 1
ATOM 1379 O O . LYS A 1 183 ? 23.233 21.541 11.532 1.00 13.16 183 LYS A O 1
ATOM 1385 N N . LYS A 1 184 ? 23.677 23.627 10.826 1.00 11.47 184 LYS A N 1
ATOM 1386 C CA . LYS A 1 184 ? 24.456 23.182 9.675 1.00 12.73 184 LYS A CA 1
ATOM 1387 C C . LYS A 1 184 ? 25.917 22.842 9.936 1.00 12.13 184 LYS A C 1
ATOM 1388 O O . LYS A 1 184 ? 26.464 21.938 9.302 1.00 13.03 184 LYS A O 1
ATOM 1394 N N . HIS A 1 185 ? 26.544 23.546 10.871 1.00 10.41 185 HIS A N 1
ATOM 1395 C CA . HIS A 1 185 ? 27.970 23.355 11.105 1.00 9.90 185 HIS A CA 1
ATOM 1396 C C . HIS A 1 185 ? 28.489 22.840 12.442 1.00 11.00 185 HIS A C 1
ATOM 1397 O O . HIS A 1 185 ? 29.692 22.618 12.582 1.00 10.94 185 HIS A O 1
ATOM 1404 N N . SER A 1 186 ? 27.611 22.661 13.422 1.00 8.84 186 SER A N 1
ATOM 1405 C CA . SER A 1 186 ? 28.042 22.139 14.715 1.00 8.27 186 SER A CA 1
ATOM 1406 C C . SER A 1 186 ? 27.872 20.626 14.762 1.00 8.26 186 SER A C 1
ATOM 1407 O O . SER A 1 186 ? 26.750 20.121 14.675 1.00 9.80 186 SER A O 1
ATOM 1410 N N . SER A 1 187 ? 28.982 19.910 14.913 1.00 8.30 187 SER A N 1
ATOM 1411 C CA . SER A 1 187 ? 28.948 18.456 14.980 1.00 8.80 187 SER A CA 1
ATOM 1412 C C . SER A 1 187 ? 28.075 18.006 16.148 1.00 8.82 187 SER A C 1
ATOM 1413 O O . SER A 1 187 ? 27.287 17.070 16.022 1.00 7.39 187 SER A O 1
ATOM 1416 N N . HIS A 1 188 ? 28.226 18.673 17.287 1.00 10.20 188 HIS A N 1
ATOM 1417 C CA . HIS A 1 188 ? 27.442 18.327 18.466 1.00 6.09 188 HIS A CA 1
ATOM 1418 C C . HIS A 1 188 ? 25.955 18.629 18.252 1.00 7.12 188 HIS A C 1
ATOM 1419 O O . HIS A 1 188 ? 25.093 17.863 18.674 1.00 8.57 188 HIS A O 1
ATOM 1426 N N . ALA A 1 189 ? 25.645 19.743 17.594 1.00 5.28 189 ALA A N 1
ATOM 1427 C CA . ALA A 1 189 ? 24.238 20.074 17.354 1.00 3.37 189 ALA A CA 1
ATOM 1428 C C . ALA A 1 189 ? 23.628 18.992 16.468 1.00 6.01 189 ALA A C 1
ATOM 1429 O O . ALA A 1 189 ? 22.485 18.575 16.671 1.00 7.76 189 ALA A O 1
ATOM 1431 N N . LYS A 1 190 ? 24.398 18.538 15.483 1.00 6.13 190 LYS A N 1
ATOM 1432 C CA . LYS A 1 190 ? 23.919 17.504 14.580 1.00 6.37 190 LYS A CA 1
ATOM 1433 C C . LYS A 1 190 ? 23.699 16.188 15.316 1.00 6.95 190 LYS A C 1
ATOM 1434 O O . LYS A 1 190 ? 22.739 15.472 15.033 1.00 9.35 190 LYS A O 1
ATOM 1440 N N . ARG A 1 191 ? 24.567 15.879 16.274 1.00 8.13 191 ARG A N 1
ATOM 1441 C CA . ARG A 1 191 ? 24.403 14.659 17.057 1.00 6.03 191 ARG A CA 1
ATOM 1442 C C . ARG A 1 191 ? 23.119 14.772 17.879 1.00 6.04 191 ARG A C 1
ATOM 1443 O O . ARG A 1 191 ? 22.328 13.823 17.941 1.00 5.57 191 ARG A O 1
ATOM 1451 N N . LEU A 1 192 ? 22.914 15.933 18.499 1.00 5.45 192 LEU A N 1
ATOM 1452 C CA . LEU A 1 192 ? 21.725 16.166 19.314 1.00 3.81 192 LEU A CA 1
ATOM 1453 C C . LEU A 1 192 ? 20.464 16.044 18.469 1.00 6.66 192 LEU A C 1
ATOM 1454 O O . LEU A 1 192 ? 19.474 15.454 18.901 1.00 7.30 192 LEU A O 1
ATOM 1459 N N . ILE A 1 193 ? 20.501 16.590 17.259 1.00 7.57 193 ILE A N 1
ATOM 1460 C CA . ILE A 1 193 ? 19.342 16.498 16.380 1.00 7.85 193 ILE A CA 1
ATOM 1461 C C . ILE A 1 193 ? 19.044 15.033 16.054 1.00 8.80 193 ILE A C 1
ATOM 1462 O O . ILE A 1 193 ? 17.881 14.608 16.052 1.00 8.89 193 ILE A O 1
ATOM 1467 N N . SER A 1 194 ? 20.095 14.255 15.810 1.00 8.19 194 SER A N 1
ATOM 1468 C CA . SER A 1 194 ? 19.945 12.835 15.498 1.00 7.68 194 SER A CA 1
ATOM 1469 C C . SER A 1 194 ? 19.379 12.044 16.676 1.00 6.81 194 SER A C 1
ATOM 1470 O O . SER A 1 194 ? 18.801 10.968 16.485 1.00 10.02 194 SER A O 1
ATOM 1473 N N . LEU A 1 195 ? 19.542 12.579 17.886 1.00 6.93 195 LEU A N 1
ATOM 1474 C CA . LEU A 1 195 ? 19.034 11.927 19.088 1.00 6.36 195 LEU A CA 1
ATOM 1475 C C . LEU A 1 195 ? 17.626 12.393 19.443 1.00 6.51 195 LEU A C 1
ATOM 1476 O O . LEU A 1 195 ? 17.048 11.937 20.430 1.00 9.00 195 LEU A O 1
ATOM 1481 N N . GLY A 1 196 ? 17.092 13.311 18.639 1.00 5.55 196 GLY A N 1
ATOM 1482 C CA . GLY A 1 196 ? 15.746 13.821 18.852 1.00 8.34 196 GLY A CA 1
ATOM 1483 C C . GLY A 1 196 ? 15.640 15.143 19.589 1.00 7.38 196 GLY A C 1
ATOM 1484 O O . GLY A 1 196 ? 14.537 15.565 19.954 1.00 8.39 196 GLY A O 1
ATOM 1485 N N . PHE A 1 197 ? 16.772 15.812 19.790 1.00 6.41 197 PHE A N 1
ATOM 1486 C CA . PHE A 1 197 ? 16.795 17.077 20.525 1.00 7.27 197 PHE A CA 1
ATOM 1487 C C . PHE A 1 197 ? 16.792 18.339 19.663 1.00 9.60 197 PHE A C 1
ATOM 1488 O O . PHE A 1 197 ? 17.348 19.358 20.069 1.00 8.51 197 PHE A O 1
ATOM 1496 N N . GLU A 1 198 ? 16.172 18.294 18.490 1.00 9.07 198 GLU A N 1
ATOM 1497 C CA . GLU A 1 198 ? 16.162 19.488 17.649 1.00 10.57 198 GLU A CA 1
ATOM 1498 C C . GLU A 1 198 ? 15.574 20.706 18.369 1.00 10.99 198 GLU A C 1
ATOM 1499 O O . GLU A 1 198 ? 16.075 21.819 18.210 1.00 9.90 198 GLU A O 1
ATOM 1505 N N . ASN A 1 199 ? 14.528 20.497 19.167 1.00 9.49 199 ASN A N 1
ATOM 1506 C CA . ASN A 1 199 ? 13.907 21.599 19.902 1.00 9.82 199 ASN A CA 1
ATOM 1507 C C . ASN A 1 199 ? 14.918 22.298 20.809 1.00 10.64 199 ASN A C 1
ATOM 1508 O O . ASN A 1 199 ? 14.851 23.513 21.002 1.00 10.18 199 ASN A O 1
ATOM 1513 N N . ASP A 1 200 ? 15.852 21.526 21.361 1.00 9.84 200 ASP A N 1
ATOM 1514 C CA . ASP A 1 200 ? 16.887 22.079 22.228 1.00 9.27 200 ASP A CA 1
ATOM 1515 C C . ASP A 1 200 ? 17.778 23.042 21.452 1.00 8.19 200 ASP A C 1
ATOM 1516 O O . ASP A 1 200 ? 18.201 24.064 21.983 1.00 9.35 200 ASP A O 1
ATOM 1521 N N . ILE A 1 201 ? 18.071 22.708 20.199 1.00 9.36 201 ILE A N 1
ATOM 1522 C CA . ILE A 1 201 ? 18.914 23.565 19.378 1.00 8.26 201 ILE A CA 1
ATOM 1523 C C . ILE A 1 201 ? 18.242 24.917 19.194 1.00 9.75 201 ILE A C 1
ATOM 1524 O O . ILE A 1 201 ? 18.884 25.959 19.311 1.00 11.95 201 ILE A O 1
ATOM 1529 N N . GLU A 1 202 ? 16.944 24.903 18.919 1.00 10.71 202 GLU A N 1
ATOM 1530 C CA . GLU A 1 202 ? 16.211 26.147 18.725 1.00 12.66 202 GLU A CA 1
ATOM 1531 C C . GLU A 1 202 ? 16.103 26.961 20.012 1.00 11.76 202 GLU A C 1
ATOM 1532 O O . GLU A 1 202 ? 16.305 28.180 20.001 1.00 11.25 202 GLU A O 1
ATOM 1538 N N . PHE A 1 203 ? 15.790 26.288 21.117 1.00 7.73 203 PHE A N 1
ATOM 1539 C CA . PHE A 1 203 ? 15.646 26.957 22.408 1.00 7.94 203 PHE A CA 1
ATOM 1540 C C . PHE A 1 203 ? 16.959 27.566 22.887 1.00 9.72 203 PHE A C 1
ATOM 1541 O O . PHE A 1 203 ? 16.995 28.721 23.306 1.00 10.33 203 PHE A O 1
ATOM 1549 N N . CYS A 1 204 ? 18.035 26.790 22.812 1.00 8.80 204 CYS A N 1
ATOM 1550 C CA . CYS A 1 204 ? 19.342 27.259 23.268 1.00 7.89 204 CYS A CA 1
ATOM 1551 C C . CYS A 1 204 ? 19.933 28.401 22.445 1.00 9.27 204 CYS A C 1
ATOM 1552 O O . CYS A 1 204 ? 20.809 29.119 22.929 1.00 9.36 204 CYS A O 1
ATOM 1555 N N . THR A 1 205 ? 19.458 28.579 21.215 1.00 10.38 205 THR A N 1
ATOM 1556 C CA . THR A 1 205 ? 19.967 29.662 20.375 1.00 11.01 205 THR A CA 1
ATOM 1557 C C . THR A 1 205 ? 18.998 30.833 20.345 1.00 12.22 205 THR A C 1
ATOM 1558 O O . THR A 1 205 ? 19.167 31.773 19.565 1.00 14.94 205 THR A O 1
ATOM 1562 N N . THR A 1 206 ? 17.972 30.762 21.185 1.00 10.03 206 THR A N 1
ATOM 1563 C CA . THR A 1 206 ? 16.991 31.833 21.276 1.00 12.72 206 THR A CA 1
ATOM 1564 C C . THR A 1 206 ? 17.603 32.884 22.188 1.00 12.20 206 THR A C 1
ATOM 1565 O O . THR A 1 206 ? 18.018 32.582 23.303 1.00 14.21 206 THR A O 1
ATOM 1569 N N . GLU A 1 207 ? 17.664 34.120 21.714 1.00 10.92 207 GLU A N 1
ATOM 1570 C CA . GLU A 1 207 ? 18.263 35.185 22.503 1.00 9.84 207 GLU A CA 1
ATOM 1571 C C . GLU A 1 207 ? 17.355 35.875 23.511 1.00 11.38 207 GLU A C 1
ATOM 1572 O O . GLU A 1 207 ? 16.176 36.114 23.262 1.00 10.64 207 GLU A O 1
ATOM 1578 N N . ASP A 1 208 ? 17.945 36.169 24.662 1.00 10.06 208 ASP A N 1
ATOM 1579 C CA . ASP A 1 208 ? 17.304 36.884 25.754 1.00 11.04 208 ASP A CA 1
ATOM 1580 C C . ASP A 1 208 ? 15.935 36.445 26.258 1.00 13.32 208 ASP A C 1
ATOM 1581 O O . ASP A 1 208 ? 15.075 37.284 26.537 1.00 13.60 208 ASP A O 1
ATOM 1586 N N . LEU A 1 209 ? 15.721 35.141 26.381 1.00 10.74 209 LEU A N 1
ATOM 1587 C CA . LEU A 1 209 ? 14.453 34.668 26.920 1.00 12.68 209 LEU A CA 1
ATOM 1588 C C . LEU A 1 209 ? 14.496 34.919 28.422 1.00 13.88 209 LEU A C 1
ATOM 1589 O O . LEU A 1 209 ? 13.458 34.982 29.084 1.00 13.96 209 LEU A O 1
ATOM 1594 N N . PHE A 1 210 ? 15.709 35.072 28.949 1.00 12.72 210 PHE A N 1
ATOM 1595 C CA . PHE A 1 210 ? 15.916 35.329 30.371 1.00 12.32 210 PHE A CA 1
ATOM 1596 C C . PHE A 1 210 ? 16.844 36.527 30.582 1.00 13.25 210 PHE A C 1
ATOM 1597 O O . PHE A 1 210 ? 17.650 36.868 29.712 1.00 14.38 210 PHE A O 1
ATOM 1605 N N . LYS A 1 211 ? 16.723 37.165 31.742 1.00 15.06 211 LYS A N 1
ATOM 1606 C CA . LYS A 1 211 ? 17.541 38.327 32.068 1.00 15.75 211 LYS A CA 1
ATOM 1607 C C . LYS A 1 211 ? 18.370 38.065 33.316 1.00 15.70 211 LYS A C 1
ATOM 1608 O O . LYS A 1 211 ? 18.791 38.992 34.005 1.00 18.19 211 LYS A O 1
ATOM 1614 N N . THR A 1 212 ? 18.607 36.789 33.589 1.00 14.90 212 THR A N 1
ATOM 1615 C CA . THR A 1 212 ? 19.370 36.372 34.755 1.00 13.39 212 THR A CA 1
ATOM 1616 C C . THR A 1 212 ? 20.828 36.095 34.418 1.00 13.02 212 THR A C 1
ATOM 1617 O O . THR A 1 212 ? 21.184 35.873 33.261 1.00 13.74 212 THR A O 1
ATOM 1621 N N . VAL A 1 213 ? 21.670 36.110 35.444 1.00 8.90 213 VAL A N 1
ATOM 1622 C CA . VAL A 1 213 ? 23.088 35.847 35.264 1.00 9.05 213 VAL A CA 1
ATOM 1623 C C . VAL A 1 213 ? 23.583 34.959 36.397 1.00 9.68 213 VAL A C 1
ATOM 1624 O O . VAL A 1 213 ? 23.922 35.440 37.478 1.00 11.97 213 VAL A O 1
ATOM 1628 N N . PRO A 1 214 ? 23.613 33.640 36.165 1.00 9.77 214 PRO A N 1
ATOM 1629 C CA . PRO A 1 214 ? 24.068 32.671 37.166 1.00 10.90 214 PRO A CA 1
ATOM 1630 C C . PRO A 1 214 ? 25.508 32.926 37.592 1.00 10.80 214 PRO A C 1
ATOM 1631 O O . PRO A 1 214 ? 26.387 33.152 36.752 1.00 10.44 214 PRO A O 1
ATOM 1635 N N . ALA A 1 215 ? 25.744 32.891 38.899 1.00 9.46 215 ALA A N 1
ATOM 1636 C CA . ALA A 1 215 ? 27.077 33.112 39.439 1.00 10.14 215 ALA A CA 1
ATOM 1637 C C . ALA A 1 215 ? 27.499 31.890 40.239 1.00 10.24 215 ALA A C 1
ATOM 1638 O O . ALA A 1 215 ? 26.728 31.372 41.049 1.00 11.26 215 ALA A O 1
ATOM 1640 N N . LEU A 1 216 ? 28.715 31.416 39.997 1.00 8.51 216 LEU A N 1
ATOM 1641 C CA . LEU A 1 216 ? 29.209 30.255 40.721 1.00 9.53 216 LEU A CA 1
ATOM 1642 C C . LEU A 1 216 ? 29.723 30.754 42.060 1.00 11.18 216 LEU A C 1
ATOM 1643 O O . LEU A 1 216 ? 30.773 31.395 42.136 1.00 13.60 216 LEU A O 1
ATOM 1648 N N . VAL A 1 217 ? 28.966 30.472 43.115 1.00 10.87 217 VAL A N 1
ATOM 1649 C CA . VAL A 1 217 ? 29.336 30.907 44.451 1.00 11.76 217 VAL A CA 1
ATOM 1650 C C . VAL A 1 217 ? 29.689 29.698 45.302 1.00 11.45 217 VAL A C 1
ATOM 1651 O O . VAL A 1 217 ? 28.816 28.927 45.696 1.00 12.45 217 VAL A O 1
ATOM 1655 N N . ASN A 1 218 ? 30.981 29.548 45.579 1.00 13.01 218 ASN A N 1
ATOM 1656 C CA . ASN A 1 218 ? 31.493 28.427 46.357 1.00 14.75 218 ASN A CA 1
ATOM 1657 C C . ASN A 1 218 ? 30.913 27.094 45.893 1.00 13.67 218 ASN A C 1
ATOM 1658 O O . ASN A 1 218 ? 30.258 26.376 46.655 1.00 12.22 218 ASN A O 1
ATOM 1663 N N . GLY A 1 219 ? 31.145 26.787 44.618 1.00 14.95 219 GLY A N 1
ATOM 1664 C CA . GLY A 1 219 ? 30.690 25.532 44.044 1.00 13.99 219 GLY A CA 1
ATOM 1665 C C . GLY A 1 219 ? 29.239 25.388 43.627 1.00 12.50 219 GLY A C 1
ATOM 1666 O O . GLY A 1 219 ? 28.852 24.327 43.134 1.00 12.65 219 GLY A O 1
ATOM 1667 N N . VAL A 1 220 ? 28.430 26.425 43.815 1.00 10.18 220 VAL A N 1
ATOM 1668 C CA . VAL A 1 220 ? 27.021 26.350 43.443 1.00 10.11 220 VAL A CA 1
ATOM 1669 C C . VAL A 1 220 ? 26.604 27.551 42.608 1.00 9.45 220 VAL A C 1
ATOM 1670 O O . VAL A 1 220 ? 26.875 28.692 42.978 1.00 9.70 220 VAL A O 1
ATOM 1674 N N . PHE A 1 221 ? 25.952 27.298 41.478 1.00 9.01 221 PHE A N 1
ATOM 1675 C CA . PHE A 1 221 ? 25.481 28.391 40.632 1.00 10.32 221 PHE A CA 1
ATOM 1676 C C . PHE A 1 221 ? 24.183 28.921 41.220 1.00 9.15 221 PHE A C 1
ATOM 1677 O O . PHE A 1 221 ? 23.231 28.166 41.426 1.00 8.81 221 PHE A O 1
ATOM 1685 N N . ILE A 1 222 ? 24.150 30.219 41.495 1.00 10.24 222 ILE A N 1
ATOM 1686 C CA . ILE A 1 222 ? 22.960 30.841 42.057 1.00 11.54 222 ILE A CA 1
ATOM 1687 C C . ILE A 1 222 ? 22.718 32.200 41.419 1.00 13.69 222 ILE A C 1
ATOM 1688 O O . ILE A 1 222 ? 23.509 32.668 40.603 1.00 12.48 222 ILE A O 1
ATOM 1693 N N . LEU A 1 223 ? 21.610 32.822 41.802 1.00 15.78 223 LEU A N 1
ATOM 1694 C CA . LEU A 1 223 ? 21.260 34.145 41.319 1.00 18.06 223 LEU A CA 1
ATOM 1695 C C . LEU A 1 223 ? 21.420 35.076 42.516 1.00 20.16 223 LEU A C 1
ATOM 1696 O O . LEU A 1 223 ? 20.601 35.063 43.435 1.00 23.70 223 LEU A O 1
ATOM 1701 N N . LYS A 1 224 ? 22.488 35.865 42.508 1.00 22.09 224 LYS A N 1
ATOM 1702 C CA . LYS A 1 224 ? 22.764 36.793 43.595 1.00 26.11 224 LYS A CA 1
ATOM 1703 C C . LYS A 1 224 ? 21.586 37.733 43.827 1.00 28.69 224 LYS A C 1
ATOM 1704 O O . LYS A 1 224 ? 21.168 37.881 44.997 1.00 29.06 224 LYS A O 1
ATOM 1710 N N . VAL B 1 2 ? 40.516 18.196 7.944 1.00 28.08 2 VAL B N 1
ATOM 1711 C CA . VAL B 1 2 ? 39.079 17.927 8.232 1.00 19.71 2 VAL B CA 1
ATOM 1712 C C . VAL B 1 2 ? 38.596 18.746 9.431 1.00 15.53 2 VAL B C 1
ATOM 1713 O O . VAL B 1 2 ? 37.476 19.249 9.431 1.00 12.27 2 VAL B O 1
ATOM 1717 N N . ASP B 1 3 ? 39.434 18.888 10.453 1.00 8.95 3 ASP B N 1
ATOM 1718 C CA . ASP B 1 3 ? 39.053 19.682 11.620 1.00 7.73 3 ASP B CA 1
ATOM 1719 C C . ASP B 1 3 ? 40.287 20.371 12.182 1.00 7.22 3 ASP B C 1
ATOM 1720 O O . ASP B 1 3 ? 41.416 20.021 11.831 1.00 6.44 3 ASP B O 1
ATOM 1725 N N . VAL B 1 4 ? 40.058 21.353 13.047 1.00 6.07 4 VAL B N 1
ATOM 1726 C CA . VAL B 1 4 ? 41.142 22.105 13.672 1.00 7.26 4 VAL B CA 1
ATOM 1727 C C . VAL B 1 4 ? 40.992 22.085 15.191 1.00 7.34 4 VAL B C 1
ATOM 1728 O O . VAL B 1 4 ? 39.886 22.237 15.717 1.00 6.97 4 VAL B O 1
ATOM 1732 N N . VAL B 1 5 ? 42.100 21.874 15.895 1.00 6.76 5 VAL B N 1
ATOM 1733 C CA . VAL B 1 5 ? 42.088 21.885 17.352 1.00 7.02 5 VAL B CA 1
ATOM 1734 C C . VAL B 1 5 ? 43.178 22.859 17.805 1.00 6.89 5 VAL B C 1
ATOM 1735 O O . VAL B 1 5 ? 44.280 22.874 17.252 1.00 9.21 5 VAL B O 1
ATOM 1739 N N . MET B 1 6 ? 42.851 23.699 18.782 1.00 4.98 6 MET B N 1
ATOM 1740 C CA . MET B 1 6 ? 43.800 24.685 19.299 1.00 6.03 6 MET B CA 1
ATOM 1741 C C . MET B 1 6 ? 44.293 24.227 20.664 1.00 9.58 6 MET B C 1
ATOM 1742 O O . MET B 1 6 ? 43.525 24.168 21.629 1.00 8.54 6 MET B O 1
ATOM 1747 N N . ALA B 1 7 ? 45.575 23.882 20.730 1.00 10.62 7 ALA B N 1
ATOM 1748 C CA . ALA B 1 7 ? 46.188 23.422 21.966 1.00 12.94 7 ALA B CA 1
ATOM 1749 C C . ALA B 1 7 ? 45.363 22.318 22.631 1.00 13.77 7 ALA B C 1
ATOM 1750 O O . ALA B 1 7 ? 44.701 22.547 23.652 1.00 14.16 7 ALA B O 1
ATOM 1752 N N . PRO B 1 8 ? 45.380 21.105 22.055 1.00 15.03 8 PRO B N 1
ATOM 1753 C CA . PRO B 1 8 ? 44.626 19.978 22.615 1.00 16.55 8 PRO B CA 1
ATOM 1754 C C . PRO B 1 8 ? 45.117 19.583 24.010 1.00 17.54 8 PRO B C 1
ATOM 1755 O O . PRO B 1 8 ? 46.287 19.792 24.349 1.00 17.73 8 PRO B O 1
ATOM 1759 N N . CYS B 1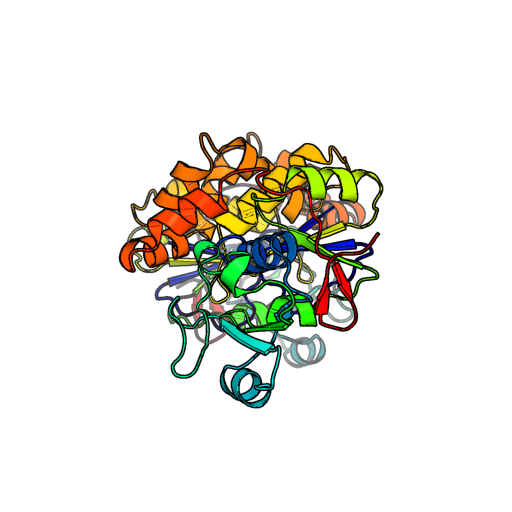 9 ? 44.218 19.021 24.815 1.00 19.50 9 CYS B N 1
ATOM 1760 C CA . CYS B 1 9 ? 44.555 18.609 26.179 1.00 21.34 9 CYS B CA 1
ATOM 1761 C C . CYS B 1 9 ? 44.736 17.109 26.324 1.00 23.21 9 CYS B C 1
ATOM 1762 O O . CYS B 1 9 ? 45.494 16.646 27.178 1.00 23.27 9 CYS B O 1
ATOM 1765 N N . SER B 1 10 ? 44.016 16.356 25.502 1.00 23.49 10 SER B N 1
ATOM 1766 C CA . SER B 1 10 ? 44.085 14.906 25.536 1.00 24.49 10 SER B CA 1
ATOM 1767 C C . SER B 1 10 ? 44.521 14.392 24.171 1.00 24.33 10 SER B C 1
ATOM 1768 O O . SER B 1 10 ? 44.627 15.162 23.215 1.00 21.97 10 SER B O 1
ATOM 1771 N N . PRO B 1 11 ? 44.802 13.085 24.065 1.00 24.52 11 PRO B N 1
ATOM 1772 C CA . PRO B 1 11 ? 45.230 12.503 22.791 1.00 24.18 11 PRO B CA 1
ATOM 1773 C C . PRO B 1 11 ? 44.195 12.637 21.679 1.00 24.63 11 PRO B C 1
ATOM 1774 O O . PRO B 1 11 ? 43.041 12.235 21.833 1.00 26.16 11 PRO B O 1
ATOM 1778 N N . VAL B 1 12 ? 44.614 13.210 20.558 1.00 23.31 12 VAL B N 1
ATOM 1779 C CA . VAL B 1 12 ? 43.726 13.370 19.417 1.00 21.95 12 VAL B CA 1
ATOM 1780 C C . VAL B 1 12 ? 44.120 12.346 18.366 1.00 22.16 12 VAL B C 1
ATOM 1781 O O . VAL B 1 12 ? 45.302 12.170 18.066 1.00 23.25 12 VAL B O 1
ATOM 1785 N N . GLU B 1 13 ? 43.129 11.659 17.815 1.00 21.17 13 GLU B N 1
ATOM 1786 C CA . GLU B 1 13 ? 43.393 10.650 16.804 1.00 21.89 13 GLU B CA 1
ATOM 1787 C C . GLU B 1 13 ? 42.955 11.091 15.420 1.00 19.73 13 GLU B C 1
ATOM 1788 O O . GLU B 1 13 ? 41.918 11.735 15.255 1.00 20.73 13 GLU B O 1
ATOM 1794 N N . CYS B 1 14 ? 43.768 10.742 14.430 1.00 16.44 14 CYS B N 1
ATOM 1795 C CA . CYS B 1 14 ? 43.501 11.076 13.041 1.00 14.98 14 CYS B CA 1
ATOM 1796 C C . CYS B 1 14 ? 44.434 10.245 12.178 1.00 14.96 14 CYS B C 1
ATOM 1797 O O . CYS B 1 14 ? 45.264 9.498 12.694 1.00 18.93 14 CYS B O 1
ATOM 1800 N N . ARG B 1 15 ? 44.293 10.366 10.865 1.00 15.40 15 ARG B N 1
ATOM 1801 C CA . ARG B 1 15 ? 45.148 9.626 9.951 1.00 15.75 15 ARG B CA 1
ATOM 1802 C C . ARG B 1 15 ? 46.322 10.507 9.553 1.00 14.71 15 ARG B C 1
ATOM 1803 O O . ARG B 1 15 ? 47.454 10.038 9.454 1.00 16.09 15 ARG B O 1
ATOM 1811 N N . THR B 1 16 ? 46.045 11.789 9.336 1.00 11.46 16 THR B N 1
ATOM 1812 C CA . THR B 1 16 ? 47.073 12.752 8.952 1.00 12.55 16 THR B CA 1
ATOM 1813 C C . THR B 1 16 ? 46.985 13.972 9.857 1.00 11.66 16 THR B C 1
ATOM 1814 O O . THR B 1 16 ? 45.946 14.629 9.917 1.00 9.69 16 THR B O 1
ATOM 1818 N N . ALA B 1 17 ? 48.071 14.270 10.564 1.00 8.73 17 ALA B N 1
ATOM 1819 C CA . ALA B 1 17 ? 48.085 15.418 11.462 1.00 9.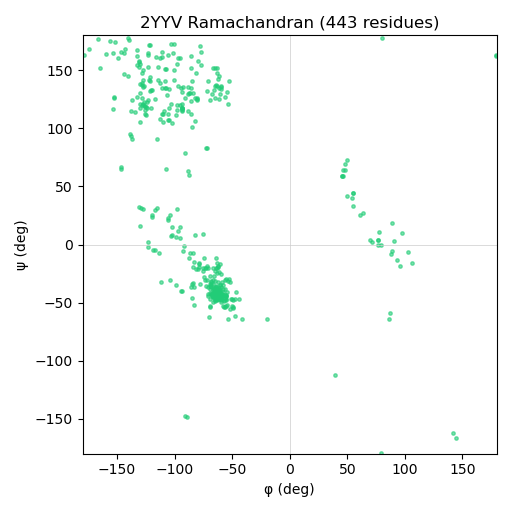32 17 ALA B CA 1
ATOM 1820 C C . ALA B 1 17 ? 49.069 16.461 10.969 1.00 8.73 17 ALA B C 1
ATOM 1821 O O . ALA B 1 17 ? 50.153 16.127 10.477 1.00 8.17 17 ALA B O 1
ATOM 1823 N N . VAL B 1 18 ? 48.684 17.726 11.107 1.00 7.19 18 VAL B N 1
ATOM 1824 C CA . VAL B 1 18 ? 49.525 18.837 10.689 1.00 5.10 18 VAL B CA 1
ATOM 1825 C C . VAL B 1 18 ? 49.806 19.719 11.895 1.00 6.52 18 VAL B C 1
ATOM 1826 O O . VAL B 1 18 ? 48.886 20.295 12.473 1.00 6.75 18 VAL B O 1
ATOM 1830 N N . VAL B 1 19 ? 51.079 19.825 12.271 1.00 4.66 19 VAL B N 1
ATOM 1831 C CA . VAL B 1 19 ? 51.479 20.640 13.420 1.00 5.46 19 VAL B CA 1
ATOM 1832 C C . VAL B 1 19 ? 51.710 22.084 12.985 1.00 4.29 19 VAL B C 1
ATOM 1833 O O . VAL B 1 19 ? 52.428 22.334 12.024 1.00 5.98 19 VAL B O 1
ATOM 1837 N N . ILE B 1 20 ? 51.103 23.024 13.706 1.00 5.46 20 ILE B N 1
ATOM 1838 C CA . ILE B 1 20 ? 51.222 24.441 13.391 1.00 7.49 20 ILE B CA 1
ATOM 1839 C C . ILE B 1 20 ? 51.649 25.279 14.599 1.00 6.16 20 ILE B C 1
ATOM 1840 O O . ILE B 1 20 ? 50.973 25.306 15.625 1.00 7.35 20 ILE B O 1
ATOM 1845 N N . ASP B 1 21 ? 52.788 25.946 14.463 1.00 7.91 21 ASP B N 1
ATOM 1846 C CA . ASP B 1 21 ? 53.330 26.828 15.499 1.00 7.59 21 ASP B CA 1
ATOM 1847 C C . ASP B 1 21 ? 53.999 27.882 14.621 1.00 9.81 21 ASP B C 1
ATOM 1848 O O . ASP B 1 21 ? 55.225 28.017 14.602 1.00 8.39 21 ASP B O 1
ATOM 1853 N N . VAL B 1 22 ? 53.160 28.602 13.874 1.00 9.69 22 VAL B N 1
ATOM 1854 C CA . VAL B 1 22 ? 53.584 29.619 12.911 1.00 8.09 22 VAL B CA 1
ATOM 1855 C C . VAL B 1 22 ? 54.579 30.640 13.410 1.00 9.49 22 VAL B C 1
ATOM 1856 O O . VAL B 1 22 ? 55.630 30.846 12.788 1.00 6.09 22 VAL B O 1
ATOM 1860 N N . LEU B 1 23 ? 54.268 31.310 14.511 1.00 7.35 23 LEU B N 1
ATOM 1861 C CA . LEU B 1 23 ? 55.234 32.276 14.919 1.00 10.69 23 LEU B CA 1
ATOM 1862 C C . LEU B 1 23 ? 56.436 31.602 15.479 1.00 18.70 23 LEU B C 1
ATOM 1863 O O . LEU B 1 23 ? 56.593 31.331 16.666 1.00 20.57 23 LEU B O 1
ATOM 1868 N N . ARG B 1 24 ? 57.237 31.241 14.488 1.00 18.41 24 ARG B N 1
ATOM 1869 C CA . ARG B 1 24 ? 58.520 30.634 14.620 1.00 14.64 24 ARG B CA 1
ATOM 1870 C C . ARG B 1 24 ? 58.737 29.128 14.745 1.00 6.53 24 ARG B C 1
ATOM 1871 O O . ARG B 1 24 ? 59.387 28.598 13.875 1.00 11.41 24 ARG B O 1
ATOM 1879 N N . ALA B 1 25 ? 58.202 28.411 15.738 1.00 4.91 25 ALA B N 1
ATOM 1880 C CA . ALA B 1 25 ? 58.547 26.976 15.816 1.00 6.21 25 ALA B CA 1
ATOM 1881 C C . ALA B 1 25 ? 58.450 26.148 14.528 1.00 4.62 25 ALA B C 1
ATOM 1882 O O . ALA B 1 25 ? 59.459 25.592 14.076 1.00 4.16 25 ALA B O 1
ATOM 1884 N N . THR B 1 26 ? 57.265 26.032 13.931 1.00 5.01 26 THR B N 1
ATOM 1885 C CA . THR B 1 26 ? 57.192 25.256 12.699 1.00 4.50 26 THR B CA 1
ATOM 1886 C C . THR B 1 26 ? 57.808 26.031 11.548 1.00 5.26 26 THR B C 1
ATOM 1887 O O . THR B 1 26 ? 58.192 25.446 10.542 1.00 6.00 26 THR B O 1
ATOM 1891 N N . SER B 1 27 ? 57.908 27.350 11.693 1.00 5.58 27 SER B N 1
ATOM 1892 C CA . SER B 1 27 ? 58.545 28.152 10.649 1.00 4.07 27 SER B CA 1
ATOM 1893 C C . SER B 1 27 ? 60.051 27.877 10.718 1.00 6.09 27 SER B C 1
ATOM 1894 O O . SER B 1 27 ? 60.731 27.817 9.698 1.00 6.72 27 SER B O 1
ATOM 1897 N N . THR B 1 28 ? 60.560 27.690 11.934 1.00 6.22 28 THR B N 1
ATOM 1898 C CA . THR B 1 28 ? 61.975 27.386 12.139 1.00 5.26 28 THR B CA 1
ATOM 1899 C C . THR B 1 28 ? 62.271 25.982 11.622 1.00 6.43 28 THR B C 1
ATOM 1900 O O . THR B 1 28 ? 63.296 25.755 10.976 1.00 7.59 28 THR B O 1
ATOM 1904 N N . ILE B 1 29 ? 61.367 25.047 11.903 1.00 4.39 29 ILE B N 1
ATOM 1905 C CA . ILE B 1 29 ? 61.535 23.671 11.446 1.00 4.76 29 ILE B CA 1
ATOM 1906 C C . ILE B 1 29 ? 61.602 23.646 9.919 1.00 5.47 29 ILE B C 1
ATOM 1907 O O . ILE B 1 29 ? 62.505 23.043 9.344 1.00 5.87 29 ILE B O 1
ATOM 1912 N N . VAL B 1 30 ? 60.653 24.310 9.263 1.00 4.23 30 VAL B N 1
ATOM 1913 C CA . VAL B 1 30 ? 60.637 24.354 7.803 1.00 3.44 30 VAL B CA 1
ATOM 1914 C C . VAL B 1 30 ? 61.873 25.027 7.227 1.00 5.15 30 VAL B C 1
ATOM 1915 O O . VAL B 1 30 ? 62.477 24.544 6.267 1.00 6.50 30 VAL B O 1
ATOM 1919 N N . THR B 1 31 ? 62.250 26.153 7.813 1.00 4.98 31 THR B N 1
ATOM 1920 C CA . THR B 1 31 ? 63.406 26.885 7.328 1.00 4.47 31 THR B CA 1
ATOM 1921 C C . THR B 1 31 ? 64.695 26.084 7.485 1.00 5.80 31 THR B C 1
ATOM 1922 O O . THR B 1 31 ? 65.491 25.989 6.551 1.00 5.72 31 THR B O 1
ATOM 1926 N N . ALA B 1 32 ? 64.891 25.493 8.658 1.00 6.12 32 ALA B N 1
ATOM 1927 C CA . ALA B 1 32 ? 66.095 24.718 8.917 1.00 5.80 32 ALA B CA 1
ATOM 1928 C C . ALA B 1 32 ? 66.249 23.554 7.943 1.00 7.35 32 ALA B C 1
ATOM 1929 O O . ALA B 1 32 ? 67.319 23.357 7.368 1.00 7.36 32 ALA B O 1
ATOM 1931 N N . LEU B 1 33 ? 65.183 22.783 7.749 1.00 7.49 33 LEU B N 1
ATOM 1932 C CA . LEU B 1 33 ? 65.256 21.638 6.846 1.00 8.25 33 LEU B CA 1
ATOM 1933 C C . LEU B 1 33 ? 65.416 22.056 5.389 1.00 8.65 33 LEU B C 1
ATOM 1934 O O . LEU B 1 33 ? 66.082 21.366 4.609 1.00 10.22 33 LEU B O 1
ATOM 1939 N N . SER B 1 34 ? 64.813 23.182 5.019 1.00 8.60 34 SER B N 1
ATOM 1940 C CA . SER B 1 34 ? 64.923 23.660 3.647 1.00 12.05 34 SER B CA 1
ATOM 1941 C C . SER B 1 34 ? 66.327 24.190 3.377 1.00 12.57 34 SER B C 1
ATOM 1942 O O . SER B 1 34 ? 66.738 24.314 2.219 1.00 17.35 34 SER B O 1
ATOM 1945 N N . ASN B 1 35 ? 67.065 24.496 4.441 1.00 11.78 35 ASN B N 1
ATOM 1946 C CA . ASN B 1 35 ? 68.416 25.013 4.284 1.00 12.18 35 ASN B CA 1
ATOM 1947 C C . ASN B 1 35 ? 69.526 24.016 4.614 1.00 13.27 35 ASN B C 1
ATOM 1948 O O . ASN B 1 35 ? 70.649 24.413 4.920 1.00 14.45 35 ASN B O 1
ATOM 1953 N N . GLY B 1 36 ? 69.206 22.726 4.574 1.00 12.81 36 GLY B N 1
ATOM 1954 C CA . GLY B 1 36 ? 70.225 21.716 4.813 1.00 12.48 36 GLY B CA 1
ATOM 1955 C C . GLY B 1 36 ? 70.346 20.972 6.130 1.00 11.46 36 GLY B C 1
ATOM 1956 O O . GLY B 1 36 ? 71.163 20.057 6.231 1.00 12.60 36 GLY B O 1
ATOM 1957 N N . ALA B 1 37 ? 69.574 21.333 7.147 1.00 10.39 37 ALA B N 1
ATOM 1958 C CA . ALA B 1 37 ? 69.681 20.619 8.418 1.00 10.23 37 ALA B CA 1
ATOM 1959 C C . ALA B 1 37 ? 69.309 19.150 8.227 1.00 10.46 37 ALA B C 1
ATOM 1960 O O . ALA B 1 37 ? 68.394 18.827 7.472 1.00 9.58 37 ALA B O 1
ATOM 1962 N N . SER B 1 38 ? 70.015 18.257 8.916 1.00 7.66 38 SER B N 1
ATOM 1963 C CA . SER B 1 38 ? 69.735 16.825 8.795 1.00 9.74 38 SER B CA 1
ATOM 1964 C C . SER B 1 38 ? 68.381 16.458 9.395 1.00 9.52 38 SER B C 1
ATOM 1965 O O . SER B 1 38 ? 67.710 15.530 8.938 1.00 10.54 38 SER B O 1
ATOM 1968 N N . GLY B 1 39 ? 67.994 17.188 10.431 1.00 8.37 39 GLY B N 1
ATOM 1969 C CA . GLY B 1 39 ? 66.730 16.926 11.085 1.00 6.28 39 GLY B CA 1
ATOM 1970 C C . GLY B 1 39 ? 66.532 17.879 12.241 1.00 6.07 39 GLY B C 1
ATOM 1971 O O . GLY B 1 39 ? 67.487 18.504 12.708 1.00 7.21 39 GLY B O 1
ATOM 1972 N N . VAL B 1 40 ? 65.289 18.001 12.693 1.00 5.51 40 VAL B N 1
ATOM 1973 C CA . VAL B 1 40 ? 64.960 18.874 13.803 1.00 5.58 40 VAL B CA 1
ATOM 1974 C C . VAL B 1 40 ? 64.244 18.026 14.844 1.00 6.96 40 VAL B C 1
ATOM 1975 O O . VAL B 1 40 ? 63.186 17.452 14.576 1.00 6.50 40 VAL B O 1
ATOM 1979 N N . ILE B 1 41 ? 64.843 17.941 16.026 1.00 6.75 41 ILE B N 1
ATOM 1980 C CA . ILE B 1 41 ? 64.305 17.141 17.113 1.00 5.53 41 ILE B CA 1
ATOM 1981 C C . ILE B 1 41 ? 63.680 18.004 18.202 1.00 6.27 41 ILE B C 1
ATOM 1982 O O . ILE B 1 41 ? 64.386 18.670 18.960 1.00 6.55 41 ILE B O 1
ATOM 1987 N N . PRO B 1 42 ? 62.344 18.018 18.284 1.00 7.02 42 PRO B N 1
ATOM 1988 C CA . PRO B 1 42 ? 61.696 18.823 19.322 1.00 7.86 42 PRO B CA 1
ATOM 1989 C C . PRO B 1 42 ? 61.901 18.175 20.693 1.00 7.54 42 PRO B C 1
ATOM 1990 O O . PRO B 1 42 ? 61.711 16.968 20.857 1.00 9.95 42 PRO B O 1
ATOM 1994 N N . VAL B 1 43 ? 62.307 18.983 21.666 1.00 9.13 43 VAL B N 1
ATOM 1995 C CA . VAL B 1 43 ? 62.551 18.515 23.023 1.00 9.71 43 VAL B CA 1
ATOM 1996 C C . VAL B 1 43 ? 61.784 19.404 24.002 1.00 9.68 43 VAL B C 1
ATOM 1997 O O . VAL B 1 43 ? 61.612 20.601 23.766 1.00 9.85 43 VAL B O 1
ATOM 2001 N N . LYS B 1 44 ? 61.331 18.809 25.101 1.00 10.30 44 LYS B N 1
ATOM 2002 C CA . LYS B 1 44 ? 60.533 19.510 26.100 1.00 11.54 44 LYS B CA 1
ATOM 2003 C C . LYS B 1 44 ? 61.205 20.582 26.962 1.00 10.42 44 LYS B C 1
ATOM 2004 O O . LYS B 1 44 ? 60.722 21.714 27.026 1.00 12.44 44 LYS B O 1
ATOM 2010 N N . THR B 1 45 ? 62.305 20.246 27.629 1.00 9.70 45 THR B N 1
ATOM 2011 C CA . THR B 1 45 ? 62.953 21.227 28.500 1.00 12.55 45 THR B CA 1
ATOM 2012 C C . THR B 1 45 ? 64.325 21.705 28.054 1.00 12.19 45 THR B C 1
ATOM 2013 O O . THR B 1 45 ? 64.992 21.060 27.248 1.00 12.17 45 THR B O 1
ATOM 2017 N N . ILE B 1 46 ? 64.736 22.851 28.594 1.00 15.74 46 ILE B N 1
ATOM 2018 C CA . ILE B 1 46 ? 66.038 23.436 28.287 1.00 15.18 46 ILE B CA 1
ATOM 2019 C C . ILE B 1 46 ? 67.104 22.495 28.824 1.00 15.28 46 ILE B C 1
ATOM 2020 O O . ILE B 1 46 ? 68.133 22.275 28.189 1.00 15.85 46 ILE B O 1
ATOM 2025 N N . GLU B 1 47 ? 66.833 21.944 30.003 1.00 15.82 47 GLU B N 1
ATOM 2026 C CA . GLU B 1 47 ? 67.737 21.016 30.664 1.00 16.03 47 GLU B CA 1
ATOM 2027 C C . GLU B 1 47 ? 68.068 19.820 29.776 1.00 15.01 47 GLU B C 1
ATOM 2028 O O . GLU B 1 47 ? 69.240 19.523 29.548 1.00 15.47 47 GLU B O 1
ATOM 2034 N N . GLU B 1 48 ? 67.047 19.134 29.270 1.00 15.88 48 GLU B N 1
ATOM 2035 C CA . GLU B 1 48 ? 67.302 17.976 28.416 1.00 14.82 48 GLU B CA 1
ATOM 2036 C C . GLU B 1 48 ? 67.886 18.377 27.066 1.00 14.74 48 GLU B C 1
ATOM 2037 O O . GLU B 1 48 ? 68.590 17.595 26.435 1.00 15.52 48 GLU B O 1
ATOM 2043 N N . ALA B 1 49 ? 67.593 19.589 26.615 1.00 11.45 49 ALA B N 1
ATOM 2044 C CA . ALA B 1 49 ? 68.157 20.050 25.356 1.00 9.58 49 ALA B CA 1
ATOM 2045 C C . ALA B 1 49 ? 69.670 20.165 25.543 1.00 11.05 49 ALA B C 1
ATOM 2046 O O . ALA B 1 49 ? 70.448 19.761 24.680 1.00 11.36 49 ALA B O 1
ATOM 2048 N N . LEU B 1 50 ? 70.082 20.701 26.685 1.00 11.81 50 LEU B N 1
ATOM 2049 C CA . LEU B 1 50 ? 71.502 20.875 26.976 1.00 12.16 50 LEU B CA 1
ATOM 2050 C C . LEU B 1 50 ? 72.240 19.546 27.116 1.00 15.05 50 LEU B C 1
ATOM 2051 O O . LEU B 1 50 ? 73.441 19.469 26.856 1.00 16.92 50 LEU B O 1
ATOM 2056 N N . GLU B 1 51 ? 71.523 18.499 27.509 1.00 13.36 51 GLU B N 1
ATOM 2057 C CA . GLU B 1 51 ? 72.137 17.184 27.683 1.00 14.37 51 GLU B CA 1
ATOM 2058 C C . GLU B 1 51 ? 72.426 16.515 26.348 1.00 14.94 51 GLU B C 1
ATOM 2059 O O . GLU B 1 51 ? 73.116 15.498 26.293 1.00 15.54 51 GLU B O 1
ATOM 2065 N N . LYS B 1 52 ? 71.892 17.077 25.271 1.00 11.66 52 LYS B N 1
ATOM 2066 C CA . LYS B 1 52 ? 72.073 16.473 23.960 1.00 12.33 52 LYS B CA 1
ATOM 2067 C C . LYS B 1 52 ? 73.193 17.057 23.103 1.00 8.17 52 LYS B C 1
ATOM 2068 O O . LYS B 1 52 ? 73.306 16.742 21.916 1.00 10.73 52 LYS B O 1
ATOM 2074 N N . LYS B 1 53 ? 74.041 17.883 23.708 1.00 12.06 53 LYS B N 1
ATOM 2075 C CA . LYS B 1 53 ? 75.154 18.476 22.975 1.00 10.96 53 LYS B CA 1
ATOM 2076 C C . LYS B 1 53 ? 76.133 17.408 22.506 1.00 12.47 53 LYS B C 1
ATOM 207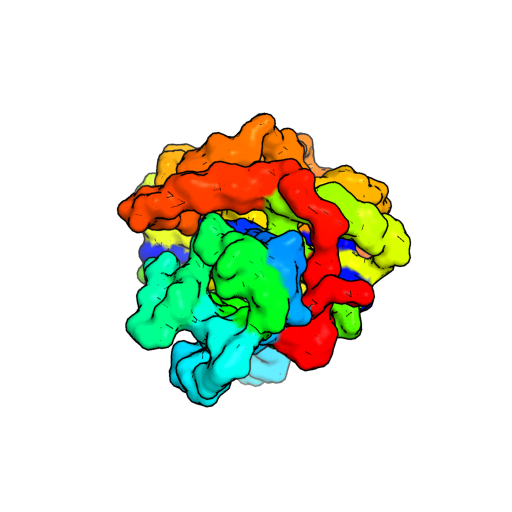7 O O . LYS B 1 53 ? 76.447 16.476 23.243 1.00 14.04 53 LYS B O 1
ATOM 2083 N N . LYS B 1 54 ? 76.598 17.541 21.269 1.00 11.05 54 LYS B N 1
ATOM 2084 C CA . LYS B 1 54 ? 77.579 16.614 20.703 1.00 12.17 54 LYS B CA 1
ATOM 2085 C C . LYS B 1 54 ? 77.981 17.151 19.336 1.00 11.61 54 LYS B C 1
ATOM 2086 O O . LYS B 1 54 ? 77.346 18.072 18.823 1.00 10.66 54 LYS B O 1
ATOM 2092 N N . GLU B 1 55 ? 79.035 16.603 18.740 1.00 11.45 55 GLU B N 1
ATOM 2093 C CA . GLU B 1 55 ? 79.448 17.117 17.443 1.00 12.37 55 GLU B CA 1
ATOM 2094 C C . GLU B 1 55 ? 78.339 16.927 16.409 1.00 12.28 55 GLU B C 1
ATOM 2095 O O . GLU B 1 55 ? 77.584 15.956 16.463 1.00 13.21 55 GLU B O 1
ATOM 2101 N N . GLY B 1 56 ? 78.226 17.885 15.495 1.00 12.21 56 GLY B N 1
ATOM 2102 C CA . GLY B 1 56 ? 77.207 17.807 14.463 1.00 11.05 56 GLY B CA 1
ATOM 2103 C C . GLY B 1 56 ? 75.810 18.156 14.944 1.00 10.99 56 GLY B C 1
ATOM 2104 O O . GLY B 1 56 ? 74.857 18.052 14.178 1.00 10.25 56 GLY B O 1
ATOM 2105 N N . VAL B 1 57 ? 75.689 18.572 16.203 1.00 8.69 57 VAL B N 1
ATOM 2106 C CA . VAL B 1 57 ? 74.396 18.934 16.783 1.00 10.03 57 VAL B CA 1
ATOM 2107 C C . VAL B 1 57 ? 74.400 20.371 17.292 1.00 11.24 57 VAL B C 1
ATOM 2108 O O . VAL B 1 57 ? 75.399 20.848 17.832 1.00 11.93 57 VAL B O 1
ATOM 2112 N N . LEU B 1 58 ? 73.285 21.066 17.098 1.00 11.00 58 LEU B N 1
ATOM 2113 C CA . LEU B 1 58 ? 73.153 22.437 17.574 1.00 8.54 58 LEU B CA 1
ATOM 2114 C C . LEU B 1 58 ? 71.974 22.487 18.536 1.00 9.02 58 LEU B C 1
ATOM 2115 O O . LEU B 1 58 ? 70.906 21.954 18.237 1.00 8.59 58 LEU B O 1
ATOM 2120 N N . ILE B 1 59 ? 72.169 23.115 19.693 1.00 7.83 59 ILE B N 1
ATOM 2121 C CA . ILE B 1 59 ? 71.098 23.234 20.678 1.00 8.16 59 ILE B CA 1
ATOM 2122 C C . ILE B 1 59 ? 70.403 24.564 20.428 1.00 7.70 59 ILE B C 1
ATOM 2123 O O . ILE B 1 59 ? 71.010 25.625 20.566 1.00 7.32 59 ILE B O 1
ATOM 2128 N N . CYS B 1 60 ? 69.123 24.509 20.073 1.00 7.10 60 CYS B N 1
ATOM 2129 C CA . CYS B 1 60 ? 68.392 25.725 19.741 1.00 8.97 60 CYS B CA 1
ATOM 2130 C C . CYS B 1 60 ? 67.032 25.852 20.398 1.00 6.37 60 CYS B C 1
ATOM 2131 O O . CYS B 1 60 ? 66.495 24.894 20.947 1.00 7.53 60 CYS B O 1
ATOM 2134 N N . GLY B 1 61 ? 66.471 27.053 20.326 1.00 8.53 61 GLY B N 1
ATOM 2135 C CA . GLY B 1 61 ? 65.157 27.266 20.896 1.00 9.33 61 GLY B CA 1
ATOM 2136 C C . GLY B 1 61 ? 64.958 28.598 21.583 1.00 8.31 61 GLY B C 1
ATOM 2137 O O . GLY B 1 61 ? 65.716 29.550 21.385 1.00 7.49 61 GLY B O 1
ATOM 2138 N N . GLU B 1 62 ? 63.921 28.663 22.404 1.00 9.23 62 GLU B N 1
ATOM 2139 C CA . GLU B 1 62 ? 63.619 29.893 23.110 1.00 9.62 62 GLU B CA 1
ATOM 2140 C C . GLU B 1 62 ? 62.750 29.688 24.328 1.00 11.45 62 GLU B C 1
ATOM 2141 O O . GLU B 1 62 ? 62.111 28.652 24.510 1.00 10.77 62 GLU B O 1
ATOM 2147 N N . ARG B 1 63 ? 62.747 30.728 25.147 1.00 12.90 63 ARG B N 1
ATOM 2148 C CA . ARG B 1 63 ? 61.930 30.835 26.341 1.00 14.57 63 ARG B CA 1
ATOM 2149 C C . ARG B 1 63 ? 61.806 32.346 26.431 1.00 13.61 63 ARG B C 1
ATOM 2150 O O . ARG B 1 63 ? 62.812 33.055 26.385 1.00 13.39 63 ARG B O 1
ATOM 2158 N N . ASN B 1 64 ? 60.574 32.835 26.511 1.00 16.28 64 ASN B N 1
ATOM 2159 C CA . ASN B 1 64 ? 60.334 34.272 26.557 1.00 17.14 64 ASN B CA 1
ATOM 2160 C C . ASN B 1 64 ? 60.824 34.854 25.233 1.00 15.05 64 ASN B C 1
ATOM 2161 O O . ASN B 1 64 ? 61.224 36.016 25.152 1.00 15.86 64 ASN B O 1
ATOM 2166 N N . ALA B 1 65 ? 60.795 34.007 24.203 1.00 14.57 65 ALA B N 1
ATOM 2167 C CA . ALA B 1 65 ? 61.197 34.357 22.840 1.00 12.82 65 ALA B CA 1
ATOM 2168 C C . ALA B 1 65 ? 62.687 34.601 22.633 1.00 11.48 65 ALA B C 1
ATOM 2169 O O . ALA B 1 65 ? 63.104 34.964 21.536 1.00 11.04 65 ALA B O 1
ATOM 2171 N N . GLN B 1 66 ? 63.492 34.393 23.672 1.00 10.33 66 GLN B N 1
ATOM 2172 C CA . GLN B 1 66 ? 64.928 34.618 23.561 1.00 13.06 66 GLN B CA 1
ATOM 2173 C C . GLN B 1 66 ? 65.753 33.337 23.703 1.00 9.46 66 GLN B C 1
ATOM 2174 O O . GLN B 1 66 ? 65.334 32.382 24.358 1.00 11.47 66 GLN B O 1
ATOM 2180 N N . LYS B 1 67 ? 66.929 33.324 23.087 1.00 12.49 67 LYS B N 1
ATOM 2181 C CA . LYS B 1 67 ? 67.798 32.151 23.153 1.00 10.60 67 LYS B CA 1
ATOM 2182 C C . LYS B 1 67 ? 68.271 31.906 24.576 1.00 13.12 67 LYS B C 1
ATOM 2183 O O . LYS B 1 67 ? 68.814 32.805 25.219 1.00 12.68 67 LYS B O 1
ATOM 2189 N N . PRO B 1 68 ? 68.063 30.682 25.090 1.00 12.74 68 PRO B N 1
ATOM 2190 C CA . PRO B 1 68 ? 68.487 30.344 26.451 1.00 13.51 68 PRO B CA 1
ATOM 2191 C C . PRO B 1 68 ? 70.009 30.348 26.572 1.00 15.42 68 PRO B C 1
ATOM 2192 O O . PRO B 1 68 ? 70.724 30.113 25.598 1.00 15.39 68 PRO B O 1
ATOM 2196 N N . LYS B 1 69 ? 70.504 30.625 27.771 1.00 18.25 69 LYS B N 1
ATOM 2197 C CA . LYS B 1 69 ? 71.940 30.640 27.991 1.00 18.97 69 LYS B CA 1
ATOM 2198 C C . LYS B 1 69 ? 72.513 29.266 27.671 1.00 17.06 69 LYS B C 1
ATOM 2199 O O . LYS B 1 69 ? 71.952 28.242 28.064 1.00 18.75 69 LYS B O 1
ATOM 2205 N N . GLY B 1 70 ? 73.629 29.250 26.950 1.00 16.93 70 GLY B N 1
ATOM 2206 C CA . GLY B 1 70 ? 74.267 27.995 26.596 1.00 16.84 70 GLY B CA 1
ATOM 2207 C C . GLY B 1 70 ? 73.850 27.441 25.248 1.00 15.51 70 GLY B C 1
ATOM 2208 O O . GLY B 1 70 ? 74.488 26.531 24.723 1.00 15.75 70 GLY B O 1
ATOM 2209 N N . PHE B 1 71 ? 72.781 27.989 24.680 1.00 12.63 71 PHE B N 1
ATOM 2210 C CA . PHE B 1 71 ? 72.290 27.530 23.384 1.00 12.12 71 PHE B CA 1
ATOM 2211 C C . PHE B 1 71 ? 73.071 28.091 22.197 1.00 11.80 71 PHE B C 1
ATOM 2212 O O . PHE B 1 71 ? 73.722 29.134 22.290 1.00 12.88 71 PHE B O 1
ATOM 2220 N N . ASN B 1 72 ? 72.980 27.391 21.070 1.00 8.25 72 ASN B N 1
ATOM 2221 C CA . ASN B 1 72 ? 73.648 27.802 19.844 1.00 9.14 72 ASN B CA 1
ATOM 2222 C C . ASN B 1 72 ? 72.824 28.845 19.096 1.00 11.29 72 ASN B C 1
ATOM 2223 O O . ASN B 1 72 ? 73.335 29.913 18.739 1.00 10.86 72 ASN B O 1
ATOM 2228 N N . LEU B 1 73 ? 71.550 28.534 18.867 1.00 9.03 73 LEU B N 1
ATOM 2229 C CA . LEU B 1 73 ? 70.655 29.437 18.147 1.00 10.80 73 LEU B CA 1
ATOM 2230 C C . LEU B 1 73 ? 69.337 29.650 18.883 1.00 8.83 73 LEU B C 1
ATOM 2231 O O . LEU B 1 73 ? 68.936 28.826 19.709 1.00 7.37 73 LEU B O 1
ATOM 2236 N N . GLY B 1 74 ? 68.666 30.757 18.567 1.00 9.93 74 GLY B N 1
ATOM 2237 C CA . GLY B 1 74 ? 67.385 31.063 19.178 1.00 8.31 74 GLY B CA 1
ATOM 2238 C C . GLY B 1 74 ? 66.266 30.453 18.350 1.00 7.61 74 GLY B C 1
ATOM 2239 O O . GLY B 1 74 ? 66.460 29.403 17.743 1.00 10.94 74 GLY B O 1
ATOM 2240 N N . ASN B 1 75 ? 65.096 31.090 18.320 1.00 7.35 75 ASN B N 1
ATOM 2241 C CA . ASN B 1 75 ? 63.992 30.549 17.534 1.00 7.09 75 ASN B CA 1
ATOM 2242 C C . ASN B 1 75 ? 63.572 31.494 16.407 1.00 5.58 75 ASN B C 1
ATOM 2243 O O . ASN B 1 75 ? 62.402 31.535 16.019 1.00 6.61 75 ASN B O 1
ATOM 2248 N N . SER B 1 76 ? 64.538 32.261 15.903 1.00 5.02 76 SER B N 1
ATOM 2249 C CA . SER B 1 76 ? 64.311 33.174 14.786 1.00 6.76 76 SER B CA 1
ATOM 2250 C C . SER B 1 76 ? 64.690 32.412 13.525 1.00 7.01 76 SER B C 1
ATOM 2251 O O . SER B 1 76 ? 65.847 32.025 13.349 1.00 8.50 76 SER B O 1
ATOM 2254 N N . PRO B 1 77 ? 63.724 32.177 12.628 1.00 6.88 77 PRO B N 1
ATOM 2255 C CA . PRO B 1 77 ? 64.041 31.444 11.399 1.00 6.61 77 PRO B CA 1
ATOM 2256 C C . PRO B 1 77 ? 65.220 32.020 10.618 1.00 5.94 77 PRO B C 1
ATOM 2257 O O . PRO B 1 77 ? 65.946 31.287 9.943 1.00 8.32 77 PRO B O 1
ATOM 2261 N N . LEU B 1 78 ? 65.414 33.331 10.721 1.00 8.97 78 LEU B N 1
ATOM 2262 C CA . LEU B 1 78 ? 66.501 33.996 10.008 1.00 8.15 78 LEU B CA 1
ATOM 2263 C C . LEU B 1 78 ? 67.888 33.532 10.449 1.00 10.99 78 LEU B C 1
ATOM 2264 O O . LEU B 1 78 ? 68.881 33.772 9.753 1.00 11.64 78 LEU B O 1
ATOM 2269 N N . GLU B 1 79 ? 67.960 32.873 11.602 1.00 8.11 79 GLU B N 1
ATOM 2270 C CA . GLU B 1 79 ? 69.235 32.380 12.124 1.00 8.69 79 GLU B CA 1
ATOM 2271 C C . GLU B 1 79 ? 69.648 31.088 11.440 1.00 9.96 79 GLU B C 1
ATOM 2272 O O . GLU B 1 79 ? 70.821 30.718 11.427 1.00 10.71 79 GLU B O 1
ATOM 2278 N N . TYR B 1 80 ? 68.667 30.409 10.867 1.00 7.60 80 TYR B N 1
ATOM 2279 C CA . TYR B 1 80 ? 68.894 29.118 10.251 1.00 8.74 80 TYR B CA 1
ATOM 2280 C C . TYR B 1 80 ? 69.317 29.148 8.792 1.00 10.19 80 TYR B C 1
ATOM 2281 O O . TYR B 1 80 ? 68.653 28.593 7.917 1.00 11.88 80 TYR B O 1
ATOM 2290 N N . ARG B 1 81 ? 70.451 29.795 8.549 1.00 11.25 81 ARG B N 1
ATOM 2291 C CA . ARG B 1 81 ? 71.004 29.907 7.205 1.00 13.55 81 ARG B CA 1
ATOM 2292 C C . ARG B 1 81 ? 71.848 28.674 6.881 1.00 13.93 81 ARG B C 1
ATOM 2293 O O . ARG B 1 81 ? 72.411 28.044 7.776 1.00 13.74 81 ARG B O 1
ATOM 2301 N N . LYS B 1 82 ? 71.926 28.339 5.597 1.00 16.47 82 LYS B N 1
ATOM 2302 C CA . LYS B 1 82 ? 72.688 27.180 5.138 1.00 19.57 82 LYS B CA 1
ATOM 2303 C C . LYS B 1 82 ? 74.101 27.114 5.707 1.00 19.15 82 LYS B C 1
ATOM 2304 O O . LYS B 1 82 ? 74.538 26.064 6.181 1.00 18.16 82 LYS B O 1
ATOM 2310 N N . GLU B 1 83 ? 74.818 28.234 5.653 1.00 19.43 83 GLU B N 1
ATOM 2311 C CA . GLU B 1 83 ? 76.190 28.285 6.145 1.00 22.44 83 GLU B CA 1
ATOM 2312 C C . GLU B 1 83 ? 76.271 28.001 7.639 1.00 21.70 83 GLU B C 1
ATOM 2313 O O . GLU B 1 83 ? 77.335 27.665 8.156 1.00 24.14 83 GLU B O 1
ATOM 2319 N N . LYS B 1 84 ? 75.143 28.131 8.329 1.00 20.46 84 LYS B N 1
ATOM 2320 C CA . LYS B 1 84 ? 75.108 27.909 9.768 1.00 18.98 84 LYS B CA 1
ATOM 2321 C C . LYS B 1 84 ? 74.608 26.536 10.207 1.00 18.32 84 LYS B C 1
ATOM 2322 O O . LYS B 1 84 ? 75.096 25.985 11.195 1.00 18.41 84 LYS B O 1
ATOM 2328 N N . ILE B 1 85 ? 73.648 25.975 9.478 1.00 16.36 85 ILE B N 1
ATOM 2329 C CA . ILE B 1 85 ? 73.081 24.691 9.879 1.00 16.33 85 ILE B CA 1
ATOM 2330 C C . ILE B 1 85 ? 73.133 23.526 8.894 1.00 16.46 85 ILE B C 1
ATOM 2331 O O . ILE B 1 85 ? 72.628 22.443 9.191 1.00 16.46 85 ILE B O 1
ATOM 2336 N N . SER B 1 86 ? 73.738 23.726 7.729 1.00 15.45 86 SER B N 1
ATOM 2337 C CA . SER B 1 86 ? 73.809 22.646 6.750 1.00 17.33 86 SER B CA 1
ATOM 2338 C C . SER B 1 86 ? 74.474 21.392 7.323 1.00 14.73 86 SER B C 1
ATOM 2339 O O . SER B 1 86 ? 75.576 21.461 7.862 1.00 14.66 86 SER B O 1
ATOM 2342 N N . GLY B 1 87 ? 73.791 20.256 7.211 1.00 14.09 87 GLY B N 1
ATOM 2343 C CA . GLY B 1 87 ? 74.329 18.998 7.705 1.00 13.72 87 GLY B CA 1
ATOM 2344 C C . GLY B 1 87 ? 74.276 18.798 9.208 1.00 14.58 87 GLY B C 1
ATOM 2345 O O . GLY B 1 87 ? 74.772 17.793 9.729 1.00 16.30 87 GLY B O 1
ATOM 2346 N N . LYS B 1 88 ? 73.671 19.741 9.917 1.00 12.57 88 LYS B N 1
ATOM 2347 C CA . LYS B 1 88 ? 73.582 19.640 11.366 1.00 13.40 88 LYS B CA 1
ATOM 2348 C C . LYS B 1 88 ? 72.223 19.144 11.835 1.00 11.03 88 LYS B C 1
ATOM 2349 O O . LYS B 1 88 ? 71.199 19.361 11.175 1.00 12.17 88 LYS B O 1
ATOM 2355 N N . THR B 1 89 ? 72.223 18.462 12.973 1.00 9.50 89 THR B N 1
ATOM 2356 C CA . THR B 1 89 ? 70.986 17.999 13.577 1.00 9.36 89 THR B CA 1
ATOM 2357 C C . THR B 1 89 ? 70.613 19.104 14.555 1.00 9.74 89 THR B C 1
ATOM 2358 O O . THR B 1 89 ? 71.443 19.558 15.347 1.00 9.17 89 THR B O 1
ATOM 2362 N N . ILE B 1 90 ? 69.365 19.540 14.488 1.00 7.87 90 ILE B N 1
ATOM 2363 C CA . ILE B 1 90 ? 68.883 20.601 15.351 1.00 7.33 90 ILE B CA 1
ATOM 2364 C C . ILE B 1 90 ? 68.035 20.047 16.478 1.00 9.33 90 ILE B C 1
ATOM 2365 O O . ILE B 1 90 ? 67.043 19.367 16.227 1.00 10.51 90 ILE B O 1
ATOM 2370 N N . VAL B 1 91 ? 68.450 20.311 17.713 1.00 9.01 91 VAL B N 1
ATOM 2371 C CA . VAL B 1 91 ? 67.677 19.915 18.884 1.00 7.00 91 VAL B CA 1
ATOM 2372 C C . VAL B 1 91 ? 66.950 21.220 19.190 1.00 7.53 91 VAL B C 1
ATOM 2373 O O . VAL B 1 91 ? 67.584 22.229 19.508 1.00 9.79 91 VAL B O 1
ATOM 2377 N N . LEU B 1 92 ? 65.626 21.201 19.074 1.00 5.88 92 LEU B N 1
ATOM 2378 C CA . LEU B 1 92 ? 64.826 22.404 19.278 1.00 6.44 92 LEU B CA 1
ATOM 2379 C C . LEU B 1 92 ? 63.861 22.328 20.449 1.00 6.61 92 LEU B C 1
ATOM 2380 O O . LEU B 1 92 ? 63.049 21.406 20.530 1.00 6.88 92 LEU B O 1
ATOM 2385 N N . THR B 1 93 ? 63.959 23.288 21.362 1.00 6.73 93 THR B N 1
ATOM 2386 C CA . THR B 1 93 ? 63.027 23.325 22.477 1.00 8.63 93 THR B CA 1
ATOM 2387 C C . THR B 1 93 ? 62.447 24.720 22.589 1.00 10.44 93 THR B C 1
ATOM 2388 O O . THR B 1 93 ? 63.166 25.702 22.789 1.00 10.60 93 THR B O 1
ATOM 2392 N N . THR B 1 94 ? 61.134 24.800 22.416 1.00 11.48 94 THR B N 1
ATOM 2393 C CA . THR B 1 94 ? 60.443 26.070 22.490 1.00 13.08 94 THR B CA 1
ATOM 2394 C C . THR B 1 94 ? 59.382 25.991 23.575 1.00 13.78 94 THR B C 1
ATOM 2395 O O . THR B 1 94 ? 59.136 24.922 24.134 1.00 14.50 94 THR B O 1
ATOM 2399 N N . THR B 1 95 ? 58.772 27.128 23.885 1.00 15.49 95 THR B N 1
ATOM 2400 C CA . THR B 1 95 ? 57.780 27.200 24.949 1.00 18.04 95 THR B CA 1
ATOM 2401 C C . THR B 1 95 ? 56.722 26.110 24.936 1.00 17.33 95 THR B C 1
ATOM 2402 O O . THR B 1 95 ? 56.362 25.584 25.990 1.00 18.53 95 THR B O 1
ATOM 2406 N N . ASN B 1 96 ? 56.227 25.757 23.757 1.00 16.83 96 ASN B N 1
ATOM 2407 C CA . ASN B 1 96 ? 55.208 24.720 23.663 1.00 17.93 96 ASN B CA 1
ATOM 2408 C C . ASN B 1 96 ? 55.806 23.318 23.688 1.00 16.90 96 ASN B C 1
ATOM 2409 O O . ASN B 1 96 ? 55.104 22.331 23.468 1.00 17.10 96 ASN B O 1
ATOM 2414 N N . GLY B 1 97 ? 57.107 23.256 23.966 1.00 18.45 97 GLY B N 1
ATOM 2415 C CA . GLY B 1 97 ? 57.831 21.997 24.043 1.00 18.37 97 GLY B CA 1
ATOM 2416 C C . GLY B 1 97 ? 57.462 20.944 23.019 1.00 18.46 97 GLY B C 1
ATOM 2417 O O . GLY B 1 97 ? 57.721 21.087 21.825 1.00 19.73 97 GLY B O 1
ATOM 2418 N N . THR B 1 98 ? 56.858 19.870 23.508 1.00 19.76 98 THR B N 1
ATOM 2419 C CA . THR B 1 98 ? 56.437 18.758 22.673 1.00 17.44 98 THR B CA 1
ATOM 2420 C C . THR B 1 98 ? 54.987 18.469 23.038 1.00 18.34 98 THR B C 1
ATOM 2421 O O . THR B 1 98 ? 54.445 17.411 22.723 1.00 17.81 98 THR B O 1
ATOM 2425 N N . GLN B 1 99 ? 54.372 19.434 23.711 1.00 21.06 99 GLN B N 1
ATOM 2426 C CA . GLN B 1 99 ? 52.988 19.330 24.152 1.00 23.92 99 GLN B CA 1
ATOM 2427 C C . GLN B 1 99 ? 52.025 18.909 23.050 1.00 23.48 99 GLN B C 1
ATOM 2428 O O . GLN B 1 99 ? 51.187 18.032 23.257 1.00 22.93 99 GLN B O 1
ATOM 2434 N N . VAL B 1 100 ? 52.138 19.532 21.883 1.00 21.90 100 VAL B N 1
ATOM 2435 C CA . VAL B 1 100 ? 51.266 19.200 20.766 1.00 24.02 100 VAL B CA 1
ATOM 2436 C C . VAL B 1 100 ? 51.563 17.808 20.213 1.00 22.59 100 VAL B C 1
ATOM 2437 O O . VAL B 1 100 ? 50.666 16.971 20.097 1.00 22.44 100 VAL B O 1
ATOM 2441 N N . ILE B 1 101 ? 52.826 17.561 19.883 1.00 22.18 101 ILE B N 1
ATOM 2442 C CA . ILE B 1 101 ? 53.235 16.278 19.324 1.00 22.86 101 ILE B CA 1
ATOM 2443 C C . ILE B 1 101 ? 52.853 15.083 20.194 1.00 22.28 101 ILE B C 1
ATOM 2444 O O . ILE B 1 101 ? 52.366 14.077 19.688 1.00 22.23 101 ILE B O 1
ATOM 2449 N N . GLU B 1 102 ? 53.075 15.198 21.500 1.00 21.38 102 GLU B N 1
ATOM 2450 C CA . GLU B 1 102 ? 52.778 14.111 22.432 1.00 21.40 102 GLU B CA 1
ATOM 2451 C C . GLU B 1 102 ? 51.319 13.675 22.446 1.00 22.29 102 GLU B C 1
ATOM 2452 O O . GLU B 1 102 ? 51.010 12.530 22.782 1.00 23.07 102 GLU B O 1
ATOM 2458 N N . LYS B 1 103 ? 50.423 14.582 22.079 1.00 22.68 103 LYS B N 1
ATOM 2459 C CA . LYS B 1 103 ? 48.999 14.278 22.081 1.00 22.01 103 LYS B CA 1
ATOM 2460 C C . LYS B 1 103 ? 48.484 13.762 20.745 1.00 20.67 103 LYS B C 1
ATOM 2461 O O . LYS B 1 103 ? 47.329 13.350 20.638 1.00 22.57 103 LYS B O 1
ATOM 2467 N N . ILE B 1 104 ? 49.343 13.768 19.733 1.00 18.53 104 ILE B N 1
ATOM 2468 C CA . ILE B 1 104 ? 48.944 13.297 18.413 1.00 18.02 104 ILE B CA 1
ATOM 2469 C C . ILE B 1 104 ? 49.090 11.789 18.231 1.00 19.03 104 ILE B C 1
ATOM 2470 O O . ILE B 1 104 ? 50.166 11.223 18.414 1.00 17.45 104 ILE B O 1
ATOM 2475 N N . ARG B 1 105 ? 47.986 11.145 17.872 1.00 19.56 105 ARG B N 1
ATOM 2476 C CA . ARG B 1 105 ? 47.966 9.711 17.619 1.00 21.91 105 ARG B CA 1
ATOM 2477 C C . ARG B 1 105 ? 47.624 9.609 16.139 1.00 21.71 105 ARG B C 1
ATOM 2478 O O . ARG B 1 105 ? 46.453 9.566 15.770 1.00 20.96 105 ARG B O 1
ATOM 2486 N N . SER B 1 106 ? 48.647 9.590 15.292 1.00 21.20 106 SER B N 1
ATOM 2487 C CA . SER B 1 106 ? 48.426 9.535 13.853 1.00 23.39 106 SER B CA 1
ATOM 2488 C C . SER B 1 106 ? 49.455 8.703 13.103 1.00 25.10 106 SER B C 1
ATOM 2489 O O . SER B 1 106 ? 50.523 8.388 13.625 1.00 26.74 106 SER B O 1
ATOM 2492 N N . GLU B 1 107 ? 49.120 8.364 11.864 1.00 25.35 107 GLU B N 1
ATOM 2493 C CA . GLU B 1 107 ? 49.996 7.574 11.010 1.00 24.78 107 GLU B CA 1
ATOM 2494 C C . GLU B 1 107 ? 51.099 8.476 10.462 1.00 22.11 107 GLU B C 1
ATOM 2495 O O . GLU B 1 107 ? 52.236 8.045 10.258 1.00 21.53 107 GLU B O 1
ATOM 2501 N N . GLU B 1 108 ? 50.749 9.735 10.228 1.00 18.94 108 GLU B N 1
ATOM 2502 C CA . GLU B 1 108 ? 51.694 10.703 9.696 1.00 17.60 108 GLU B CA 1
ATOM 2503 C C . GLU B 1 108 ? 51.514 12.060 10.362 1.00 16.07 108 GLU B C 1
ATOM 2504 O O . GLU B 1 108 ? 50.400 12.455 10.705 1.00 15.03 108 GLU B O 1
ATOM 2510 N N . ILE B 1 109 ? 52.623 12.764 10.547 1.00 12.62 109 ILE B N 1
ATOM 2511 C CA . ILE B 1 109 ? 52.602 14.081 11.163 1.00 9.50 109 ILE B CA 1
ATOM 2512 C C . ILE B 1 109 ? 53.542 14.977 10.366 1.00 9.34 109 ILE B C 1
ATOM 2513 O O . ILE B 1 109 ? 54.712 14.646 10.180 1.00 10.05 109 ILE B O 1
ATOM 2518 N N . ILE B 1 110 ? 53.029 16.101 9.879 1.00 7.80 110 ILE B N 1
ATOM 2519 C CA . ILE B 1 110 ? 53.858 17.022 9.113 1.00 5.72 110 ILE B CA 1
ATOM 2520 C C . ILE B 1 110 ? 53.826 18.396 9.756 1.00 5.84 110 ILE B C 1
ATOM 2521 O O . ILE B 1 110 ? 52.957 18.673 10.580 1.00 7.50 110 ILE B O 1
ATOM 2526 N N . ALA B 1 111 ? 54.787 19.238 9.393 1.00 4.26 111 ALA B N 1
ATOM 2527 C CA . ALA B 1 111 ? 54.876 20.596 9.928 1.00 5.76 111 ALA B CA 1
ATOM 2528 C C . ALA B 1 111 ? 54.482 21.611 8.866 1.00 5.78 111 ALA B C 1
ATOM 2529 O O . ALA B 1 111 ? 54.924 21.519 7.721 1.00 6.31 111 ALA B O 1
ATOM 2531 N N . ALA B 1 112 ? 53.662 22.587 9.252 1.00 6.18 112 ALA B N 1
ATOM 2532 C CA . ALA B 1 112 ? 53.204 23.611 8.320 1.00 5.28 112 ALA B CA 1
ATOM 2533 C C . ALA B 1 112 ? 53.436 25.028 8.824 1.00 4.62 112 ALA B C 1
ATOM 2534 O O . ALA B 1 112 ? 53.434 25.294 10.023 1.00 6.39 112 ALA B O 1
ATOM 2536 N N . SER B 1 113 ? 53.627 25.938 7.876 1.00 4.94 113 SER B N 1
ATOM 2537 C CA . SER B 1 113 ? 53.847 27.351 8.158 1.00 5.42 113 SER B CA 1
ATOM 2538 C C . SER B 1 113 ? 53.416 28.068 6.888 1.00 5.38 113 SER B C 1
ATOM 2539 O O . SER B 1 113 ? 53.072 27.418 5.908 1.00 4.40 113 SER B O 1
ATOM 2542 N N . PHE B 1 114 ? 53.412 29.395 6.895 1.00 5.56 114 PHE B N 1
ATOM 2543 C CA . PHE B 1 114 ? 53.035 30.113 5.680 1.00 4.87 114 PHE B CA 1
ATOM 2544 C C . PHE B 1 114 ? 54.137 29.885 4.651 1.00 5.78 114 PHE B C 1
ATOM 2545 O O . PHE B 1 114 ? 53.894 29.832 3.448 1.00 5.63 114 PHE B O 1
ATOM 2553 N N . LEU B 1 115 ? 55.354 29.726 5.156 1.00 4.89 115 LEU B N 1
ATOM 2554 C CA . LEU B 1 115 ? 56.532 29.504 4.323 1.00 4.46 115 LEU B CA 1
ATOM 2555 C C . LEU B 1 115 ? 56.421 28.334 3.343 1.00 5.78 115 LEU B C 1
ATOM 2556 O O . LEU B 1 115 ? 57.017 28.376 2.272 1.00 5.95 115 LEU B O 1
ATOM 2561 N N . ASN B 1 116 ? 55.675 27.294 3.704 1.00 4.67 116 ASN B N 1
ATOM 2562 C CA . ASN B 1 116 ? 55.525 26.140 2.816 1.00 3.58 116 ASN B CA 1
ATOM 2563 C C . ASN B 1 116 ? 54.057 25.779 2.634 1.00 4.60 116 ASN B C 1
ATOM 2564 O O . ASN B 1 116 ? 53.722 24.620 2.407 1.00 3.95 116 ASN B O 1
ATOM 2569 N N . LEU B 1 117 ? 53.190 26.785 2.694 1.00 4.89 117 LEU B N 1
ATOM 2570 C CA . LEU B 1 117 ? 51.755 26.562 2.581 1.00 4.23 117 LEU B CA 1
ATOM 2571 C C . LEU B 1 117 ? 51.273 25.810 1.347 1.00 5.14 117 LEU B C 1
ATOM 2572 O O . LEU B 1 117 ? 50.540 24.835 1.479 1.00 5.31 117 LEU B O 1
ATOM 2577 N N . SER B 1 118 ? 51.666 26.240 0.154 1.00 6.06 118 SER B N 1
ATOM 2578 C CA . SER B 1 118 ? 51.206 25.540 -1.044 1.00 7.85 118 SER B CA 1
ATOM 2579 C C . SER B 1 118 ? 51.649 24.079 -1.089 1.00 7.05 118 SER B C 1
ATOM 2580 O O . SER B 1 118 ? 50.892 23.219 -1.547 1.00 8.71 118 SER B O 1
ATOM 2583 N N . ALA B 1 119 ? 52.866 23.797 -0.629 1.00 6.24 119 ALA B N 1
ATOM 2584 C CA . ALA B 1 119 ? 53.363 22.418 -0.606 1.00 6.87 119 ALA B CA 1
ATOM 2585 C C . ALA B 1 119 ? 52.526 21.579 0.362 1.00 4.81 119 ALA B C 1
ATOM 2586 O O . ALA B 1 119 ? 52.217 20.416 0.089 1.00 6.19 119 ALA B O 1
ATOM 2588 N N . VAL B 1 120 ? 52.160 22.175 1.495 1.00 5.12 120 VAL B N 1
ATOM 2589 C CA . VAL B 1 120 ? 51.346 21.487 2.483 1.00 4.40 120 VAL B CA 1
ATOM 2590 C C . VAL B 1 120 ? 49.961 21.197 1.901 1.00 4.42 120 VAL B C 1
ATOM 2591 O O . VAL B 1 120 ? 49.447 20.088 2.042 1.00 5.86 120 VAL B O 1
ATOM 2595 N N . VAL B 1 121 ? 49.366 22.187 1.234 1.00 7.71 121 VAL B N 1
ATOM 2596 C CA . VAL B 1 121 ? 48.045 21.997 0.641 1.00 7.86 121 VAL B CA 1
ATOM 2597 C C . VAL B 1 121 ? 48.067 20.879 -0.391 1.00 9.92 121 VAL B C 1
ATOM 2598 O O . VAL B 1 121 ? 47.195 20.009 -0.388 1.00 9.44 121 VAL B O 1
ATOM 2602 N N . GLU B 1 122 ? 49.067 20.893 -1.268 1.00 7.25 122 GLU B N 1
ATOM 2603 C CA . GLU B 1 122 ? 49.166 19.864 -2.299 1.00 10.71 122 GLU B CA 1
ATOM 2604 C C . GLU B 1 122 ? 49.343 18.471 -1.696 1.00 11.09 122 GLU B C 1
ATOM 2605 O O . GLU B 1 122 ? 48.780 17.489 -2.184 1.00 10.84 122 GLU B O 1
ATOM 2611 N N . TYR B 1 123 ? 50.128 18.389 -0.630 1.00 8.92 123 TYR B N 1
ATOM 2612 C CA . TYR B 1 123 ? 50.361 17.122 0.039 1.00 9.93 123 TYR B CA 1
ATOM 2613 C C . TYR B 1 123 ? 49.053 16.576 0.628 1.00 10.30 123 TYR B C 1
ATOM 2614 O O . TYR B 1 123 ? 48.750 15.384 0.514 1.00 11.79 123 TYR B O 1
ATOM 2623 N N . LEU B 1 124 ? 48.280 17.463 1.246 1.00 9.43 124 LEU B N 1
ATOM 2624 C CA . LEU B 1 124 ? 47.017 17.098 1.887 1.00 9.66 124 LEU B CA 1
ATOM 2625 C C . LEU B 1 124 ? 45.834 16.773 0.976 1.00 11.05 124 LEU B C 1
ATOM 2626 O O . LEU B 1 124 ? 44.883 16.120 1.414 1.00 12.44 124 LEU B O 1
ATOM 2631 N N . LYS B 1 125 ? 45.876 17.221 -0.275 1.00 14.97 125 LYS B N 1
ATOM 2632 C CA . LYS B 1 125 ? 44.760 16.972 -1.182 1.00 13.65 125 LYS B CA 1
ATOM 2633 C C . LYS B 1 125 ? 44.399 15.494 -1.324 1.00 16.24 125 LYS B C 1
ATOM 2634 O O . LYS B 1 125 ? 43.237 15.156 -1.542 1.00 18.19 125 LYS B O 1
ATOM 2640 N N . SER B 1 126 ? 45.387 14.619 -1.177 1.00 17.37 126 SER B N 1
ATOM 2641 C CA . SER B 1 126 ? 45.155 13.181 -1.309 1.00 19.69 126 SER B CA 1
ATOM 2642 C C . SER B 1 126 ? 45.070 12.472 0.040 1.00 19.73 126 SER B C 1
ATOM 2643 O O . SER B 1 126 ? 45.146 11.242 0.106 1.00 19.96 126 SER B O 1
ATOM 2646 N N . LYS B 1 127 ? 44.909 13.238 1.112 1.00 16.24 127 LYS B N 1
ATOM 2647 C CA . LYS B 1 127 ? 44.839 12.653 2.446 1.00 17.95 127 LYS B CA 1
ATOM 2648 C C . LYS B 1 127 ? 43.441 12.673 3.050 1.00 17.04 127 LYS B C 1
ATOM 2649 O O . LYS B 1 127 ? 42.630 13.550 2.750 1.00 19.65 127 LYS B O 1
ATOM 2655 N N . GLU B 1 128 ? 43.177 11.696 3.912 1.00 19.79 128 GLU B N 1
ATOM 2656 C CA . GLU B 1 128 ? 41.890 11.565 4.584 1.00 20.84 128 GLU B CA 1
ATOM 2657 C C . GLU B 1 128 ? 42.066 11.732 6.094 1.00 17.24 128 GLU B C 1
ATOM 2658 O O . GLU B 1 128 ? 43.175 11.600 6.619 1.00 18.83 128 GLU B O 1
ATOM 2664 N N . ASP B 1 129 ? 40.966 12.026 6.784 1.00 16.82 129 ASP B N 1
ATOM 2665 C CA . ASP B 1 129 ? 40.974 12.201 8.234 1.00 12.58 129 ASP B CA 1
ATOM 2666 C C . ASP B 1 129 ? 42.126 13.094 8.690 1.00 13.07 129 ASP B C 1
ATOM 2667 O O . ASP B 1 129 ? 43.028 12.661 9.410 1.00 13.28 129 ASP B O 1
ATOM 2672 N N . ILE B 1 130 ? 42.070 14.350 8.263 1.00 11.53 130 ILE B N 1
ATOM 2673 C CA . ILE B 1 130 ? 43.088 15.345 8.576 1.00 10.28 130 ILE B CA 1
ATOM 2674 C C . ILE B 1 130 ? 42.746 16.185 9.799 1.00 9.82 130 ILE B C 1
ATOM 2675 O O . ILE B 1 130 ? 41.621 16.650 9.954 1.00 10.54 130 ILE B O 1
ATOM 2680 N N . LEU B 1 131 ? 43.727 16.374 10.670 1.00 8.15 131 LEU B N 1
ATOM 2681 C CA . LEU B 1 131 ? 43.530 17.206 11.845 1.00 9.29 131 LEU B CA 1
ATOM 2682 C C . LEU B 1 131 ? 44.638 18.246 11.853 1.00 7.78 131 LEU B C 1
ATOM 2683 O O . LEU B 1 131 ? 45.818 17.902 11.816 1.00 8.76 131 LEU B O 1
ATOM 2688 N N . LEU B 1 132 ? 44.258 19.517 11.859 1.00 5.57 132 LEU B N 1
ATOM 2689 C CA . LEU B 1 132 ? 45.239 20.592 11.907 1.00 4.95 132 LEU B CA 1
ATOM 2690 C C . LEU B 1 132 ? 45.375 20.905 13.390 1.00 7.80 132 LEU B C 1
ATOM 2691 O O . LEU B 1 132 ? 44.419 21.354 14.024 1.00 8.22 132 LEU B O 1
ATOM 2696 N N . VAL B 1 133 ? 46.555 20.654 13.944 1.00 6.87 133 VAL B N 1
ATOM 2697 C CA . VAL B 1 133 ? 46.791 20.878 15.364 1.00 6.26 133 VAL B CA 1
ATOM 2698 C C . VAL B 1 133 ? 47.625 22.127 15.643 1.00 8.57 133 VAL B C 1
ATOM 2699 O O . VAL B 1 133 ? 48.831 22.148 15.400 1.00 8.07 133 VAL B O 1
ATOM 2703 N N . CYS B 1 134 ? 46.972 23.169 16.148 1.00 5.10 134 CYS B N 1
ATOM 2704 C CA . CYS B 1 134 ? 47.649 24.426 16.472 1.00 8.49 134 CYS B CA 1
ATOM 2705 C C . CYS B 1 134 ? 48.235 24.335 17.880 1.00 7.57 134 CYS B C 1
ATOM 2706 O O . CYS B 1 134 ? 47.571 23.882 18.805 1.00 9.96 134 CYS B O 1
ATOM 2709 N N . ALA B 1 135 ? 49.479 24.768 18.053 1.00 7.40 135 ALA B N 1
ATOM 2710 C CA . ALA B 1 135 ? 50.098 24.691 19.367 1.00 9.88 135 ALA B CA 1
ATOM 2711 C C . ALA B 1 135 ? 49.590 25.734 20.360 1.00 9.99 135 ALA B C 1
ATOM 2712 O O . ALA B 1 135 ? 49.609 25.505 21.570 1.00 9.04 135 ALA B O 1
ATOM 2714 N N . GLY B 1 136 ? 49.136 26.875 19.854 1.00 8.37 136 GLY B N 1
ATOM 2715 C CA . GLY B 1 136 ? 48.652 27.921 20.739 1.00 8.55 136 GLY B CA 1
ATOM 2716 C C . GLY B 1 136 ? 49.804 28.706 21.343 1.00 12.09 136 GLY B C 1
ATOM 2717 O O . GLY B 1 136 ? 50.966 28.423 21.054 1.00 11.39 136 GLY B O 1
ATOM 2718 N N . THR B 1 137 ? 49.487 29.692 22.177 1.00 11.50 137 THR B N 1
ATOM 2719 C CA . THR B 1 137 ? 50.506 30.517 22.815 1.00 13.11 137 THR B CA 1
ATOM 2720 C C . THR B 1 137 ? 50.322 30.498 24.329 1.00 12.37 137 THR B C 1
ATOM 2721 O O . THR B 1 137 ? 49.348 31.035 24.849 1.00 11.95 137 THR B O 1
ATOM 2725 N N . ASN B 1 138 ? 51.267 29.875 25.028 1.00 16.77 138 ASN B N 1
ATOM 2726 C CA . ASN B 1 138 ? 51.198 29.767 26.480 1.00 19.49 138 ASN B CA 1
ATOM 2727 C C . ASN B 1 138 ? 49.859 29.155 26.873 1.00 17.62 138 ASN B C 1
ATOM 2728 O O . ASN B 1 138 ? 49.222 29.582 27.839 1.00 18.19 138 ASN B O 1
ATOM 2733 N N . GLY B 1 139 ? 49.428 28.162 26.104 1.00 16.87 139 GLY B N 1
ATOM 2734 C CA . GLY B 1 139 ? 48.169 27.503 26.392 1.00 16.92 139 GLY B CA 1
ATOM 2735 C C . GLY B 1 139 ? 46.954 28.309 25.981 1.00 15.54 139 GLY B C 1
ATOM 2736 O O . GLY B 1 139 ? 45.819 27.866 26.168 1.00 16.53 139 GLY B O 1
ATOM 2737 N N . ARG B 1 140 ? 47.191 29.493 25.424 1.00 12.99 140 ARG B N 1
ATOM 2738 C CA . ARG B 1 140 ? 46.108 30.362 24.973 1.00 11.15 140 ARG B CA 1
ATOM 2739 C C . ARG B 1 140 ? 45.923 30.266 23.461 1.00 8.67 140 ARG B C 1
ATOM 2740 O O . ARG B 1 140 ? 46.717 29.641 22.757 1.00 7.89 140 ARG B O 1
ATOM 2748 N N . PHE B 1 141 ? 44.865 30.899 22.966 1.00 7.75 141 PHE B N 1
ATOM 2749 C CA . PHE B 1 141 ? 44.559 30.892 21.540 1.00 6.82 141 PHE B CA 1
ATOM 2750 C C . PHE B 1 141 ? 45.652 31.629 20.757 1.00 6.67 141 PHE B C 1
ATOM 2751 O O . PHE B 1 141 ? 46.110 32.693 21.181 1.00 8.51 141 PHE B O 1
ATOM 2759 N N . SER B 1 142 ? 46.074 31.059 19.629 1.00 4.25 142 SER B N 1
ATOM 2760 C CA . SER B 1 142 ? 47.085 31.696 18.781 1.00 5.31 142 SER B CA 1
ATOM 2761 C C . SER B 1 142 ? 46.429 32.142 17.478 1.00 3.73 142 SER B C 1
ATOM 2762 O O . SER B 1 142 ? 46.020 31.309 16.667 1.00 4.35 142 SER B O 1
ATOM 2765 N N . LEU B 1 143 ? 46.338 33.454 17.268 1.00 4.41 143 LEU B N 1
ATOM 2766 C CA . LEU B 1 143 ? 45.709 33.959 16.057 1.00 4.74 143 LEU B CA 1
ATOM 2767 C C . LEU B 1 143 ? 46.430 33.508 14.779 1.00 4.54 143 LEU B C 1
ATOM 2768 O O . LEU B 1 143 ? 45.786 33.056 13.831 1.00 4.13 143 LEU B O 1
ATOM 2773 N N . GLU B 1 144 ? 47.759 33.607 14.756 1.00 3.77 144 GLU B N 1
ATOM 2774 C CA . GLU B 1 144 ? 48.508 33.218 13.565 1.00 3.90 144 GLU B CA 1
ATOM 2775 C C . GLU B 1 144 ? 48.372 31.728 13.242 1.00 4.65 144 GLU B C 1
ATOM 2776 O O . GLU B 1 144 ? 48.329 31.350 12.074 1.00 5.52 144 GLU B O 1
ATOM 2782 N N . ASP B 1 145 ? 48.293 30.884 14.269 1.00 4.03 145 ASP B N 1
ATOM 2783 C CA . ASP B 1 145 ? 48.135 29.446 14.044 1.00 4.77 145 ASP B CA 1
ATOM 2784 C C . ASP B 1 145 ? 46.754 29.198 13.426 1.00 4.43 145 ASP B C 1
ATOM 2785 O O . ASP B 1 145 ? 46.612 28.437 12.472 1.00 4.16 145 ASP B O 1
ATOM 2790 N N . PHE B 1 146 ? 45.741 29.854 13.982 1.00 4.16 146 PHE B N 1
ATOM 2791 C CA . PHE B 1 146 ? 44.360 29.701 13.520 1.00 5.94 146 PHE B CA 1
ATOM 2792 C C . PHE B 1 146 ? 44.200 30.203 12.088 1.00 5.04 146 PHE B C 1
ATOM 2793 O O . PHE B 1 146 ? 43.443 29.629 11.302 1.00 4.34 146 PHE B O 1
ATOM 2801 N N . LEU B 1 147 ? 44.913 31.272 11.751 1.00 5.29 147 LEU B N 1
ATOM 2802 C CA . LEU B 1 147 ? 44.829 31.841 10.418 1.00 6.77 147 LEU B CA 1
ATOM 2803 C C . LEU B 1 147 ? 45.428 30.887 9.388 1.00 5.86 147 LEU B C 1
ATOM 2804 O O . LEU B 1 147 ? 44.852 30.678 8.326 1.00 7.23 147 LEU B O 1
ATOM 2809 N N . LEU B 1 148 ? 46.578 30.292 9.700 1.00 6.22 148 LEU B N 1
ATOM 2810 C CA . LEU B 1 148 ? 47.191 29.361 8.764 1.00 5.00 148 LEU B CA 1
ATOM 2811 C C . LEU B 1 148 ? 46.256 28.168 8.580 1.00 4.27 148 LEU B C 1
ATOM 2812 O O . LEU B 1 148 ? 46.052 27.697 7.465 1.00 4.66 148 LEU B O 1
ATOM 2817 N N . ALA B 1 149 ? 45.688 27.692 9.683 1.00 5.38 149 ALA B N 1
ATOM 2818 C CA . ALA B 1 149 ? 44.772 26.559 9.636 1.00 5.34 149 ALA B CA 1
ATOM 2819 C C . ALA B 1 149 ? 43.600 26.880 8.717 1.00 4.04 149 ALA B C 1
ATOM 2820 O O . ALA B 1 149 ? 43.196 26.046 7.910 1.00 5.25 149 ALA B O 1
ATOM 2822 N N . GLY B 1 150 ? 43.061 28.092 8.845 1.00 4.72 150 GLY B N 1
ATOM 2823 C CA . GLY B 1 150 ? 41.939 28.500 8.013 1.00 5.92 150 GLY B CA 1
ATOM 2824 C C . GLY B 1 150 ? 42.303 28.571 6.541 1.00 6.74 150 GLY B C 1
ATOM 2825 O O . GLY B 1 150 ? 41.498 28.207 5.678 1.00 5.44 150 GLY B O 1
ATOM 2826 N N . ALA B 1 151 ? 43.517 29.034 6.254 1.00 4.55 151 ALA B N 1
ATOM 2827 C CA . ALA B 1 151 ? 44.003 29.141 4.876 1.00 5.83 151 ALA B CA 1
ATOM 2828 C C . ALA B 1 151 ? 44.081 27.753 4.253 1.00 6.24 151 ALA B C 1
ATOM 2829 O O . ALA B 1 151 ? 43.707 27.550 3.090 1.00 7.05 151 ALA B O 1
ATOM 2831 N N . ILE B 1 152 ? 44.570 26.796 5.032 1.00 6.40 152 ILE B N 1
ATOM 2832 C CA . ILE B 1 152 ? 44.682 25.422 4.564 1.00 4.62 152 ILE B CA 1
ATOM 2833 C C . ILE B 1 152 ? 43.299 24.839 4.312 1.00 6.23 152 ILE B C 1
ATOM 2834 O O . ILE B 1 152 ? 43.044 24.259 3.258 1.00 8.25 152 ILE B O 1
ATOM 2839 N N . VAL B 1 153 ? 42.403 24.995 5.281 1.00 6.53 153 VAL B N 1
ATOM 2840 C CA . VAL B 1 153 ? 41.053 24.466 5.138 1.00 6.17 153 VAL B CA 1
ATOM 2841 C C . VAL B 1 153 ? 40.378 24.994 3.872 1.00 6.55 153 VAL B C 1
ATOM 2842 O O . VAL B 1 153 ? 39.806 24.223 3.094 1.00 8.85 153 VAL B O 1
ATOM 2846 N N . LYS B 1 154 ? 40.456 26.303 3.666 1.00 7.70 154 LYS B N 1
ATOM 2847 C CA . LYS B 1 154 ? 39.837 26.927 2.505 1.00 8.57 154 LYS B CA 1
ATOM 2848 C C . LYS B 1 154 ? 40.306 26.288 1.200 1.00 9.64 154 LYS B C 1
ATOM 2849 O O . LYS B 1 154 ? 39.501 26.044 0.297 1.00 11.61 154 LYS B O 1
ATOM 2855 N N . ARG B 1 155 ? 41.600 25.989 1.114 1.00 8.88 155 ARG B N 1
ATOM 2856 C CA . ARG B 1 155 ? 42.154 25.406 -0.104 1.00 9.67 155 ARG B CA 1
ATOM 2857 C C . ARG B 1 155 ? 42.039 23.896 -0.267 1.00 11.14 155 ARG B C 1
ATOM 2858 O O . ARG B 1 155 ? 42.360 23.362 -1.331 1.00 12.79 155 ARG B O 1
ATOM 2866 N N . LEU B 1 156 ? 41.579 23.197 0.764 1.00 10.15 156 LEU B N 1
ATOM 2867 C CA . LEU B 1 156 ? 41.418 21.754 0.638 1.00 13.25 156 LEU B CA 1
ATOM 2868 C C . LEU B 1 156 ? 40.071 21.487 -0.022 1.00 13.50 156 LEU B C 1
ATOM 2869 O O . LEU B 1 156 ? 39.833 20.408 -0.565 1.00 15.29 156 LEU B O 1
ATOM 2874 N N . LYS B 1 157 ? 39.201 22.489 0.028 1.00 13.99 157 LYS B N 1
ATOM 2875 C CA . LYS B 1 157 ? 37.871 22.408 -0.564 1.00 17.50 157 LYS B CA 1
ATOM 2876 C C . LYS B 1 157 ? 37.163 21.093 -0.251 1.00 18.14 157 LYS B C 1
ATOM 2877 O O . LYS B 1 157 ? 36.802 20.335 -1.151 1.00 16.81 157 LYS B O 1
ATOM 2883 N N . ARG B 1 158 ? 36.981 20.825 1.037 1.00 17.13 158 ARG B N 1
ATOM 2884 C CA . ARG B 1 158 ? 36.299 19.615 1.477 1.00 19.15 158 ARG B CA 1
ATOM 2885 C C . ARG B 1 158 ? 34.890 20.014 1.903 1.00 19.13 158 ARG B C 1
ATOM 2886 O O . ARG B 1 158 ? 34.566 21.200 1.954 1.00 19.11 158 ARG B O 1
ATOM 2894 N N . ASN B 1 159 ? 34.046 19.032 2.198 1.00 22.32 159 ASN B N 1
ATOM 2895 C CA . ASN B 1 159 ? 32.682 19.328 2.623 1.00 24.93 159 ASN B CA 1
ATOM 2896 C C . ASN B 1 159 ? 32.369 18.714 3.984 1.00 26.15 159 ASN B C 1
ATOM 2897 O O . ASN B 1 159 ? 31.276 18.892 4.521 1.00 27.60 159 ASN B O 1
ATOM 2902 N N . ASP B 1 160 ? 33.336 17.993 4.539 1.00 24.15 160 ASP B N 1
ATOM 2903 C CA . ASP B 1 160 ? 33.164 17.359 5.838 1.00 27.29 160 ASP B CA 1
ATOM 2904 C C . ASP B 1 160 ? 33.999 18.108 6.869 1.00 24.69 160 ASP B C 1
ATOM 2905 O O . ASP B 1 160 ? 34.947 17.559 7.433 1.00 27.47 160 ASP B O 1
ATOM 2910 N N . LEU B 1 161 ? 33.641 19.366 7.114 1.00 20.21 161 LEU B N 1
ATOM 2911 C CA . LEU B 1 161 ? 34.386 20.189 8.063 1.00 15.04 161 LEU B CA 1
ATOM 2912 C C . LEU B 1 161 ? 33.928 20.108 9.511 1.00 12.12 161 LEU B C 1
ATOM 2913 O O . LEU B 1 161 ? 32.742 20.258 9.815 1.00 12.04 161 LEU B O 1
ATOM 2918 N N . GLY B 1 162 ? 34.885 19.878 10.405 1.00 10.01 162 GLY B N 1
ATOM 2919 C CA . GLY B 1 162 ? 34.577 19.834 11.820 1.00 8.69 162 GLY B CA 1
ATOM 2920 C C . GLY B 1 162 ? 34.412 21.275 12.270 1.00 7.28 162 GLY B C 1
ATOM 2921 O O . GLY B 1 162 ? 34.798 22.191 11.545 1.00 5.43 162 GLY B O 1
ATOM 2922 N N . ASP B 1 163 ? 33.846 21.479 13.456 1.00 6.06 163 ASP B N 1
ATOM 2923 C CA . ASP B 1 163 ? 33.616 22.821 13.997 1.00 5.60 163 ASP B CA 1
ATOM 2924 C C . ASP B 1 163 ? 34.827 23.741 13.902 1.00 5.65 163 ASP B C 1
ATOM 2925 O O . ASP B 1 163 ? 34.708 24.899 13.500 1.00 5.42 163 ASP B O 1
ATOM 2930 N N . GLY B 1 164 ? 35.983 23.216 14.295 1.00 4.02 164 GLY B N 1
ATOM 2931 C CA . GLY B 1 164 ? 37.208 24.002 14.273 1.00 5.65 164 GLY B CA 1
ATOM 2932 C C . GLY B 1 164 ? 37.628 24.448 12.891 1.00 4.69 164 GLY B C 1
ATOM 2933 O O . GLY B 1 164 ? 38.068 25.587 12.707 1.00 5.03 164 GLY B O 1
ATOM 2934 N N . ALA B 1 165 ? 37.503 23.548 11.922 1.00 4.47 165 ALA B N 1
ATOM 2935 C CA . ALA B 1 165 ? 37.863 23.836 10.541 1.00 5.58 165 ALA B CA 1
ATOM 2936 C C . ALA B 1 165 ? 36.945 24.922 9.988 1.00 6.20 165 ALA B C 1
ATOM 2937 O O . ALA B 1 165 ? 37.397 25.860 9.333 1.00 5.33 165 ALA B O 1
ATOM 2939 N N . HIS B 1 166 ? 35.649 24.796 10.256 1.00 4.60 166 HIS B N 1
ATOM 2940 C CA . HIS B 1 166 ? 34.681 25.773 9.780 1.00 6.33 166 HIS B CA 1
ATOM 2941 C C . HIS B 1 166 ? 34.949 27.161 10.359 1.00 5.40 166 HIS B C 1
ATOM 2942 O O . HIS B 1 166 ? 34.949 28.158 9.638 1.00 5.85 166 HIS B O 1
ATOM 2949 N N . ALA B 1 167 ? 35.182 27.226 11.663 1.00 5.09 167 ALA B N 1
ATOM 2950 C CA . ALA B 1 167 ? 35.450 28.501 12.313 1.00 4.81 167 ALA B CA 1
ATOM 2951 C C . ALA B 1 167 ? 36.729 29.121 11.750 1.00 4.20 167 ALA B C 1
ATOM 2952 O O . ALA B 1 167 ? 36.783 30.324 11.480 1.00 6.22 167 ALA B O 1
ATOM 2954 N N . ALA B 1 168 ? 37.755 28.294 11.569 1.00 3.56 168 ALA B N 1
ATOM 2955 C CA . ALA B 1 168 ? 39.030 28.778 11.041 1.00 5.02 168 ALA B CA 1
ATOM 2956 C C . ALA B 1 168 ? 38.890 29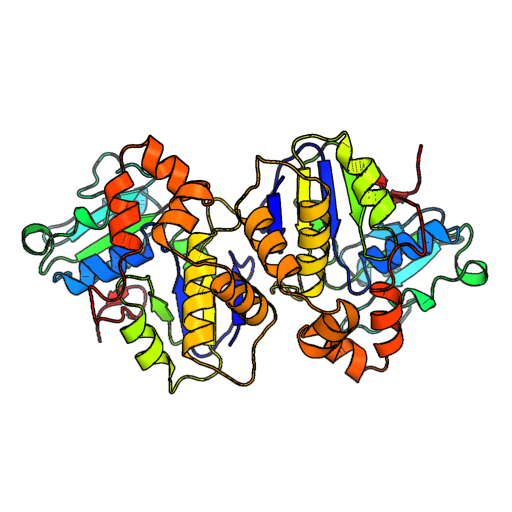.338 9.633 1.00 5.24 168 ALA B C 1
ATOM 2957 O O . ALA B 1 168 ? 39.472 30.373 9.318 1.00 3.56 168 ALA B O 1
ATOM 2959 N N . GLU B 1 169 ? 38.121 28.651 8.790 1.00 4.28 169 GLU B N 1
ATOM 2960 C CA . GLU B 1 169 ? 37.905 29.099 7.419 1.00 5.01 169 GLU B CA 1
ATOM 2961 C C . GLU B 1 169 ? 37.157 30.429 7.419 1.00 5.93 169 GLU B C 1
ATOM 2962 O O . GLU B 1 169 ? 37.526 31.348 6.689 1.00 5.27 169 GLU B O 1
ATOM 2968 N N . ARG B 1 170 ? 36.116 30.538 8.247 1.00 6.17 170 ARG B N 1
ATOM 2969 C CA . ARG B 1 170 ? 35.348 31.779 8.325 1.00 6.52 170 ARG B CA 1
ATOM 2970 C C . ARG B 1 170 ? 36.246 32.926 8.774 1.00 6.52 170 ARG B C 1
ATOM 2971 O O . ARG B 1 170 ? 36.161 34.032 8.241 1.00 6.91 170 ARG B O 1
ATOM 2979 N N . TYR B 1 171 ? 37.095 32.668 9.766 1.00 6.13 171 TYR B N 1
ATOM 2980 C CA . TYR B 1 171 ? 38.004 33.701 10.249 1.00 3.85 171 TYR B CA 1
ATOM 2981 C C . TYR B 1 171 ? 38.971 34.101 9.132 1.00 4.82 171 TYR B C 1
ATOM 2982 O O . TYR B 1 171 ? 39.218 35.284 8.901 1.00 4.02 171 TYR B O 1
ATOM 2991 N N . PHE B 1 172 ? 39.513 33.109 8.433 1.00 5.43 172 PHE B N 1
ATOM 2992 C CA . PHE B 1 172 ? 40.432 33.380 7.332 1.00 5.85 172 PHE B CA 1
ATOM 2993 C C . PHE B 1 172 ? 39.797 34.297 6.285 1.00 6.20 172 PHE B C 1
ATOM 2994 O O . PHE B 1 172 ? 40.440 35.222 5.779 1.00 6.06 172 PHE B O 1
ATOM 3002 N N . GLU B 1 173 ? 38.538 34.032 5.955 1.00 6.98 173 GLU B N 1
ATOM 3003 C CA . GLU B 1 173 ? 37.824 34.825 4.961 1.00 6.53 173 GLU B CA 1
ATOM 3004 C C . GLU B 1 173 ? 37.667 36.293 5.350 1.00 5.74 173 GLU B C 1
ATOM 3005 O O . GLU B 1 173 ? 37.434 37.140 4.487 1.00 9.81 173 GLU B O 1
ATOM 3011 N N . SER B 1 174 ? 37.805 36.595 6.638 1.00 6.67 174 SER B N 1
ATOM 3012 C CA . SER B 1 174 ? 37.650 37.965 7.120 1.00 6.94 174 SER B CA 1
ATOM 3013 C C . SER B 1 174 ? 38.937 38.774 7.069 1.00 6.80 174 SER B C 1
ATOM 3014 O O . SER B 1 174 ? 38.912 39.992 7.236 1.00 8.64 174 SER B O 1
ATOM 3017 N N . VAL B 1 175 ? 40.053 38.091 6.839 1.00 6.04 175 VAL B N 1
ATOM 3018 C CA . VAL B 1 175 ? 41.364 38.731 6.809 1.00 6.09 175 VAL B CA 1
ATOM 3019 C C . VAL B 1 175 ? 41.712 39.432 5.496 1.00 6.39 175 VAL B C 1
ATOM 3020 O O . VAL B 1 175 ? 41.681 38.832 4.420 1.00 9.14 175 VAL B O 1
ATOM 3024 N N . GLU B 1 176 ? 42.058 40.711 5.604 1.00 9.24 176 GLU B N 1
ATOM 3025 C CA . GLU B 1 176 ? 42.420 41.505 4.440 1.00 10.83 176 GLU B CA 1
ATOM 3026 C C . GLU B 1 176 ? 43.879 41.309 4.035 1.00 9.12 176 GLU B C 1
ATOM 3027 O O . GLU B 1 176 ? 44.195 41.287 2.846 1.00 9.20 176 GLU B O 1
ATOM 3033 N N . ASN B 1 177 ? 44.762 41.158 5.023 1.00 6.36 177 ASN B N 1
ATOM 3034 C CA . ASN B 1 177 ? 46.190 40.967 4.768 1.00 6.30 177 ASN B CA 1
ATOM 3035 C C . ASN B 1 177 ? 46.817 40.206 5.933 1.00 7.25 177 ASN B C 1
ATOM 3036 O O . ASN B 1 177 ? 46.839 40.690 7.063 1.00 7.37 177 ASN B O 1
ATOM 3041 N N . THR B 1 178 ? 47.325 39.012 5.653 1.00 6.97 178 THR B N 1
ATOM 3042 C CA . THR B 1 178 ? 47.918 38.180 6.693 1.00 6.60 178 THR B CA 1
ATOM 3043 C C . THR B 1 178 ? 48.950 38.904 7.559 1.00 6.16 178 THR B C 1
ATOM 3044 O O . THR B 1 178 ? 48.848 38.895 8.790 1.00 6.55 178 THR B O 1
ATOM 3048 N N . ARG B 1 179 ? 49.939 39.528 6.922 1.00 6.20 179 ARG B N 1
ATOM 3049 C CA . ARG B 1 179 ? 50.981 40.231 7.670 1.00 5.49 179 ARG B CA 1
ATOM 3050 C C . ARG B 1 179 ? 50.438 41.287 8.629 1.00 4.22 179 ARG B C 1
ATOM 3051 O O . ARG B 1 179 ? 50.777 41.282 9.812 1.00 6.28 179 ARG B O 1
ATOM 3059 N N . GLU B 1 180 ? 49.606 42.188 8.113 1.00 6.58 180 GLU B N 1
ATOM 3060 C CA . GLU B 1 180 ? 49.025 43.266 8.911 1.00 8.40 180 GLU B CA 1
ATOM 3061 C C . GLU B 1 180 ? 48.135 42.723 10.022 1.00 6.57 180 GLU B C 1
ATOM 3062 O O . GLU B 1 180 ? 48.163 43.202 11.157 1.00 6.95 180 GLU B O 1
ATOM 3068 N N . GLU B 1 181 ? 47.348 41.716 9.676 1.00 4.53 181 GLU B N 1
ATOM 3069 C CA . GLU B 1 181 ? 46.426 41.085 10.608 1.00 4.83 181 GLU B CA 1
ATOM 3070 C C . GLU B 1 181 ? 47.144 40.542 11.831 1.00 4.29 181 GLU B C 1
ATOM 3071 O O . GLU B 1 181 ? 46.724 40.762 12.959 1.00 5.17 181 GLU B O 1
ATOM 3077 N N . ILE B 1 182 ? 48.227 39.814 11.592 1.00 5.18 182 ILE B N 1
ATOM 3078 C CA . ILE B 1 182 ? 49.000 39.225 12.678 1.00 5.52 182 ILE B CA 1
ATOM 3079 C C . ILE B 1 182 ? 49.769 40.275 13.483 1.00 5.24 182 ILE B C 1
ATOM 3080 O O . ILE B 1 182 ? 49.767 40.246 14.715 1.00 6.50 182 ILE B O 1
ATOM 3085 N N . LYS B 1 183 ? 50.411 41.221 12.808 1.00 4.86 183 LYS B N 1
ATOM 3086 C CA . LYS B 1 183 ? 51.132 42.255 13.544 1.00 6.21 183 LYS B CA 1
ATOM 3087 C C . LYS B 1 183 ? 50.189 43.038 14.460 1.00 6.45 183 LYS B C 1
ATOM 3088 O O . LYS B 1 183 ? 50.551 43.403 15.581 1.00 7.32 183 LYS B O 1
ATOM 3094 N N . LYS B 1 184 ? 48.967 43.273 13.996 1.00 5.21 184 LYS B N 1
ATOM 3095 C CA . LYS B 1 184 ? 48.009 44.064 14.764 1.00 7.42 184 LYS B CA 1
ATOM 3096 C C . LYS B 1 184 ? 47.192 43.337 15.820 1.00 7.58 184 LYS B C 1
ATOM 3097 O O . LYS B 1 184 ? 46.890 43.908 16.872 1.00 9.78 184 LYS B O 1
ATOM 3103 N N . HIS B 1 185 ? 46.858 42.078 15.557 1.00 5.52 185 HIS B N 1
ATOM 3104 C CA . HIS B 1 185 ? 45.999 41.335 16.466 1.00 4.49 185 HIS B CA 1
ATOM 3105 C C . HIS B 1 185 ? 46.547 40.126 17.234 1.00 4.75 185 HIS B C 1
ATOM 3106 O O . HIS B 1 185 ? 45.845 39.589 18.095 1.00 6.70 185 HIS B O 1
ATOM 3113 N N . SER B 1 186 ? 47.770 39.694 16.930 1.00 6.30 186 SER B N 1
ATOM 3114 C CA . SER B 1 186 ? 48.385 38.563 17.626 1.00 5.39 186 SER B CA 1
ATOM 3115 C C . SER B 1 186 ? 49.196 39.051 18.827 1.00 7.83 186 SER B C 1
ATOM 3116 O O . SER B 1 186 ? 50.070 39.906 18.686 1.00 8.27 186 SER B O 1
ATOM 3119 N N . SER B 1 187 ? 48.910 38.501 20.002 1.00 7.19 187 SER B N 1
ATOM 3120 C CA . SER B 1 187 ? 49.620 38.902 21.212 1.00 10.97 187 SER B CA 1
ATOM 3121 C C . SER B 1 187 ? 51.087 38.499 21.137 1.00 8.51 187 SER B C 1
ATOM 3122 O O . SER B 1 187 ? 51.965 39.248 21.575 1.00 9.14 187 SER B O 1
ATOM 3125 N N . HIS B 1 188 ? 51.356 37.322 20.579 1.00 7.70 188 HIS B N 1
ATOM 3126 C CA . HIS B 1 188 ? 52.728 36.855 20.469 1.00 7.83 188 HIS B CA 1
ATOM 3127 C C . HIS B 1 188 ? 53.486 37.697 19.453 1.00 7.30 188 HIS B C 1
ATOM 3128 O O . HIS B 1 188 ? 54.675 37.972 19.625 1.00 7.73 188 HIS B O 1
ATOM 3135 N N . ALA B 1 189 ? 52.799 38.111 18.394 1.00 6.71 189 ALA B N 1
ATOM 3136 C CA . ALA B 1 189 ? 53.437 38.948 17.390 1.00 5.49 189 ALA B CA 1
ATOM 3137 C C . ALA B 1 189 ? 53.870 40.260 18.045 1.00 5.77 189 ALA B C 1
ATOM 3138 O O . ALA B 1 189 ? 54.951 40.778 17.765 1.00 6.00 189 ALA B O 1
ATOM 3140 N N . LYS B 1 190 ? 53.020 40.799 18.914 1.00 5.60 190 LYS B N 1
ATOM 3141 C CA . LYS B 1 190 ? 53.339 42.052 19.593 1.00 6.64 190 LYS B CA 1
ATOM 3142 C C . LYS B 1 190 ? 54.557 41.850 20.488 1.00 5.38 190 LYS B C 1
ATOM 3143 O O . LYS B 1 190 ? 55.449 42.703 20.547 1.00 6.99 190 LYS B O 1
ATOM 3149 N N . ARG B 1 191 ? 54.601 40.713 21.177 1.00 6.42 191 ARG B N 1
ATOM 3150 C CA . ARG B 1 191 ? 55.736 40.405 22.043 1.00 7.21 191 ARG B CA 1
ATOM 3151 C C . ARG B 1 191 ? 56.994 40.333 21.198 1.00 6.23 191 ARG B C 1
ATOM 3152 O O . ARG B 1 191 ? 58.024 40.896 21.558 1.00 7.73 191 ARG B O 1
ATOM 3160 N N . LEU B 1 192 ? 56.914 39.631 20.073 1.00 6.01 192 LEU B N 1
ATOM 3161 C CA . LEU B 1 192 ? 58.063 39.519 19.188 1.00 6.28 192 LEU B CA 1
ATOM 3162 C C . LEU B 1 192 ? 58.522 40.893 18.702 1.00 7.65 192 LEU B C 1
ATOM 3163 O O . LEU B 1 192 ? 59.716 41.186 18.705 1.00 7.22 192 LEU B O 1
ATOM 3168 N N . ILE B 1 193 ? 57.581 41.741 18.293 1.00 6.52 193 ILE B N 1
ATOM 3169 C CA . ILE B 1 193 ? 57.945 43.071 17.825 1.00 5.21 193 ILE B CA 1
ATOM 3170 C C . ILE B 1 193 ? 58.670 43.855 18.916 1.00 5.93 193 ILE B C 1
ATOM 3171 O O . ILE B 1 193 ? 59.666 44.533 18.643 1.00 5.98 193 ILE B O 1
ATOM 3176 N N . SER B 1 194 ? 58.181 43.741 20.148 1.00 6.77 194 SER B N 1
ATOM 3177 C CA . SER B 1 194 ? 58.767 44.465 21.269 1.00 5.40 194 SER B CA 1
ATOM 3178 C C . SER B 1 194 ? 60.202 44.045 21.558 1.00 6.27 194 SER B C 1
ATOM 3179 O O . SER B 1 194 ? 60.981 44.822 22.110 1.00 6.18 194 SER B O 1
ATOM 3182 N N . LEU B 1 195 ? 60.547 42.823 21.166 1.00 6.65 195 LEU B N 1
ATOM 3183 C CA . LEU B 1 195 ? 61.892 42.296 21.377 1.00 8.20 195 LEU B CA 1
ATOM 3184 C C . LEU B 1 195 ? 62.802 42.473 20.155 1.00 10.10 195 LEU B C 1
ATOM 3185 O O . LEU B 1 195 ? 63.938 41.986 20.139 1.00 14.58 195 LEU B O 1
ATOM 3190 N N . GLY B 1 196 ? 62.297 43.162 19.135 1.00 9.24 196 GLY B N 1
ATOM 3191 C CA . GLY B 1 196 ? 63.076 43.409 17.931 1.00 11.51 196 GLY B CA 1
ATOM 3192 C C . GLY B 1 196 ? 62.965 42.342 16.857 1.00 11.53 196 GLY B C 1
ATOM 3193 O O . GLY B 1 196 ? 63.795 42.281 15.947 1.00 10.65 196 GLY B O 1
ATOM 3194 N N . PHE B 1 197 ? 61.926 41.518 16.943 1.00 8.74 197 PHE B N 1
ATOM 3195 C CA . PHE B 1 197 ? 61.725 40.440 15.982 1.00 8.49 197 PHE B CA 1
ATOM 3196 C C . PHE B 1 197 ? 60.635 40.696 14.942 1.00 7.35 197 PHE B C 1
ATOM 3197 O O . PHE B 1 197 ? 60.064 39.752 14.398 1.00 9.52 197 PHE B O 1
ATOM 3205 N N . GLU B 1 198 ? 60.341 41.957 14.646 1.00 7.24 198 GLU B N 1
ATOM 3206 C CA . GLU B 1 198 ? 59.309 42.236 13.648 1.00 7.92 198 GLU B CA 1
ATOM 3207 C C . GLU B 1 198 ? 59.674 41.598 12.312 1.00 8.91 198 GLU B C 1
ATOM 3208 O O . GLU B 1 198 ? 58.799 41.189 11.543 1.00 7.57 198 GLU B O 1
ATOM 3214 N N . ASN B 1 199 ? 60.971 41.522 12.033 1.00 10.61 199 ASN B N 1
ATOM 3215 C CA . ASN B 1 199 ? 61.444 40.923 10.795 1.00 9.50 199 ASN B CA 1
ATOM 3216 C C . ASN B 1 199 ? 61.020 39.459 10.704 1.00 7.36 199 ASN B C 1
ATOM 3217 O O . ASN B 1 199 ? 60.721 38.962 9.619 1.00 8.45 199 ASN B O 1
ATOM 3222 N N . ASP B 1 200 ? 60.989 38.778 11.846 1.00 6.78 200 ASP B N 1
ATOM 3223 C CA . ASP B 1 200 ? 60.578 37.377 11.895 1.00 6.81 200 ASP B CA 1
ATOM 3224 C C . ASP B 1 200 ? 59.115 37.243 11.484 1.00 6.40 200 ASP B C 1
ATOM 3225 O O . ASP B 1 200 ? 58.733 36.291 10.797 1.00 7.47 200 ASP B O 1
ATOM 3230 N N . ILE B 1 201 ? 58.288 38.188 11.915 1.00 7.91 201 ILE B N 1
ATOM 3231 C CA . ILE B 1 201 ? 56.875 38.133 11.571 1.00 6.56 201 ILE B CA 1
ATOM 3232 C C . ILE B 1 201 ? 56.701 38.261 10.065 1.00 6.00 201 ILE B C 1
ATOM 3233 O O . ILE B 1 201 ? 55.888 37.559 9.462 1.00 7.74 201 ILE B O 1
ATOM 3238 N N . GLU B 1 202 ? 57.465 39.158 9.456 1.00 6.88 202 GLU B N 1
ATOM 3239 C CA . GLU B 1 202 ? 57.380 39.351 8.016 1.00 6.78 202 GLU B CA 1
ATOM 3240 C C . GLU B 1 202 ? 57.864 38.102 7.270 1.00 8.41 202 GLU B C 1
ATOM 3241 O O . GLU B 1 202 ? 57.251 37.678 6.293 1.00 8.42 202 GLU B O 1
ATOM 3247 N N . PHE B 1 203 ? 58.946 37.499 7.748 1.00 5.98 203 PHE B N 1
ATOM 3248 C CA . PHE B 1 203 ? 59.484 36.298 7.107 1.00 5.84 203 PHE B CA 1
ATOM 3249 C C . PHE B 1 203 ? 58.506 35.135 7.255 1.00 5.89 203 PHE B C 1
ATOM 3250 O O . PHE B 1 203 ? 58.151 34.464 6.278 1.00 6.06 203 PHE B O 1
ATOM 3258 N N . CYS B 1 204 ? 58.052 34.917 8.484 1.00 7.10 204 CYS B N 1
ATOM 3259 C CA . CYS B 1 204 ? 57.146 33.815 8.775 1.00 6.33 204 CYS B CA 1
ATOM 3260 C C . CYS B 1 204 ? 55.796 33.890 8.076 1.00 8.58 204 CYS B C 1
ATOM 3261 O O . CYS B 1 204 ? 55.119 32.873 7.949 1.00 10.91 204 CYS B O 1
ATOM 3264 N N . THR B 1 205 ? 55.403 35.080 7.627 1.00 7.97 205 THR B N 1
ATOM 3265 C CA . THR B 1 205 ? 54.130 35.225 6.927 1.00 6.99 205 THR B CA 1
ATOM 3266 C C . THR B 1 205 ? 54.319 35.358 5.417 1.00 10.28 205 THR B C 1
ATOM 3267 O O . THR B 1 205 ? 53.362 35.625 4.686 1.00 10.75 205 THR B O 1
ATOM 3271 N N . THR B 1 206 ? 55.552 35.171 4.951 1.00 8.93 206 THR B N 1
ATOM 3272 C CA . THR B 1 206 ? 55.821 35.241 3.520 1.00 7.81 206 THR B CA 1
ATOM 3273 C C . THR B 1 206 ? 55.534 33.853 2.960 1.00 7.18 206 THR B C 1
ATOM 3274 O O . THR B 1 206 ? 56.233 32.882 3.256 1.00 7.77 206 THR B O 1
ATOM 3278 N N . GLU B 1 207 ? 54.487 33.760 2.154 1.00 5.57 207 GLU B N 1
ATOM 3279 C CA . GLU B 1 207 ? 54.101 32.483 1.594 1.00 5.28 207 GLU B CA 1
ATOM 3280 C C . GLU B 1 207 ? 55.006 31.881 0.532 1.00 5.60 207 GLU B C 1
ATOM 3281 O O . GLU B 1 207 ? 55.550 32.566 -0.336 1.00 6.54 207 GLU B O 1
ATOM 3287 N N . ASP B 1 208 ? 55.156 30.570 0.638 1.00 5.08 208 ASP B N 1
ATOM 3288 C CA . ASP B 1 208 ? 55.896 29.757 -0.308 1.00 4.51 208 ASP B CA 1
ATOM 3289 C C . ASP B 1 208 ? 57.338 30.079 -0.662 1.00 6.88 208 ASP B C 1
ATOM 3290 O O . ASP B 1 208 ? 57.714 30.048 -1.833 1.00 7.43 208 ASP B O 1
ATOM 3295 N N . LEU B 1 209 ? 58.147 30.388 0.345 1.00 7.27 209 LEU B N 1
ATOM 3296 C CA . LEU B 1 209 ? 59.563 30.629 0.110 1.00 7.56 209 LEU B CA 1
ATOM 3297 C C . LEU B 1 209 ? 60.209 29.252 -0.033 1.00 8.29 209 LEU B C 1
ATOM 3298 O O . LEU B 1 209 ? 61.311 29.117 -0.574 1.00 8.64 209 LEU B O 1
ATOM 3303 N N . PHE B 1 210 ? 59.509 28.233 0.461 1.00 7.77 210 PHE B N 1
ATOM 3304 C CA . PHE B 1 210 ? 59.981 26.858 0.401 1.00 7.13 210 PHE B CA 1
ATOM 3305 C C . PHE B 1 210 ? 58.873 25.934 -0.093 1.00 7.61 210 PHE B C 1
ATOM 3306 O O . PHE B 1 210 ? 57.689 26.228 0.064 1.00 7.24 210 PHE B O 1
ATOM 3314 N N . LYS B 1 211 ? 59.269 24.809 -0.681 1.00 7.55 211 LYS B N 1
ATOM 3315 C CA . LYS B 1 211 ? 58.317 23.841 -1.210 1.00 8.82 211 LYS B CA 1
ATOM 3316 C C . LYS B 1 211 ? 58.477 22.491 -0.527 1.00 10.55 211 LYS B C 1
ATOM 3317 O O . LYS B 1 211 ? 58.145 21.450 -1.098 1.00 12.38 211 LYS B O 1
ATOM 3323 N N . THR B 1 212 ? 58.989 22.516 0.696 1.00 12.56 212 THR B N 1
ATOM 3324 C CA . THR B 1 212 ? 59.208 21.297 1.460 1.00 11.28 212 THR B CA 1
ATOM 3325 C C . THR B 1 212 ? 58.067 20.972 2.411 1.00 10.37 212 THR B C 1
ATOM 3326 O O . THR B 1 212 ? 57.258 21.833 2.766 1.00 9.95 212 THR B O 1
ATOM 3330 N N . VAL B 1 213 ? 58.008 19.711 2.820 1.00 7.84 213 VAL B N 1
ATOM 3331 C CA . VAL B 1 213 ? 56.981 19.266 3.752 1.00 8.98 213 VAL B CA 1
ATOM 3332 C C . VAL B 1 213 ? 57.624 18.364 4.788 1.00 8.43 213 VAL B C 1
ATOM 3333 O O . VAL B 1 213 ? 57.726 17.153 4.597 1.00 9.95 213 VAL B O 1
ATOM 3337 N N . PRO B 1 214 ? 58.086 18.953 5.897 1.00 6.79 214 PRO B N 1
ATOM 3338 C CA . PRO B 1 214 ? 58.728 18.196 6.978 1.00 6.69 214 PRO B CA 1
ATOM 3339 C C . PRO B 1 214 ? 57.792 17.144 7.563 1.00 5.76 214 PRO B C 1
ATOM 3340 O O . PRO B 1 214 ? 56.615 17.415 7.811 1.00 7.04 214 PRO B O 1
ATOM 3344 N N . ALA B 1 215 ? 58.324 15.949 7.794 1.00 5.85 215 ALA B N 1
ATOM 3345 C CA . ALA B 1 215 ? 57.546 14.863 8.365 1.00 4.99 215 ALA B CA 1
ATOM 3346 C C . ALA B 1 215 ? 58.209 14.426 9.660 1.00 5.52 215 ALA B C 1
ATOM 3347 O O . ALA B 1 215 ? 59.434 14.396 9.748 1.00 7.17 215 ALA B O 1
ATOM 3349 N N . LEU B 1 216 ? 57.401 14.111 10.670 1.00 6.98 216 LEU B N 1
ATOM 3350 C CA . LEU B 1 216 ? 57.933 13.653 11.950 1.00 5.80 216 LEU B CA 1
ATOM 3351 C C . LEU B 1 216 ? 58.092 12.135 11.883 1.00 7.18 216 LEU B C 1
ATOM 3352 O O . LEU B 1 216 ? 57.109 11.404 11.748 1.00 8.46 216 LEU B O 1
ATOM 3357 N N . VAL B 1 217 ? 59.335 11.671 11.961 1.00 6.23 217 VAL B N 1
ATOM 3358 C CA . VAL B 1 217 ? 59.638 10.249 11.908 1.00 7.20 217 VAL B CA 1
ATOM 3359 C C . VAL B 1 217 ? 60.459 9.899 13.134 1.00 7.45 217 VAL B C 1
ATOM 3360 O O . VAL B 1 217 ? 61.598 10.344 13.268 1.00 7.51 217 VAL B O 1
ATOM 3364 N N . ASN B 1 218 ? 59.871 9.117 14.033 1.00 8.73 218 ASN B N 1
ATOM 3365 C CA . ASN B 1 218 ? 60.564 8.717 15.252 1.00 8.74 218 ASN B CA 1
ATOM 3366 C C . ASN B 1 218 ? 61.080 9.921 16.036 1.00 8.01 218 ASN B C 1
ATOM 3367 O O . ASN B 1 218 ? 62.219 9.929 16.500 1.00 6.82 218 ASN B O 1
ATOM 3372 N N . GLY B 1 219 ? 60.237 10.941 16.165 1.00 5.71 219 GLY B N 1
ATOM 3373 C CA . GLY B 1 219 ? 60.610 12.120 16.926 1.00 4.83 219 GLY B CA 1
ATOM 3374 C C . GLY B 1 219 ? 61.549 13.115 16.273 1.00 5.65 219 GLY B C 1
ATOM 3375 O O . GLY B 1 219 ? 62.042 14.029 16.941 1.00 8.52 219 GLY B O 1
ATOM 3376 N N . VAL B 1 220 ? 61.796 12.952 14.979 1.00 6.55 220 VAL B N 1
ATOM 3377 C CA . VAL B 1 220 ? 62.677 13.863 14.259 1.00 6.38 220 VAL B CA 1
ATOM 3378 C C . VAL B 1 220 ? 61.978 14.384 13.009 1.00 6.22 220 VAL B C 1
ATOM 3379 O O . VAL B 1 220 ? 61.486 13.596 12.209 1.00 6.28 220 VAL B O 1
ATOM 3383 N N . PHE B 1 221 ? 61.907 15.700 12.847 1.00 7.31 221 PHE B N 1
ATOM 3384 C CA . PHE B 1 221 ? 61.308 16.243 11.633 1.00 5.53 221 PHE B CA 1
ATOM 3385 C C . PHE B 1 221 ? 62.376 16.163 10.555 1.00 6.99 221 PHE B C 1
ATOM 3386 O O . PHE B 1 221 ? 63.497 16.639 10.742 1.00 7.12 221 PHE B O 1
ATOM 3394 N N . ILE B 1 222 ? 62.032 15.538 9.436 1.00 6.40 222 ILE B N 1
ATOM 3395 C CA . ILE B 1 222 ? 62.972 15.396 8.332 1.00 7.96 222 ILE B CA 1
ATOM 3396 C C . ILE B 1 222 ? 62.270 15.595 6.998 1.00 8.71 222 ILE B C 1
ATOM 3397 O O . ILE B 1 222 ? 61.063 15.815 6.943 1.00 8.70 222 ILE B O 1
ATOM 3402 N N . LEU B 1 223 ? 63.049 15.530 5.925 1.00 11.37 223 LEU B N 1
ATOM 3403 C CA . LEU B 1 223 ? 62.505 15.639 4.583 1.00 13.48 223 LEU B CA 1
ATOM 3404 C C . LEU B 1 223 ? 62.621 14.228 4.018 1.00 15.58 223 LEU B C 1
ATOM 3405 O O . LEU B 1 223 ? 63.657 13.575 4.169 1.00 17.17 223 LEU B O 1
ATOM 3410 N N . LYS B 1 224 ? 61.557 13.755 3.384 1.00 16.97 224 LYS B N 1
ATOM 3411 C CA . LYS B 1 224 ? 61.541 12.411 2.816 1.00 20.93 224 LYS B CA 1
ATOM 3412 C C . LYS B 1 224 ? 60.649 12.388 1.587 1.00 22.62 224 LYS B C 1
ATOM 3413 O O . LYS B 1 224 ? 59.803 13.264 1.411 1.00 23.14 224 LYS B O 1
ATOM 3419 N N . GLU B 1 225 ? 60.832 11.381 0.740 1.00 25.78 225 GLU B N 1
ATOM 3420 C CA . GLU B 1 225 ? 60.021 11.265 -0.463 1.00 28.77 225 GLU B CA 1
ATOM 3421 C C . GLU B 1 225 ? 58.665 10.677 -0.087 1.00 29.57 225 GLU B C 1
ATOM 3422 O O . GLU B 1 225 ? 58.580 10.066 1.000 1.00 30.22 225 GLU B O 1
#

InterPro domains:
  IPR005238 ComB-like [MF_00490] (4-225)
  IPR005238 ComB-like [PF04029] (16-218)
  IPR005238 ComB-like [PTHR37311] (3-224)
  IPR036702 ComB-like superfamily [G3DSA:3.90.1560.10] (1-227)
  IPR036702 ComB-like superfamily [SSF142823] (12-221)

Secondary structure (DSSP, 8-state):
-EEEES-SS-EE-SEEEEE-TTTHHHHHHHHHHTT-SEEEE-S-HHHHHHT--TTEEEEE-BTTBPPTT-SB-S-GGG--HHHHTT-EEEEE-TTHHHHHHHEE-S-EEEE-GGGHHHHHHHHTT--SEEEEE--BTTB--HHHHHHHHHHHHHH--S---HHHHHHHHHHHT-S-HHHHHHHH-HHHHHHHHTT-HHHHHHHT-TTS-----EEETTEEE--/-EEEES-SS-EE-SEEEEE-TTTHHHHHHHHHHTT-SEEEE-S-HHHHHTT--TTEEEEE-BTTBPPTT-SB-S-GGG--HHHHTTPEEEEE-TTTTHHHHHEE-SEEEEE-GGGHHHHHHHHTT--SEEEEE--BTTB--HHHHHHHHHHHHHH--S---HHHHHHHHHHHH-S-HHHHHHHH-HHHHHHHHTT-HHHHHHHTSTTS-----EEETTEEE---

B-factor: mean 14.3, std 8.59, range [2.45, 58.53]